Protein 4XBM (pdb70)

InterPro domains:
  IPR000152 EGF-type aspartate/asparagine hydroxylation site [PS00010] (343-354)
  IPR000152 EGF-type aspartate/asparagine hydroxylation site [PS00010] (420-431)
  IPR000152 EGF-type aspartate/asparagine hydroxylation site [PS00010] (458-469)
  IPR000742 EGF-like domain [PF00008] (293-323)
  IPR000742 EGF-like domain [PF00008] (332-361)
  IPR000742 EGF-like domain [PF00008] (370-399)
  IPR000742 EGF-like domain [PF00008] (409-439)
  IPR000742 EGF-like domain [PF00008] (447-477)
  IPR000742 EGF-like domain [PF00008] (485-515)
  IPR000742 EGF-like domain [PS00022] (274-285)
  IPR000742 EGF-like domain [PS00022] (314-325)
  IPR000742 EGF-like domain [PS00022] (352-363)
  IPR000742 EGF-like domain [PS00022] (391-402)
  IPR000742 EGF-like domain [PS00022] (429-440)
  IPR000742 EGF-like domain [PS00022] (467-478)
  IPR000742 EGF-like domain [PS00022] (505-516)
  IPR000742 EGF-like domain [PS01186] (274-285)
  IPR000742 EGF-like domain [PS01186] (314-325)
  IPR000742 EGF-like domain [PS01186] (352-363)
  IPR000742 EGF-like domain [PS01186] (391-402)

Organism: Homo sapiens (NCBI:txid9606)

Secondary structure (DSSP, 8-state):
-EEEEEEEE-------SS--TTS--------EEEEEEEEEE--SS---SS--SSEEEE----EESS------EEEEE-S---SEEEEEEEEEE-S---------SEEEEEEEEE---EEEEEEEEEEETTEEEEEEEEEEEPTTEESTTS-EE---EEETTEEEEE-SSS-EEEPTTEESTTS-EEPPPTT--SSSEE-SSTT--EE-TTEESSSS-EE-PPTT--SEE-SSTT--EE-TTEESSSS-EES--/-EEEEEEEE---B---TTT--SSSGGG---SS---EEEEEEEEE---SS----S--SSEEEEEEEEEESS----S----EEEEE-S---SEEEEEEEEEE--S------EEEEEEEEE---EEEEEEEEEESSSBEEEEEEEEEEPTTEESSSS-EE---EEETTEEEEE-SSS-EEEPTTEETTTT-EEPPPTT--TTTEE-SSTT--EE-TTEESSSS-EE---TT-SSEE-SSTT--EEPTTEESSSS-EES-SHHHH----TT-EEEE-SSS-EEEEPPTT--TTTT-----TTTT----TT-EEEEETTEEEEE--TTEESSS--EES--TTS----TTPEEEE-SSS-EEEE--TTB-SSSS-SB--GGGG----SS-EEEE-SS-EEEE-----

B-factor: mean 86.17, std 28.82, range [20.0, 201.52]

CATH classification: 2.60.40.3510 (+2 more: 2.10.25.140, 2.10.25.10)

Sequence (654 aa):
SGVFELKLQEFVNKKGLLGNRNCCRGPPCACRTFFRVCLKHYQASVSPEPPCTYGSAVTPVLGVDSFSLPNPIRFPFGFTWPGTFSLIIEALHTDSPDLATPERLISRLATQRHLTVGEEWSQDLHSSGRTDLKYSYRFVCDEHYYGEGCSVFCRPRDDAFGHFTCGERGEKVCNPGWKGPYCTEPICLPGCDEQHGFCDKPGECKCRVGWQGRYCDECIRYPGCLHGTCQQPWQCNCQEGWGGLFCNQDLNYSGVFELKLQEFVNKKGLLGNRNCCRGGAGPPPCACRTFFRVCLKHYQASVSPEPPCTYGSAVTPVLGVDSFSLPDGGNPIRFPFGFTWPGTFSLIIEALHTDSPDPERLISRLATQRHLTVGEEWSQDLHSSGRTDLKYSYRFVCDEHYYGEGCSVFCRPRDDAFGHFTCGERGEKVCNPGWKGPYCTEPICLPGCDEQHGFCDKPGECKCRVGWQGRYCDECIRYPGCLHGTCQQPWQCNCQEGWGGLFCNQDLNYCTHHKPCKNGATCTNTGQGSYTCSCRPGYTGATCELGIDECDPSPCKNGGSCTDLENSYSCTCPPGFYGKICELSAMTCADGPCFNGGRCSDSPDGGYSCRCPVGYSGFNCEKKIDYCSSSPCSNGAKCVDLGDAYLCRCHCDD

Foldseek 3Di:
DKKKKKAWFKKAQQDDQDDPPLPPVVRDDWFQKWKKKAKAADDPDWDPDDPGDLDIDTGQRPDTRIDTDPGIDIRDDDAFAPQKIKIKMWMAGDDVSHTDDVPSTRDIDIDIGGAWADDDWDWDWDDDDRIIITMIMHMYADPQFFARRSHAGADQDDDQQAHAHADHRGQTHADPQFDDRRRNAGDEDPLADPPQWDDPHRHATDGDPQFDDRNRPAGDDAPLADAAGDPGGNHGHHDPQADDRNSPHGDDD/DWKKWKFWWKKAFQQDQCGPQCQDVVRGDHRVHKFQKWKKKAKDAADPDFDPDDPRPQDIDTGFRPGIRIDTDDPDCHIDIRDDPAFAPQKIKIKMWIWGDYDVRPIGTRAMDIDIDGAWADPDKDWDWDPPPRIIITMIMHMYADPQFFARRSHAGHDADDDQQAHFDADHRRDTHHDPQFDDPRRHAGDDDPLADDPQWGDDHSDQTDGHPQFDDRNRCAGDDQPLADQAGDNHGPHGHADPQFDDSNRPAGQPDCVPPVQADPPWDWDGPRRSDIATGEDQQFDDRNGDGRKVVCVVPQAPPPWDWDIDRNGIATHEDPQFDDRNSLAGPDDCVNLLAPPPWHKAQDDHRDTFTHEDPQFDDRSSPHGDWPCVVVCCPDPWDWATDPRDIDTHVCDDD

Nearest PDB structures (foldseek):
  4xbm-assembly1_A  TM=1.004E+00  e=1.377E-52  Homo sapiens
  4xbm-assembly2_B  TM=8.530E-01  e=3.921E-45  Homo sapiens
  5mwf-assembly6_F  TM=7.782E-01  e=9.271E-30  Homo sapiens
  5mwf-assembly4_D  TM=8.051E-01  e=4.864E-29  Homo sapiens
  5mwf-assembly1_A  TM=6.725E-01  e=1.211E-29  Homo sapiens

Solvent-accessible surface area: 38189 Å² total; per-residue (Å²): 23,1,12,0,9,1,63,16,39,76,5,59,11,95,47,49,164,125,48,26,203,67,2,56,86,118,148,100,39,59,0,80,0,0,2,27,0,0,0,0,9,61,9,80,96,22,36,54,128,90,70,27,34,18,22,73,26,82,14,86,36,57,13,77,47,60,40,72,69,148,156,51,38,141,14,116,8,67,46,18,0,1,5,6,0,0,0,0,5,11,5,4,6,0,83,34,111,74,52,74,57,155,54,68,37,33,29,111,7,47,25,63,64,80,8,94,36,34,126,155,73,36,108,32,97,53,50,64,82,121,6,22,9,71,3,1,12,43,0,30,34,53,140,50,70,62,18,94,0,0,40,39,109,5,134,81,104,104,68,104,164,1,25,16,64,30,12,172,134,3,58,88,67,40,27,133,18,48,104,29,110,149,0,64,73,27,76,46,40,113,60,25,38,149,127,44,8,65,21,92,114,56,44,28,18,85,43,121,135,4,28,92,34,148,73,0,81,88,17,52,91,90,89,52,9,102,70,9,74,14,120,100,29,115,71,18,66,43,102,167,38,75,22,44,103,93,0,73,110,66,145,96,135,15,1,28,0,7,0,38,16,33,69,4,34,20,135,64,45,118,120,30,12,105,65,0,17,140,77,17,77,24,89,65,110,17,62,0,59,0,25,2,35,0,0,2,3,12,70,11,89,91,24,33,38,105,94,51,29,30,18,22,69,33,108,22,106,49,53,12,75,60,54,38,81,55,105,100,46,126,83,41,31,149,9,111,16,56,95,16,2,3,4,4,0,0,0,0,2,13,3,18,5,23,16,64,111,81,128,67,48,54,12,14,99,6,40,22,64,54,79,12,100,37,30,122,156,77,38,112,46,116,41,76,55,63,151,3,44,11,77,0,2,16,46,0,30,33,54,137,51,68,66,34,97,0,0,43,46,100,2,123,79,83,110,54,94,150,0,23,11,72,29,18,173,56,6,104,76,80,42,33,133,22,49,104,36,119,146,1,52,104,18,77,34,40,118,62,19,35,160,125,46,8,70,23,84,128,40,55,49,22,80,41,119,133,5,36,80,42,160,90,0,90,96,15,53,87,82,116,37,12,95,68,8,62,21,132,118,32,123,56,27,72,48,92,175,18,71,13,36,116,80,0,83,47,19,76,76,60,7,101,118,105,143,26,17,113,56,61,19,80,29,72,61,63,40,125,14,50,72,67,23,68,42,121,98,16,41,93,48,82,33,0,104,109,31,47,80,52,30,128,101,74,25,17,125,45,75,15,76,40,76,40,100,98,76,44,73,37,13,90,35,33,140,16,17,138,37,126,61,0,78,109,35,69,71,69,35,99,88,40,9,14,124,73,75,12,192,35,62,103,38,102,150,38,10,28,44,23,189,32,43,152,17,67,66,12,123,40,0,78,122,126,48,62,77,25,94,90,82,42,10,102,59,85,18,161,39,60,74,75,77,68,52,100,69,31,164,90,87,32,111,158

Structure (mmCIF, N/CA/C/O backbone):
data_4XBM
#
_entry.id   4XBM
#
_cell.length_a   108.150
_cell.length_b   118.870
_cell.length_c   134.810
_cell.angle_alpha   90.00
_cell.angle_beta   90.00
_cell.angle_gamma   90.00
#
_symmetry.space_group_name_H-M   'P 21 21 21'
#
loop_
_entity.id
_entity.type
_entity.pdbx_description
1 polymer 'Delta-like protein 1'
2 non-polymer alpha-L-fucopyranose
#
loop_
_atom_site.group_PDB
_atom_site.id
_atom_site.type_symbol
_atom_site.label_atom_id
_atom_site.label_alt_id
_atom_site.label_comp_id
_atom_site.label_asym_id
_atom_site.label_entity_id
_atom_site.label_seq_id
_atom_site.pdbx_PDB_ins_code
_atom_site.Cartn_x
_atom_site.Cartn_y
_atom_site.Cartn_z
_atom_site.occupancy
_atom_site.B_iso_or_equiv
_atom_site.auth_seq_id
_atom_site.auth_comp_id
_atom_site.auth_asym_id
_atom_site.auth_atom_id
_atom_site.pdbx_PDB_model_num
ATOM 1 N N . SER A 1 2 ? -7.288 -5.406 37.657 1.00 58.58 22 SER A N 1
ATOM 2 C CA . SER A 1 2 ? -8.025 -4.158 37.818 1.00 54.76 22 SER A CA 1
ATOM 3 C C . SER A 1 2 ? -9.530 -4.400 37.807 1.00 52.55 22 SER A C 1
ATOM 4 O O . SER A 1 2 ? -10.168 -4.412 38.859 1.00 59.72 22 SER A O 1
ATOM 7 N N . GLY A 1 3 ? -10.093 -4.593 36.617 1.00 59.19 23 GLY A N 1
ATOM 8 C CA . GLY A 1 3 ? -11.524 -4.810 36.493 1.00 56.75 23 GLY A CA 1
ATOM 9 C C . GLY A 1 3 ? -11.913 -5.699 35.328 1.00 56.64 23 GLY A C 1
ATOM 10 O O . GLY A 1 3 ? -11.056 -6.200 34.606 1.00 61.92 23 GLY A O 1
ATOM 11 N N . VAL A 1 4 ? -13.216 -5.905 35.159 1.00 46.60 24 VAL A N 1
ATOM 12 C CA . VAL A 1 4 ? -13.748 -6.716 34.065 1.00 46.92 24 VAL A CA 1
ATOM 13 C C . VAL A 1 4 ? -15.036 -6.109 33.526 1.00 40.73 24 VAL A C 1
ATOM 14 O O . VAL A 1 4 ? -15.963 -5.820 34.283 1.00 48.77 24 VAL A O 1
ATOM 18 N N . PHE A 1 5 ? -15.084 -5.919 32.213 1.00 34.21 25 PHE A N 1
ATOM 19 C CA . PHE A 1 5 ? -16.278 -5.428 31.542 1.00 33.86 25 PHE A CA 1
ATOM 20 C C . PHE A 1 5 ? -17.168 -6.595 31.141 1.00 42.86 25 PHE A C 1
ATOM 21 O O .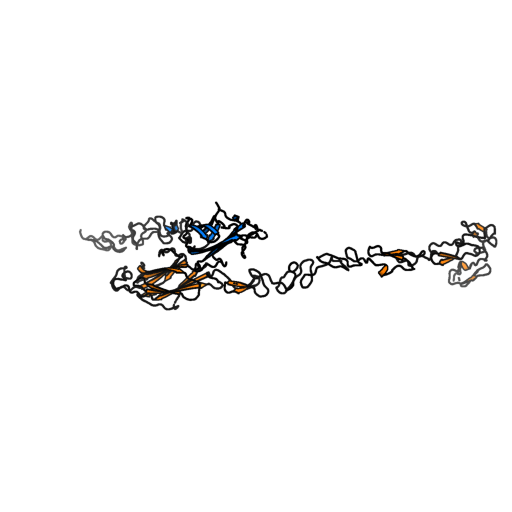 PHE A 1 5 ? -16.817 -7.367 30.251 1.00 50.63 25 PHE A O 1
ATOM 29 N N . GLU A 1 6 ? -18.321 -6.718 31.789 1.00 47.76 26 GLU A N 1
ATOM 30 C CA . GLU A 1 6 ? -19.243 -7.815 31.508 1.00 46.74 26 GLU A CA 1
ATOM 31 C C . GLU A 1 6 ? -20.384 -7.382 30.596 1.00 47.15 26 GLU A C 1
ATOM 32 O O . GLU A 1 6 ? -21.091 -6.417 30.885 1.00 49.93 26 GLU A O 1
ATOM 38 N N . LEU A 1 7 ? -20.561 -8.104 29.494 1.00 53.64 27 LEU A N 1
ATOM 39 C CA . LEU A 1 7 ? -21.641 -7.816 28.555 1.00 56.12 27 LEU A CA 1
ATOM 40 C C . LEU A 1 7 ? -22.463 -9.062 28.259 1.00 55.36 27 LEU A C 1
ATOM 41 O O . LEU A 1 7 ? -21.959 -10.017 27.669 1.00 60.82 27 LEU A O 1
ATOM 46 N N . LYS A 1 8 ? -23.727 -9.055 28.665 1.00 51.88 28 LYS A N 1
ATOM 47 C CA . LYS A 1 8 ? -24.600 -10.183 28.380 1.00 53.16 28 LYS A CA 1
ATOM 48 C C . LYS A 1 8 ? -25.683 -9.822 27.366 1.00 52.45 28 LYS A C 1
ATOM 49 O O . LYS A 1 8 ? -26.275 -8.727 27.405 1.00 51.11 28 LYS A O 1
ATOM 55 N N . LEU A 1 9 ? -25.925 -10.773 26.466 1.00 63.71 29 LEU A N 1
ATOM 56 C CA . LEU A 1 9 ? -26.825 -10.605 25.336 1.00 55.54 29 LEU A CA 1
ATOM 57 C C . LEU A 1 9 ? -28.215 -11.198 25.560 1.00 59.57 29 LEU A C 1
ATOM 58 O O . LEU A 1 9 ? -28.380 -12.347 25.977 1.00 72.25 29 LEU A O 1
ATOM 63 N N . GLN A 1 10 ? -29.205 -10.374 25.249 1.00 67.84 30 GLN A N 1
ATOM 64 C CA . GLN A 1 10 ? -30.620 -10.702 25.326 1.00 64.09 30 GLN A CA 1
ATOM 65 C C . GLN A 1 10 ? -31.290 -10.317 23.993 1.00 76.72 30 GLN A C 1
ATOM 66 O O . GLN A 1 10 ? -30.713 -9.571 23.192 1.00 95.57 30 GLN A O 1
ATOM 72 N N . GLU A 1 11 ? -32.495 -10.849 23.776 1.00 51.59 31 GLU A N 1
ATOM 73 C CA . GLU A 1 11 ? -33.385 -10.562 22.627 1.00 71.69 31 GLU A CA 1
ATOM 74 C C . GLU A 1 11 ? -32.878 -9.662 21.484 1.00 67.66 31 GLU A C 1
ATOM 75 O O . GLU A 1 11 ? -32.482 -8.512 21.689 1.00 82.98 31 GLU A O 1
ATOM 81 N N . PHE A 1 12 ? -32.973 -10.196 20.270 1.00 70.59 32 PHE A N 1
ATOM 82 C CA . PHE A 1 12 ? -32.231 -9.737 19.109 1.00 75.07 32 PHE A CA 1
ATOM 83 C C . PHE A 1 12 ? -33.204 -9.497 17.945 1.00 82.11 32 PHE A C 1
ATOM 84 O O . PHE A 1 12 ? -32.973 -8.587 17.121 1.00 94.90 32 PHE A O 1
ATOM 92 N N . VAL A 1 13 ? -34.276 -10.309 17.915 1.00 70.21 33 VAL A N 1
ATOM 93 C CA . VAL A 1 13 ? -35.457 -10.134 17.050 1.00 78.47 33 VAL A CA 1
ATOM 94 C C . VAL A 1 13 ? -35.087 -9.652 15.673 1.00 72.74 33 VAL A C 1
ATOM 95 O O . VAL A 1 13 ? -35.151 -8.455 15.393 1.00 61.65 33 VAL A O 1
ATOM 99 N N . ASN A 1 14 ? -34.638 -10.576 14.840 1.00 71.94 34 ASN A N 1
ATOM 100 C CA . ASN A 1 14 ? -34.364 -10.277 13.452 1.00 76.29 34 ASN A CA 1
ATOM 101 C C . ASN A 1 14 ? -35.667 -9.988 12.726 1.00 73.73 34 ASN A C 1
ATOM 102 O O . ASN A 1 14 ? -36.386 -10.909 12.336 1.00 71.67 34 ASN A O 1
ATOM 107 N N . LYS A 1 15 ? -35.972 -8.707 12.552 1.00 79.47 35 LYS A N 1
ATOM 108 C CA . LYS A 1 15 ? -37.202 -8.307 11.881 1.00 74.04 35 LYS A CA 1
ATOM 109 C C . LYS A 1 15 ? -37.121 -8.617 10.397 1.00 83.52 35 LYS A C 1
ATOM 110 O O . LYS A 1 15 ? -36.772 -7.763 9.584 1.00 83.91 35 LYS A O 1
ATOM 116 N N . LYS A 1 16 ? -37.450 -9.857 10.056 1.00 96.05 36 LYS A N 1
ATOM 117 C CA . LYS A 1 16 ? -37.426 -10.315 8.679 1.00 90.33 36 LYS A CA 1
ATOM 118 C C . LYS A 1 16 ? -38.783 -10.887 8.298 1.00 92.75 36 LYS A C 1
ATOM 119 O O . LYS A 1 16 ? -39.211 -11.899 8.846 1.00 94.08 36 LYS A O 1
ATOM 125 N N . GLY A 1 17 ? -39.467 -10.227 7.371 1.00 86.25 37 GLY A N 1
ATOM 126 C CA . GLY A 1 17 ? -40.753 -10.710 6.909 1.00 88.15 37 GLY A CA 1
ATOM 127 C C . GLY A 1 17 ? -40.575 -11.822 5.898 1.00 96.79 37 GLY A C 1
ATOM 128 O O . GLY A 1 17 ? -39.590 -12.562 5.936 1.00 103.96 37 GLY A O 1
ATOM 129 N N . LEU A 1 18 ? -41.530 -11.942 4.986 1.00 97.68 38 LEU A N 1
ATOM 130 C CA . LEU A 1 18 ? -41.387 -12.869 3.877 1.00 100.21 38 LEU A CA 1
ATOM 131 C C . LEU A 1 18 ? -40.446 -12.252 2.847 1.00 114.92 38 LEU A C 1
ATOM 132 O O . LEU A 1 18 ? -40.025 -12.911 1.897 1.00 121.62 38 LEU A O 1
ATOM 137 N N . LEU A 1 19 ? -40.126 -10.976 3.053 1.00 121.37 39 LEU A N 1
ATOM 138 C CA . LEU A 1 19 ? -39.126 -10.277 2.259 1.00 123.98 39 LEU A CA 1
ATOM 139 C C . LEU A 1 19 ? -37.773 -10.965 2.396 1.00 126.13 39 LEU A C 1
ATOM 140 O O . LEU A 1 19 ? -37.485 -11.586 3.420 1.00 117.07 39 LEU A O 1
ATOM 145 N N . GLY A 1 20 ? -36.942 -10.848 1.368 1.00 128.23 40 GLY A N 1
ATOM 146 C CA . GLY A 1 20 ? -35.695 -11.585 1.322 1.00 126.65 40 GLY A CA 1
ATOM 147 C C . GLY A 1 20 ? -34.507 -10.935 2.005 1.00 137.04 40 GLY A C 1
ATOM 148 O O . GLY A 1 20 ? -34.036 -9.874 1.591 1.00 134.53 40 GLY A O 1
ATOM 149 N N . ASN A 1 21 ? -34.031 -11.575 3.067 1.00 139.54 41 ASN A N 1
ATOM 150 C CA . ASN A 1 21 ? -32.723 -11.264 3.624 1.00 139.42 41 ASN A CA 1
ATOM 151 C C . ASN A 1 21 ? -31.715 -12.218 3.004 1.00 143.67 41 ASN A C 1
ATOM 152 O O . ASN A 1 21 ? -31.378 -13.251 3.582 1.00 146.05 41 ASN A O 1
ATOM 157 N N . ARG A 1 22 ? -31.245 -11.862 1.812 1.00 139.42 42 ARG A N 1
ATOM 158 C CA . ARG A 1 22 ? -30.485 -12.782 0.972 1.00 140.33 42 ARG A CA 1
ATOM 159 C C . ARG A 1 22 ? -29.045 -13.008 1.421 1.00 140.99 42 ARG A C 1
ATOM 160 O O . ARG A 1 22 ? -28.265 -13.646 0.714 1.00 147.77 42 ARG A O 1
ATOM 168 N N . ASN A 1 23 ? -28.691 -12.484 2.588 1.00 137.62 43 ASN A N 1
ATOM 169 C CA . ASN A 1 23 ? -27.436 -12.852 3.220 1.00 149.56 43 ASN A CA 1
ATOM 170 C C . ASN A 1 23 ? -27.496 -14.331 3.577 1.00 149.82 43 ASN A C 1
ATOM 171 O O . ASN A 1 23 ? -26.559 -15.094 3.328 1.00 144.64 43 ASN A O 1
ATOM 176 N N . CYS A 1 24 ? -28.624 -14.716 4.165 1.00 143.14 44 CYS A N 1
ATOM 177 C CA . CYS A 1 24 ? -28.955 -16.113 4.395 1.00 133.10 44 CYS A CA 1
ATOM 178 C C . CYS A 1 24 ? -29.386 -16.710 3.059 1.00 136.24 44 CYS A C 1
ATOM 179 O O . CYS A 1 24 ? -29.551 -15.975 2.082 1.00 134.17 44 CYS A O 1
ATOM 182 N N . CYS A 1 25 ? -29.558 -18.030 3.015 1.00 144.27 45 CYS A N 1
ATOM 183 C CA . CYS A 1 25 ? -29.817 -18.736 1.760 1.00 149.85 45 CYS A CA 1
ATOM 184 C C . CYS A 1 25 ? -28.703 -18.474 0.753 1.00 149.44 45 CYS A C 1
ATOM 185 O O . CYS A 1 25 ? -28.889 -17.713 -0.197 1.00 146.10 45 CYS A O 1
ATOM 188 N N . ARG A 1 26 ? -27.546 -19.093 0.967 1.00 145.58 46 ARG A N 1
ATOM 189 C CA . ARG A 1 26 ? -26.417 -18.926 0.060 1.00 141.24 46 ARG A CA 1
ATOM 190 C C . ARG A 1 26 ? -26.730 -19.508 -1.313 1.00 141.44 46 ARG A C 1
ATOM 191 O O . ARG A 1 26 ? -26.452 -18.888 -2.339 1.00 134.38 46 ARG A O 1
ATOM 193 N N . GLY A 1 27 ? -27.310 -20.703 -1.322 1.00 142.61 47 GLY A N 1
ATOM 194 C CA . GLY A 1 27 ? -27.676 -21.364 -2.560 1.00 138.27 47 GLY A CA 1
ATOM 195 C C . GLY A 1 27 ? -29.152 -21.217 -2.873 1.00 138.06 47 GLY A C 1
ATOM 196 O O . GLY A 1 27 ? -29.630 -21.701 -3.899 1.00 128.49 47 GLY A O 1
ATOM 197 N N . PRO A 1 32 ? -37.084 -17.305 -0.934 1.00 112.70 52 PRO A N 1
ATOM 198 C CA . PRO A 1 32 ? -37.452 -18.408 -0.040 1.00 110.49 52 PRO A CA 1
ATOM 199 C C . PRO A 1 32 ? -36.913 -18.205 1.372 1.00 128.80 52 PRO A C 1
ATOM 200 O O . PRO A 1 32 ? -35.700 -18.228 1.560 1.00 140.15 52 PRO A O 1
ATOM 204 N N . PRO A 1 33 ? -37.806 -17.995 2.353 1.00 128.08 53 PRO A N 1
ATOM 205 C CA . PRO A 1 33 ? -37.431 -17.796 3.759 1.00 116.65 53 PRO A CA 1
ATOM 206 C C . PRO A 1 33 ? -36.578 -18.936 4.317 1.00 118.33 53 PRO A C 1
ATOM 207 O O . PRO A 1 33 ? -36.918 -20.107 4.143 1.00 114.38 53 PRO A O 1
ATOM 211 N N . CYS A 1 34 ? -35.481 -18.582 4.985 1.00 123.55 54 CYS A N 1
ATOM 212 C CA . CYS A 1 34 ? -34.533 -19.561 5.512 1.00 128.50 54 CYS A CA 1
ATOM 213 C C . CYS A 1 34 ? -33.999 -19.168 6.886 1.00 120.28 54 CYS A C 1
ATOM 214 O O . CYS A 1 34 ? -34.138 -18.021 7.314 1.00 99.57 54 CYS A O 1
ATOM 217 N N . ALA A 1 35 ? -33.381 -20.127 7.568 1.00 120.48 55 ALA A N 1
ATOM 218 C CA . ALA A 1 35 ? -32.799 -19.882 8.881 1.00 111.22 55 ALA A CA 1
ATOM 219 C C . ALA A 1 35 ? -31.487 -19.118 8.750 1.00 109.97 55 ALA A C 1
ATOM 220 O O . ALA A 1 35 ? -30.604 -19.505 7.986 1.00 111.17 55 ALA A O 1
ATOM 222 N N . CYS A 1 36 ? -31.370 -18.026 9.497 1.00 109.12 56 CYS A N 1
ATOM 223 C CA . CYS A 1 36 ? -30.154 -17.226 9.483 1.00 95.61 56 CYS A CA 1
ATOM 224 C C . CYS A 1 36 ? -29.307 -17.511 10.715 1.00 84.65 56 CYS A C 1
ATOM 225 O O . CYS A 1 36 ? -29.573 -16.978 11.792 1.00 81.10 56 CYS A O 1
ATOM 228 N N . ARG A 1 37 ? -28.297 -18.358 10.550 1.00 89.21 57 ARG A N 1
ATOM 229 C CA . ARG A 1 37 ? -27.389 -18.711 11.636 1.00 82.79 57 ARG A CA 1
ATOM 230 C C . ARG A 1 37 ? -26.656 -17.468 12.133 1.00 79.54 57 ARG A C 1
ATOM 231 O O . ARG A 1 37 ? -25.729 -16.980 11.490 1.00 83.80 57 ARG A O 1
ATOM 239 N N . THR A 1 38 ? -27.087 -16.965 13.285 1.00 75.89 58 THR A N 1
ATOM 240 C CA . THR A 1 38 ? -26.642 -15.680 13.807 1.00 62.10 58 THR A CA 1
ATOM 241 C C . THR A 1 38 ? -25.624 -15.807 14.936 1.00 51.22 58 THR A C 1
ATOM 242 O O . THR A 1 38 ? -25.896 -16.443 15.977 1.00 47.11 58 THR A O 1
ATOM 246 N N . PHE A 1 39 ? -24.459 -15.198 14.699 1.00 64.45 59 PHE A N 1
ATOM 247 C CA . PHE A 1 39 ? -23.392 -15.039 15.686 1.00 65.08 59 PHE A CA 1
ATOM 248 C C . PHE A 1 39 ? -23.012 -13.559 15.759 1.00 64.40 59 PHE A C 1
ATOM 249 O O . PHE A 1 39 ? -23.378 -12.786 14.880 1.00 64.99 59 PHE A O 1
ATOM 257 N N . PHE A 1 40 ? -22.274 -13.161 16.790 1.00 61.10 60 PHE A N 1
ATOM 258 C CA . PHE A 1 40 ? -21.991 -11.741 17.001 1.00 49.17 60 PHE A CA 1
ATOM 259 C C . PHE A 1 40 ? -20.502 -11.406 17.073 1.00 51.96 60 PHE A C 1
ATOM 260 O O . PHE A 1 40 ? -19.676 -12.253 17.410 1.00 60.13 60 PHE A O 1
ATOM 268 N N . ARG A 1 41 ? -20.176 -10.157 16.747 1.00 58.63 61 ARG A N 1
ATOM 269 C CA . ARG A 1 41 ? -18.819 -9.635 16.906 1.00 53.00 61 ARG A CA 1
ATOM 270 C C . ARG A 1 41 ? -18.848 -8.327 17.687 1.00 51.44 61 ARG A C 1
ATOM 271 O O . ARG A 1 41 ? -19.538 -7.388 17.300 1.00 54.91 61 ARG A O 1
ATOM 279 N N . VAL A 1 42 ? -18.096 -8.265 18.782 1.00 52.75 62 VAL A N 1
ATOM 280 C CA . VAL A 1 42 ? -18.120 -7.095 19.655 1.00 48.47 62 VAL A CA 1
ATOM 281 C C . VAL A 1 42 ? -16.756 -6.423 19.788 1.00 50.28 62 VAL A C 1
ATOM 282 O O . VAL A 1 42 ? -15.753 -7.074 20.085 1.00 55.80 62 VAL A O 1
ATOM 286 N N . CYS A 1 43 ? -16.736 -5.113 19.569 1.00 46.50 63 CYS A N 1
ATOM 287 C CA . CYS A 1 43 ? -15.535 -4.312 19.728 1.00 56.11 63 CYS A CA 1
ATOM 288 C C . CYS A 1 43 ? -15.720 -3.190 20.743 1.00 54.08 63 CYS A C 1
ATOM 289 O O . CYS A 1 43 ? -16.644 -2.373 20.646 1.00 55.95 63 CYS A O 1
ATOM 292 N N . LEU A 1 44 ? -14.826 -3.183 21.726 1.00 51.63 64 LEU A N 1
ATOM 293 C CA . LEU A 1 44 ? -14.698 -2.103 22.690 1.00 49.15 64 LEU A CA 1
ATOM 294 C C . LEU A 1 44 ? -13.526 -1.215 22.299 1.00 54.11 64 LEU A C 1
ATOM 295 O O . LEU A 1 44 ? -12.372 -1.669 22.266 1.00 65.46 64 LEU A O 1
ATOM 300 N N . LYS A 1 45 ? -13.830 0.044 21.996 1.00 43.64 65 LYS A N 1
ATOM 301 C CA . LYS A 1 45 ? -12.804 1.022 21.656 1.00 46.49 65 LYS A CA 1
ATOM 302 C C . LYS A 1 45 ? -12.859 2.199 22.616 1.00 57.11 65 LYS A C 1
ATOM 303 O O . LYS A 1 45 ? -13.804 2.334 23.394 1.00 54.64 65 LYS A O 1
ATOM 309 N N . HIS A 1 46 ? -11.849 3.058 22.546 1.00 65.65 66 HIS A N 1
ATOM 310 C CA . HIS A 1 46 ? -11.845 4.302 23.306 1.00 65.33 66 HIS A CA 1
ATOM 311 C C . HIS A 1 46 ? -12.968 5.221 22.842 1.00 62.49 66 HIS A C 1
ATOM 312 O O . HIS A 1 46 ? -13.627 4.946 21.839 1.00 56.79 66 HIS A O 1
ATOM 319 N N . TYR A 1 47 ? -13.184 6.314 23.565 1.00 63.36 67 TYR A N 1
ATOM 320 C CA . TYR A 1 47 ? -14.226 7.257 23.183 1.00 58.94 67 TYR A CA 1
ATOM 321 C C . TYR A 1 47 ? -13.902 7.897 21.843 1.00 67.00 67 TYR A C 1
ATOM 322 O O . TYR A 1 47 ? -12.789 8.369 21.617 1.00 75.55 67 TYR A O 1
ATOM 331 N N . GLN A 1 48 ? -14.889 7.906 20.957 1.00 65.56 68 GLN A N 1
ATOM 332 C CA . GLN A 1 48 ? -14.746 8.558 19.664 1.00 71.54 68 GLN A CA 1
ATOM 333 C C . GLN A 1 48 ? -15.904 9.515 19.417 1.00 77.78 68 GLN A C 1
ATOM 334 O O . GLN A 1 48 ? -17.063 9.168 19.651 1.00 66.29 68 GLN A O 1
ATOM 340 N N . ALA A 1 49 ? -15.587 10.720 18.952 1.00 93.14 69 ALA A N 1
ATOM 341 C CA . ALA A 1 49 ? -16.610 11.709 18.627 1.00 90.00 69 ALA A CA 1
ATOM 342 C C . ALA A 1 49 ? -17.555 11.147 17.574 1.00 87.09 69 ALA A C 1
ATOM 343 O O . ALA A 1 49 ? -18.772 11.310 17.661 1.00 82.29 69 ALA A O 1
ATOM 345 N N . SER A 1 50 ? -16.977 10.480 16.581 1.00 87.06 70 SER A N 1
ATOM 346 C CA . SER A 1 50 ? -17.744 9.738 15.592 1.00 88.55 70 SER A CA 1
ATOM 347 C C . SER A 1 50 ? -17.233 8.301 15.543 1.00 92.95 70 SER A C 1
ATOM 348 O O . SER A 1 50 ? -16.137 8.042 15.044 1.00 94.95 70 SER A O 1
ATOM 351 N N . VAL A 1 51 ? -18.028 7.374 16.073 1.00 89.96 71 VAL A N 1
ATOM 352 C CA . VAL A 1 51 ? -17.619 5.978 16.197 1.00 73.64 71 VAL A CA 1
ATOM 353 C C . VAL A 1 51 ? -17.382 5.310 14.845 1.00 76.50 71 VAL A C 1
ATOM 354 O O . VAL A 1 51 ? -18.285 5.231 14.013 1.00 73.32 71 VAL A O 1
ATOM 358 N N . SER A 1 52 ? -16.162 4.824 14.640 1.00 84.17 72 SER A N 1
ATOM 359 C CA . SER A 1 52 ? -15.811 4.139 13.402 1.00 87.58 72 SER A CA 1
ATOM 360 C C . SER A 1 52 ? -15.856 2.626 13.581 1.00 84.74 72 SER A C 1
ATOM 361 O O . SER A 1 52 ? -15.169 2.079 14.442 1.00 77.07 72 SER A O 1
ATOM 364 N N . PRO A 1 53 ? -16.670 1.945 12.759 1.00 98.04 73 PRO A N 1
ATOM 365 C CA . PRO A 1 53 ? -16.813 0.485 12.792 1.00 71.99 73 PRO A CA 1
ATOM 366 C C . PRO A 1 53 ? -15.512 -0.242 12.457 1.00 87.39 73 PRO A C 1
ATOM 367 O O . PRO A 1 53 ? -15.359 -1.407 12.827 1.00 76.92 73 PRO A O 1
ATOM 371 N N . GLU A 1 54 ? -14.602 0.443 11.764 1.00 110.13 74 GLU A N 1
ATOM 372 C CA . GLU A 1 54 ? -13.298 -0.107 11.394 1.00 101.15 74 GLU A CA 1
ATOM 373 C C . GLU A 1 54 ? -12.593 -0.652 12.637 1.00 95.32 74 GLU A C 1
ATOM 374 O O . GLU A 1 54 ? -12.705 -0.068 13.715 1.00 105.28 74 GLU A O 1
ATOM 380 N N . PRO A 1 55 ? -11.886 -1.785 12.498 1.00 93.01 75 PRO A N 1
ATOM 381 C CA . PRO A 1 55 ? -11.387 -2.496 13.681 1.00 90.43 75 PRO A CA 1
ATOM 382 C C . PRO A 1 55 ? -9.902 -2.355 14.056 1.00 86.37 75 PRO A C 1
ATOM 383 O O . PRO A 1 55 ? -9.178 -3.346 13.976 1.00 82.31 75 PRO A O 1
ATOM 387 N N . PRO A 1 56 ? -9.448 -1.154 14.452 1.00 96.58 76 PRO A N 1
ATOM 388 C CA . PRO A 1 56 ? -8.267 -1.179 15.318 1.00 84.15 76 PRO A CA 1
ATOM 389 C C . PRO A 1 56 ? -8.702 -1.069 16.778 1.00 79.32 76 PRO A C 1
ATOM 390 O O . PRO A 1 56 ? -8.284 -0.151 17.484 1.00 80.04 76 PRO A O 1
ATOM 394 N N . CYS A 1 57 ? -9.543 -2.007 17.211 1.00 88.49 77 CYS A N 1
ATOM 395 C CA . CYS A 1 57 ? -10.203 -1.937 18.513 1.00 81.82 77 CYS A CA 1
ATOM 396 C C . CYS A 1 57 ? -9.216 -2.009 19.674 1.00 71.91 77 CYS A C 1
ATOM 397 O O . CYS A 1 57 ? -8.525 -3.009 19.858 1.00 84.20 77 CYS A O 1
ATOM 400 N N . THR A 1 58 ? -9.174 -0.937 20.461 1.00 63.69 78 THR A N 1
ATOM 401 C CA . THR A 1 58 ? -8.154 -0.761 21.489 1.00 56.36 78 THR A CA 1
ATOM 402 C C . THR A 1 58 ? -8.470 -1.483 22.795 1.00 54.40 78 THR A C 1
ATOM 403 O O . THR A 1 58 ? -7.617 -2.178 23.348 1.00 69.75 78 THR A O 1
ATOM 407 N N . TYR A 1 59 ? -9.687 -1.312 23.297 1.00 54.56 79 TYR A N 1
ATOM 408 C CA . TYR A 1 59 ? -10.067 -1.939 24.557 1.00 53.34 79 TYR A CA 1
ATOM 409 C C . TYR A 1 59 ? -10.383 -3.414 24.333 1.00 61.39 79 TYR A C 1
ATOM 410 O O . TYR A 1 59 ? -10.558 -4.175 25.287 1.00 52.73 79 TYR A O 1
ATOM 419 N N . GLY A 1 60 ? -10.465 -3.814 23.068 1.00 67.51 80 GLY A N 1
ATOM 420 C CA . GLY A 1 60 ? -10.465 -5.231 22.738 1.00 79.20 80 GLY A CA 1
ATOM 421 C C . GLY A 1 60 ? -11.673 -5.734 21.974 1.00 72.84 80 GLY A C 1
ATOM 422 O O . GLY A 1 60 ? -12.735 -5.123 22.007 1.00 58.97 80 GLY A O 1
ATOM 423 N N . SER A 1 61 ? -11.512 -6.863 21.292 1.00 77.02 81 SER A N 1
ATOM 424 C CA . SER A 1 61 ? -12.585 -7.415 20.474 1.00 63.64 81 SER A CA 1
ATOM 425 C C . SER A 1 61 ? -13.027 -8.790 20.961 1.00 62.26 81 SER A C 1
ATOM 426 O O . SER A 1 61 ? -12.509 -9.302 21.952 1.00 72.79 81 SER A O 1
ATOM 429 N N . ALA A 1 62 ? -13.987 -9.378 20.249 1.00 66.83 82 ALA A N 1
ATOM 430 C CA . ALA A 1 62 ? -14.522 -10.695 20.586 1.00 63.08 82 ALA A CA 1
ATOM 431 C C . ALA A 1 62 ? -15.439 -11.212 19.484 1.00 65.78 82 ALA A C 1
ATOM 432 O O . ALA A 1 62 ? -16.234 -10.461 18.922 1.00 61.82 82 ALA A O 1
ATOM 434 N N . VAL A 1 63 ? -15.328 -12.496 19.175 1.00 61.90 83 VAL A N 1
ATOM 435 C CA . VAL A 1 63 ? -16.235 -13.124 18.226 1.00 50.12 83 VAL A CA 1
ATOM 436 C C . VAL A 1 63 ? -16.885 -14.341 18.867 1.00 57.64 83 VAL A C 1
ATOM 437 O O . VAL A 1 63 ? -16.208 -15.200 19.433 1.00 72.81 83 VAL A O 1
ATOM 441 N N . THR A 1 64 ? -18.208 -14.402 18.788 1.00 51.88 84 THR A N 1
ATOM 442 C CA . THR A 1 64 ? -18.963 -15.450 19.462 1.00 62.29 84 THR A CA 1
ATOM 443 C C . THR A 1 64 ? -19.374 -16.551 18.492 1.00 65.43 84 THR A C 1
ATOM 444 O O . THR A 1 64 ? -19.449 -16.324 17.289 1.00 72.67 84 THR A O 1
ATOM 448 N N . PRO A 1 65 ? -19.627 -17.762 19.011 1.00 49.29 85 PRO A N 1
ATOM 449 C CA . PRO A 1 65 ? -20.208 -18.815 18.174 1.00 68.19 85 PRO A CA 1
ATOM 450 C C . PRO A 1 65 ? -21.644 -18.471 17.795 1.00 64.41 85 PRO A C 1
ATOM 451 O O . PRO A 1 65 ? -22.183 -17.489 18.303 1.00 64.71 85 PRO A O 1
ATOM 455 N N . VAL A 1 66 ? -22.250 -19.261 16.915 1.00 58.13 86 VAL A N 1
ATOM 456 C CA . VAL A 1 66 ? -23.631 -19.017 16.521 1.00 63.45 86 VAL A CA 1
ATOM 457 C C . VAL A 1 66 ? -24.549 -19.118 17.731 1.00 58.32 86 VAL A C 1
ATOM 458 O O . VAL A 1 66 ? -24.754 -20.197 18.288 1.00 62.11 86 VAL A O 1
ATOM 462 N N . LEU A 1 67 ? -25.089 -17.976 18.139 1.00 53.96 87 LEU A N 1
ATOM 463 C CA . LEU A 1 67 ? -25.927 -17.921 19.323 1.00 45.72 87 LEU A CA 1
ATOM 464 C C . LEU A 1 67 ? -27.379 -18.239 19.001 1.00 50.46 87 LEU A C 1
ATOM 465 O O . LEU A 1 67 ? -28.130 -18.639 19.893 1.00 40.99 87 LEU A O 1
ATOM 470 N N . GLY A 1 68 ? -27.794 -18.071 17.747 1.00 54.78 88 GLY A N 1
ATOM 471 C CA . GLY A 1 68 ? -29.166 -18.458 17.440 1.00 55.57 88 GLY A CA 1
ATOM 472 C C . GLY A 1 68 ? -29.683 -18.264 16.030 1.00 70.76 88 GLY A C 1
ATOM 473 O O . GLY A 1 68 ? -29.055 -17.608 15.217 1.00 73.48 88 GLY A O 1
ATOM 474 N N . VAL A 1 69 ? -30.850 -18.832 15.743 1.00 73.11 89 VAL A N 1
ATOM 475 C CA . VAL A 1 69 ? -31.444 -18.703 14.417 1.00 70.32 89 VAL A CA 1
ATOM 476 C C . VAL A 1 69 ? -32.551 -17.654 14.394 1.00 65.01 89 VAL A C 1
ATOM 477 O O . VAL A 1 69 ? -33.408 -17.619 15.281 1.00 57.71 89 VAL A O 1
ATOM 481 N N . ASP A 1 70 ? -32.514 -16.806 13.369 1.00 71.96 90 ASP A N 1
ATOM 482 C CA . ASP A 1 70 ? -33.465 -15.709 13.202 1.00 83.83 90 ASP A CA 1
ATOM 483 C C . ASP A 1 70 ? -33.547 -14.835 14.449 1.00 71.88 90 ASP A C 1
ATOM 484 O O . ASP A 1 70 ? -32.578 -14.177 14.828 1.00 71.16 90 ASP A O 1
ATOM 489 N N . SER A 1 71 ? -34.717 -14.841 15.076 1.00 79.28 91 SER A N 1
ATOM 490 C CA . SER A 1 71 ? -34.951 -14.093 16.300 1.00 65.27 91 SER A CA 1
ATOM 491 C C . SER A 1 71 ? -34.973 -15.038 17.492 1.00 63.24 91 SER A C 1
ATOM 492 O O . SER A 1 71 ? -35.577 -16.108 17.428 1.00 85.23 91 SER A O 1
ATOM 495 N N . PHE A 1 72 ? -34.320 -14.641 18.578 1.00 54.93 92 PHE A N 1
ATOM 496 C CA . PHE A 1 72 ? -34.218 -15.502 19.751 1.00 60.56 92 PHE A CA 1
ATOM 497 C C . PHE A 1 72 ? -33.923 -14.732 21.037 1.00 67.69 92 PHE A C 1
ATOM 498 O O . PHE A 1 72 ? -33.670 -13.526 21.013 1.00 75.44 92 PHE A O 1
ATOM 506 N N . SER A 1 73 ? -33.956 -15.446 22.159 1.00 63.32 93 SER A N 1
ATOM 507 C CA . SER A 1 73 ? -33.655 -14.865 23.461 1.00 70.88 93 SER A CA 1
ATOM 508 C C . SER A 1 73 ? -32.770 -15.814 24.262 1.00 74.95 93 SER A C 1
ATOM 509 O O . SER A 1 73 ? -32.697 -17.005 23.961 1.00 81.92 93 SER A O 1
ATOM 512 N N . LEU A 1 74 ? -32.104 -15.286 25.283 1.00 79.25 94 LEU A N 1
ATOM 513 C CA . LEU A 1 74 ? -31.185 -16.080 26.091 1.00 75.34 94 LEU A CA 1
ATOM 514 C C . LEU A 1 74 ? -31.542 -16.002 27.578 1.00 90.14 94 LEU A C 1
ATOM 515 O O . LEU A 1 74 ? -32.184 -15.042 28.009 1.00 97.90 94 LEU A O 1
ATOM 520 N N . PRO A 1 75 ? -31.146 -17.027 28.360 1.00 88.10 95 PRO A N 1
ATOM 521 C CA . PRO A 1 75 ? -31.339 -17.117 29.813 1.00 95.70 95 PRO A CA 1
ATOM 522 C C . PRO A 1 75 ? -31.150 -15.796 30.557 1.00 97.45 95 PRO A C 1
ATOM 523 O O . PRO A 1 75 ? -31.387 -15.760 31.766 1.00 101.61 95 PRO A O 1
ATOM 527 N N . ASN A 1 86 ? -23.011 -17.274 31.750 1.00 72.62 106 ASN A N 1
ATOM 528 C CA . ASN A 1 86 ? -23.848 -16.637 30.734 1.00 86.65 106 ASN A CA 1
ATOM 529 C C . ASN A 1 86 ? -23.222 -15.410 30.056 1.00 79.81 106 ASN A C 1
ATOM 530 O O . ASN A 1 86 ? -23.185 -15.348 28.828 1.00 84.27 106 ASN A O 1
ATOM 535 N N . PRO A 1 87 ? -22.732 -14.426 30.838 1.00 70.71 107 PRO A N 1
ATOM 536 C CA . PRO A 1 87 ? -22.286 -13.203 30.160 1.00 62.66 107 PRO A CA 1
ATOM 537 C C . PRO A 1 87 ? -20.901 -13.311 29.529 1.00 64.57 107 PRO A C 1
ATOM 538 O O . PRO A 1 87 ? -20.197 -14.302 29.723 1.00 69.77 107 PRO A O 1
ATOM 542 N N . ILE A 1 88 ? -20.525 -12.280 28.779 1.00 54.65 108 ILE A N 1
ATOM 543 C CA . ILE A 1 88 ? -19.207 -12.202 28.159 1.00 52.61 108 ILE A CA 1
ATOM 544 C C . ILE A 1 88 ? -18.263 -11.375 29.026 1.00 54.83 108 ILE A C 1
ATOM 545 O O . ILE A 1 88 ? -18.611 -10.278 29.463 1.00 65.45 108 ILE A O 1
ATOM 550 N N . ARG A 1 89 ? -17.069 -11.905 29.264 1.00 51.82 109 ARG A N 1
ATOM 551 C CA . ARG A 1 89 ? -16.119 -11.271 30.167 1.00 48.66 109 ARG A CA 1
ATOM 552 C C . ARG A 1 89 ? -14.937 -10.653 29.421 1.00 59.33 109 ARG A C 1
ATOM 553 O O . ARG A 1 89 ? -14.149 -11.362 28.797 1.00 64.51 109 ARG A O 1
ATOM 561 N N . PHE A 1 90 ? -14.827 -9.328 29.489 1.00 57.82 110 PHE A N 1
ATOM 562 C CA . PHE A 1 90 ? -13.677 -8.609 28.943 1.00 52.31 110 PHE A CA 1
ATOM 563 C C . PHE A 1 90 ? -12.718 -8.194 30.049 1.00 53.33 110 PHE A C 1
ATOM 564 O O . PHE A 1 90 ? -12.981 -7.229 30.760 1.00 64.97 110 PHE A O 1
ATOM 572 N N . PRO A 1 91 ? -11.601 -8.915 30.199 1.00 49.19 111 PRO A N 1
ATOM 573 C CA . PRO A 1 91 ? -10.620 -8.506 31.209 1.00 46.70 111 PRO A CA 1
ATOM 574 C C . PRO A 1 91 ? -10.025 -7.129 30.915 1.00 56.59 111 PRO A C 1
ATOM 575 O O . PRO A 1 91 ? -9.550 -6.873 29.808 1.00 58.17 111 PRO A O 1
ATOM 579 N N . PHE A 1 92 ? -10.072 -6.251 31.910 1.00 51.66 112 PHE A N 1
ATOM 580 C CA . PHE A 1 92 ? -9.567 -4.890 31.783 1.00 45.81 112 PHE A CA 1
ATOM 581 C C . PHE A 1 92 ? -8.467 -4.648 32.812 1.00 61.93 112 PHE A C 1
ATOM 582 O O . PHE A 1 92 ? -8.731 -4.580 34.017 1.00 56.74 112 PHE A O 1
ATOM 590 N N . GLY A 1 93 ? -7.236 -4.512 32.328 1.00 63.84 113 GLY A N 1
ATOM 591 C CA . GLY A 1 93 ? -6.067 -4.507 33.190 1.00 64.14 113 GLY A CA 1
ATOM 592 C C . GLY A 1 93 ? -5.529 -3.152 33.607 1.00 65.44 113 GLY A C 1
ATOM 593 O O . GLY A 1 93 ? -4.407 -3.060 34.103 1.00 74.68 113 GLY A O 1
ATOM 594 N N . PHE A 1 94 ? -6.315 -2.098 33.410 1.00 68.95 114 PHE A N 1
ATOM 595 C CA . PHE A 1 94 ? -5.930 -0.777 33.897 1.00 71.98 114 PHE A CA 1
ATOM 596 C C . PHE A 1 94 ? -7.157 0.068 34.233 1.00 63.84 114 PHE A C 1
ATOM 597 O O . PHE A 1 94 ? -8.280 -0.434 34.234 1.00 68.44 114 PHE A O 1
ATOM 605 N N . THR A 1 95 ? -6.932 1.346 34.528 1.00 59.49 115 THR A N 1
ATOM 606 C CA . THR A 1 95 ? -7.997 2.239 34.976 1.00 59.76 115 THR A CA 1
ATOM 607 C C . THR A 1 95 ? -9.135 2.353 33.966 1.00 53.68 115 THR A C 1
ATOM 608 O O . THR A 1 95 ? -8.918 2.719 32.812 1.00 56.20 115 THR A O 1
ATOM 612 N N . TRP A 1 96 ? -10.346 2.035 34.409 1.00 46.21 116 TRP A N 1
ATOM 613 C CA . TRP A 1 96 ? -11.526 2.153 33.562 1.00 44.81 116 TRP A CA 1
ATOM 614 C C . TRP A 1 96 ? -11.859 3.617 33.312 1.00 46.14 116 TRP A C 1
ATOM 615 O O . TRP A 1 96 ? -12.163 4.356 34.246 1.00 55.56 116 TRP A O 1
ATOM 626 N N . PRO A 1 97 ? -11.801 4.040 32.042 1.00 39.61 117 PRO A N 1
ATOM 627 C CA . PRO A 1 97 ? -12.029 5.438 31.659 1.00 54.07 117 PRO A CA 1
ATOM 628 C C . PRO A 1 97 ? -13.448 5.908 31.958 1.00 57.03 117 PRO A C 1
ATOM 629 O O . PRO A 1 97 ? -13.671 7.101 32.163 1.00 69.17 117 PRO A O 1
ATOM 633 N N . GLY A 1 98 ? -14.394 4.975 31.982 1.00 54.89 118 GLY A N 1
ATOM 634 C CA . GLY A 1 98 ? -15.786 5.315 32.201 1.00 54.52 118 GLY A CA 1
ATOM 635 C C . GLY A 1 98 ? -16.480 5.663 30.900 1.00 59.91 118 GLY A C 1
ATOM 636 O O . GLY A 1 98 ? -17.679 5.442 30.752 1.00 70.50 118 GLY A O 1
ATOM 637 N N . THR A 1 99 ? -15.723 6.213 29.956 1.00 55.70 119 THR A N 1
ATOM 638 C CA . THR A 1 99 ? -16.267 6.595 28.658 1.00 55.97 119 THR A CA 1
ATOM 639 C C . THR A 1 99 ? -15.647 5.749 27.559 1.00 62.82 119 THR A C 1
ATOM 640 O O . THR A 1 99 ? -14.425 5.712 27.402 1.00 72.07 119 THR A O 1
ATOM 644 N N . PHE A 1 100 ? -16.491 5.066 26.796 1.00 62.28 120 PHE A N 1
ATOM 645 C CA . PHE A 1 100 ? -15.994 4.172 25.757 1.00 52.98 120 PHE A CA 1
ATOM 646 C C . PHE A 1 100 ? -16.923 4.138 24.554 1.00 51.34 120 PHE A C 1
ATOM 647 O O . PHE A 1 100 ? -18.050 4.623 24.618 1.00 62.71 120 PHE A O 1
ATOM 655 N N . SER A 1 101 ? -16.442 3.562 23.459 1.00 58.46 121 SER A N 1
ATOM 656 C CA . SER A 1 101 ? -17.278 3.360 22.284 1.00 60.88 121 SER A CA 1
ATOM 657 C C . SER A 1 101 ? -17.522 1.870 22.063 1.00 53.26 121 SER A C 1
ATOM 658 O O . SER A 1 101 ? -16.580 1.074 21.962 1.00 47.09 121 SER A O 1
ATOM 661 N N . LEU A 1 102 ? -18.798 1.506 22.014 1.00 54.22 122 LEU A N 1
ATOM 662 C CA . LEU A 1 102 ? -19.216 0.121 21.851 1.00 49.73 122 LEU A CA 1
ATOM 663 C C . LEU A 1 102 ? -19.722 -0.140 20.437 1.00 44.08 122 LEU A C 1
ATOM 664 O O . LEU A 1 102 ? -20.533 0.626 19.898 1.00 61.58 122 LEU A O 1
ATOM 669 N N . ILE A 1 103 ? -19.231 -1.221 19.840 1.00 48.85 123 ILE A N 1
ATOM 670 C CA . ILE A 1 103 ? -19.645 -1.617 18.500 1.00 46.49 123 ILE A CA 1
ATOM 671 C C . ILE A 1 103 ? -20.006 -3.088 18.469 1.00 52.05 123 ILE A C 1
ATOM 672 O O . ILE A 1 103 ? -19.130 -3.929 18.606 1.00 58.78 123 ILE A O 1
ATOM 677 N N . ILE A 1 104 ? -21.278 -3.416 18.283 1.00 57.77 124 ILE A N 1
ATOM 678 C CA . ILE A 1 104 ? -21.643 -4.826 18.205 1.00 58.16 124 ILE A CA 1
ATOM 679 C C . ILE A 1 104 ? -22.405 -5.149 16.922 1.00 50.00 124 ILE A C 1
ATOM 680 O O . ILE A 1 104 ? -23.448 -4.564 16.630 1.00 46.59 124 ILE A O 1
ATOM 685 N N . GLU A 1 105 ? -21.859 -6.087 16.159 1.00 54.63 125 GLU A N 1
ATOM 686 C CA . GLU A 1 105 ? -22.430 -6.475 14.879 1.00 53.03 125 GLU A CA 1
ATOM 687 C C . GLU A 1 105 ? -23.040 -7.864 14.945 1.00 56.68 125 GLU A C 1
ATOM 688 O O . GLU A 1 105 ? -22.432 -8.802 15.467 1.00 58.27 125 GLU A O 1
ATOM 694 N N . ALA A 1 106 ? -24.253 -7.984 14.422 1.00 57.13 126 ALA A N 1
ATOM 695 C CA . ALA A 1 106 ? -24.890 -9.281 14.263 1.00 60.33 126 ALA A CA 1
ATOM 696 C C . ALA A 1 106 ? -24.628 -9.800 12.858 1.00 61.62 126 ALA A C 1
ATOM 697 O O . ALA A 1 106 ? -24.788 -9.064 11.878 1.00 70.49 126 ALA A O 1
ATOM 699 N N . LEU A 1 107 ? -24.240 -11.068 12.761 1.00 63.99 127 LEU A N 1
ATOM 700 C CA . LEU A 1 107 ? -23.846 -11.649 11.484 1.00 67.21 127 LEU A CA 1
ATOM 701 C C . LEU A 1 107 ? -24.411 -13.042 11.191 1.00 76.21 127 LEU A C 1
ATOM 702 O O . LEU A 1 107 ? -24.488 -13.901 12.080 1.00 75.51 127 LEU A O 1
ATOM 707 N N . HIS A 1 108 ? -24.795 -13.239 9.928 1.00 89.76 128 HIS A N 1
ATOM 708 C CA . HIS A 1 108 ? -25.120 -14.552 9.382 1.00 89.43 128 HIS A CA 1
ATOM 709 C C . HIS A 1 108 ? -23.891 -15.167 8.750 1.00 85.14 128 HIS A C 1
ATOM 710 O O . HIS A 1 108 ? -23.089 -14.445 8.134 1.00 93.60 128 HIS A O 1
ATOM 717 N N . THR A 1 109 ? -23.771 -16.486 8.930 1.00 83.43 129 THR A N 1
ATOM 718 C CA . THR A 1 109 ? -22.791 -17.353 8.288 1.00 106.26 129 THR A CA 1
ATOM 719 C C . THR A 1 109 ? -23.500 -18.649 7.923 1.00 108.35 129 THR A C 1
ATOM 720 O O . THR A 1 109 ? -24.662 -18.837 8.277 1.00 104.32 129 THR A O 1
ATOM 724 N N . ASP A 1 110 ? -22.792 -19.548 7.242 1.00 117.85 130 ASP A N 1
ATOM 725 C CA . ASP A 1 110 ? -23.346 -20.852 6.870 1.00 120.61 130 ASP A CA 1
ATOM 726 C C . ASP A 1 110 ? -22.641 -22.024 7.554 1.00 120.18 130 ASP A C 1
ATOM 727 O O . ASP A 1 110 ? -23.067 -23.175 7.442 1.00 110.17 130 ASP A O 1
ATOM 732 N N . SER A 1 111 ? -21.555 -21.723 8.252 1.00 133.11 131 SER A N 1
ATOM 733 C CA . SER A 1 111 ? -20.648 -22.738 8.769 1.00 132.23 131 SER A CA 1
ATOM 734 C C . SER A 1 111 ? -20.657 -22.638 10.312 1.00 132.96 131 SER A C 1
ATOM 735 O O . SER A 1 111 ? -21.393 -21.799 10.830 1.00 133.56 131 SER A O 1
ATOM 737 N N . PRO A 1 112 ? -19.880 -23.479 11.050 1.00 134.75 132 PRO A N 1
ATOM 738 C CA . PRO A 1 112 ? -20.132 -23.578 12.500 1.00 129.38 132 PRO A CA 1
ATOM 739 C C . PRO A 1 112 ? -20.256 -22.257 13.255 1.00 129.73 132 PRO A C 1
ATOM 740 O O . PRO A 1 112 ? -21.176 -22.154 14.064 1.00 130.38 132 PRO A O 1
ATOM 744 N N . ASP A 1 114 ? -16.789 -20.302 7.954 1.00 135.85 134 ASP A N 1
ATOM 745 C CA . ASP A 1 114 ? -16.856 -20.416 9.406 1.00 126.06 134 ASP A CA 1
ATOM 746 C C . ASP A 1 114 ? -17.227 -19.085 10.046 1.00 127.29 134 ASP A C 1
ATOM 747 O O . ASP A 1 114 ? -17.976 -18.292 9.472 1.00 121.19 134 ASP A O 1
ATOM 749 N N . LEU A 1 115 ? -16.697 -18.852 11.242 1.00 122.42 135 LEU A N 1
ATOM 750 C CA . LEU A 1 115 ? -16.898 -17.591 11.941 1.00 114.21 135 LEU A CA 1
ATOM 751 C C . LEU A 1 115 ? -15.960 -16.521 11.397 1.00 120.47 135 LEU A C 1
ATOM 752 O O . LEU A 1 115 ? -15.542 -16.589 10.240 1.00 132.99 135 LEU A O 1
ATOM 757 N N . ALA A 1 116 ? -15.633 -15.548 12.245 1.00 115.04 136 ALA A N 1
ATOM 758 C CA . ALA A 1 116 ? -14.742 -14.443 11.894 1.00 123.44 136 ALA A CA 1
ATOM 759 C C . ALA A 1 116 ? -15.228 -13.690 10.654 1.00 124.59 136 ALA A C 1
ATOM 760 O O . ALA A 1 116 ? -14.978 -14.115 9.524 1.00 125.25 136 ALA A O 1
ATOM 762 N N . THR A 1 117 ? -15.910 -12.569 10.892 1.00 118.64 137 THR A N 1
ATOM 763 C CA . THR A 1 117 ? -16.527 -11.753 9.843 1.00 112.57 137 THR A CA 1
ATOM 764 C C . THR A 1 117 ? -15.666 -11.581 8.596 1.00 121.74 137 THR A C 1
ATOM 765 O O . THR A 1 117 ? -14.859 -10.656 8.510 1.00 114.34 137 THR A O 1
ATOM 767 N N . PRO A 1 120 ? -17.371 -9.478 4.918 1.00 103.65 140 PRO A N 1
ATOM 768 C CA . PRO A 1 120 ? -17.923 -8.838 3.725 1.00 101.19 140 PRO A CA 1
ATOM 769 C C . PRO A 1 120 ? -19.271 -8.222 4.027 1.00 116.75 140 PRO A C 1
ATOM 770 O O . PRO A 1 120 ? -19.386 -7.030 4.285 1.00 111.52 140 PRO A O 1
ATOM 774 N N . GLU A 1 121 ? -20.296 -9.053 3.990 1.00 122.69 141 GLU A N 1
ATOM 775 C CA . GLU A 1 121 ? -21.629 -8.638 4.359 1.00 106.91 141 GLU A CA 1
ATOM 776 C C . GLU A 1 121 ? -22.253 -9.804 5.082 1.00 108.73 141 GLU A C 1
ATOM 777 O O . GLU A 1 121 ? -23.126 -9.643 5.939 1.00 112.83 141 GLU A O 1
ATOM 779 N N . ARG A 1 122 ? -21.795 -11.000 4.748 1.00 108.12 142 ARG A N 1
ATOM 780 C CA . ARG A 1 122 ? -22.512 -12.159 5.276 1.00 96.70 142 ARG A CA 1
ATOM 781 C C . ARG A 1 122 ? -23.553 -11.717 6.308 1.00 103.12 142 ARG A C 1
ATOM 782 O O . ARG A 1 122 ? -24.761 -11.747 6.008 1.00 126.28 142 ARG A O 1
ATOM 790 N N . LEU A 1 123 ? -23.085 -11.405 7.527 1.00 74.98 143 LEU A N 1
ATOM 791 C CA . LEU A 1 123 ? -23.640 -10.281 8.345 1.00 88.45 143 LEU A CA 1
ATOM 792 C C . LEU A 1 123 ? -25.157 -10.248 8.615 1.00 102.22 143 LEU A C 1
ATOM 793 O O . LEU A 1 123 ? -25.876 -11.126 8.173 1.00 121.89 143 LEU A O 1
ATOM 798 N N . ILE A 1 124 ? -25.616 -9.251 9.381 1.00 87.22 144 ILE A N 1
ATOM 799 C CA . ILE A 1 124 ? -27.038 -8.944 9.559 1.00 69.55 144 ILE A CA 1
ATOM 800 C C . ILE A 1 124 ? -27.234 -7.447 9.842 1.00 67.98 144 ILE A C 1
ATOM 801 O O . ILE A 1 124 ? -27.946 -6.763 9.107 1.00 65.83 144 ILE A O 1
ATOM 806 N N . SER A 1 125 ? -26.586 -6.937 10.892 1.00 74.81 145 SER A N 1
ATOM 807 C CA . SER A 1 125 ? -26.738 -5.524 11.277 1.00 58.79 145 SER A CA 1
ATOM 808 C C . SER A 1 125 ? -25.589 -4.999 12.151 1.00 65.37 145 SER A C 1
ATOM 809 O O . SER A 1 125 ? -24.778 -5.774 12.650 1.00 64.48 145 SER A O 1
ATOM 812 N N . ARG A 1 126 ? -25.530 -3.678 12.333 1.00 78.52 146 ARG A N 1
ATOM 813 C CA . ARG A 1 126 ? -24.458 -3.060 13.113 1.00 66.50 146 ARG A CA 1
ATOM 814 C C . ARG A 1 126 ? -24.960 -2.055 14.145 1.00 64.53 146 ARG A C 1
ATOM 815 O O . ARG A 1 126 ? -25.812 -1.215 13.856 1.00 84.38 146 ARG A O 1
ATOM 823 N N . LEU A 1 127 ? -24.403 -2.150 15.349 1.00 67.33 147 LEU A N 1
ATOM 824 C CA . LEU A 1 127 ? -24.647 -1.187 16.416 1.00 63.96 147 LEU A CA 1
ATOM 825 C C . LEU A 1 127 ? -23.348 -0.452 16.724 1.00 65.44 147 LEU A C 1
ATOM 826 O O . LEU A 1 127 ? -22.298 -1.076 16.878 1.00 70.09 147 LEU A O 1
ATOM 831 N N . ALA A 1 128 ? -23.424 0.870 16.820 1.00 56.79 148 ALA A N 1
ATOM 832 C CA . ALA A 1 128 ? -22.257 1.675 17.150 1.00 55.65 148 ALA A CA 1
ATOM 833 C C . ALA A 1 128 ? -22.673 2.883 17.973 1.00 54.64 148 ALA A C 1
ATOM 834 O O . ALA A 1 128 ? -23.482 3.696 17.524 1.00 78.45 148 ALA A O 1
ATOM 836 N N . THR A 1 129 ? -22.127 3.003 19.178 1.00 47.82 149 THR A N 1
ATOM 837 C CA . THR A 1 129 ? -22.517 4.111 20.041 1.00 63.56 149 THR A CA 1
ATOM 838 C C . THR A 1 129 ? -21.457 4.485 21.068 1.00 57.82 149 THR A C 1
ATOM 839 O O . THR A 1 129 ? -20.585 3.688 21.401 1.00 51.63 149 THR A O 1
ATOM 843 N N . GLN A 1 130 ? -21.547 5.716 21.560 1.00 54.75 150 GLN A N 1
ATOM 844 C CA . GLN A 1 130 ? -20.707 6.169 22.659 1.00 51.78 150 GLN A CA 1
ATOM 845 C C . GLN A 1 130 ? -21.463 5.986 23.968 1.00 55.42 150 GLN A C 1
ATOM 846 O O . GLN A 1 130 ? -22.672 6.212 24.028 1.00 59.44 150 GLN A O 1
ATOM 852 N N . ARG A 1 131 ? -20.749 5.580 25.014 1.00 53.83 151 ARG A N 1
ATOM 853 C CA . ARG A 1 131 ? -21.371 5.298 26.304 1.00 50.47 151 ARG A CA 1
ATOM 854 C C . ARG A 1 131 ? -20.518 5.743 27.491 1.00 61.51 151 ARG A C 1
ATOM 855 O O . ARG A 1 131 ? -19.284 5.679 27.448 1.00 75.75 151 ARG A O 1
ATOM 863 N N . HIS A 1 132 ? -21.192 6.206 28.541 1.00 54.31 152 HIS A N 1
ATOM 864 C CA . HIS A 1 132 ? -20.550 6.489 29.820 1.00 58.45 152 HIS A CA 1
ATOM 865 C C . HIS A 1 132 ? -21.018 5.463 30.844 1.00 55.39 152 HIS A C 1
ATOM 866 O O . HIS A 1 132 ? -22.214 5.344 31.113 1.00 67.78 152 HIS A O 1
ATOM 873 N N . LEU A 1 133 ? -20.074 4.716 31.404 1.00 53.12 153 LEU A N 1
ATOM 874 C CA . LEU A 1 133 ? -20.405 3.640 32.330 1.00 49.93 153 LEU A CA 1
ATOM 875 C C . LEU A 1 133 ? -19.656 3.764 33.648 1.00 51.65 153 LEU A C 1
ATOM 876 O O . LEU A 1 133 ? -18.429 3.687 33.688 1.00 52.58 153 LEU A O 1
ATOM 881 N N . THR A 1 134 ? -20.406 3.954 34.728 1.00 56.84 154 THR A N 1
ATOM 882 C CA . THR A 1 134 ? -19.834 3.937 36.064 1.00 51.81 154 THR A CA 1
ATOM 883 C C . THR A 1 134 ? -19.654 2.493 36.508 1.00 57.38 154 THR A C 1
ATOM 884 O O . THR A 1 134 ? -20.432 1.619 36.125 1.00 73.89 154 THR A O 1
ATOM 888 N N . VAL A 1 135 ? -18.628 2.242 37.313 1.00 58.27 155 VAL A N 1
ATOM 889 C CA . VAL A 1 135 ? -18.378 0.896 37.813 1.00 44.77 155 VAL A CA 1
ATOM 890 C C . VAL A 1 135 ? -19.448 0.479 38.812 1.00 54.22 155 VAL A C 1
ATOM 891 O O . VAL A 1 135 ? -20.344 1.258 39.144 1.00 69.19 155 VAL A O 1
ATOM 895 N N . GLY A 1 136 ? -19.346 -0.752 39.295 1.00 53.22 156 GLY A N 1
ATOM 896 C CA . GLY A 1 136 ? -20.329 -1.286 40.212 1.00 58.46 156 GLY A CA 1
ATOM 897 C C . GLY A 1 136 ? -20.983 -2.527 39.646 1.00 62.66 156 GLY A C 1
ATOM 898 O O . GLY A 1 136 ? -20.807 -2.852 38.470 1.00 50.19 156 GLY A O 1
ATOM 899 N N . GLU A 1 137 ? -21.747 -3.217 40.484 1.00 74.26 157 GLU A N 1
ATOM 900 C CA . GLU A 1 137 ? -22.355 -4.486 40.106 1.00 64.03 157 GLU A CA 1
ATOM 901 C C . GLU A 1 137 ? -23.733 -4.313 39.472 1.00 67.45 157 GLU A C 1
ATOM 902 O O . GLU A 1 137 ? -24.289 -5.262 38.918 1.00 64.21 157 GLU A O 1
ATOM 908 N N . GLU A 1 138 ? -24.283 -3.105 39.549 1.00 64.42 158 GLU A N 1
ATOM 909 C CA . GLU A 1 138 ? -25.597 -2.837 38.974 1.00 63.03 158 GLU A CA 1
ATOM 910 C C . GLU A 1 138 ? -25.547 -2.914 37.452 1.00 65.36 158 GLU A C 1
ATOM 911 O O . GLU A 1 138 ? -24.787 -2.192 36.808 1.00 69.86 158 GLU A O 1
ATOM 917 N N . TRP A 1 139 ? -26.359 -3.799 36.883 1.00 56.69 159 TRP A N 1
ATOM 918 C CA . TRP A 1 139 ? -26.393 -3.989 35.438 1.00 54.23 159 TRP A CA 1
ATOM 919 C C . TRP A 1 139 ? -27.047 -2.817 34.720 1.00 54.99 159 TRP A C 1
ATOM 920 O O . TRP A 1 139 ? -28.134 -2.376 35.093 1.00 67.71 159 TRP A O 1
ATOM 931 N N . SER A 1 140 ? -26.378 -2.316 33.688 1.00 56.81 160 SER A N 1
ATOM 932 C CA . SER A 1 140 ? -26.954 -1.278 32.846 1.00 62.52 160 SER A CA 1
ATOM 933 C C . SER A 1 140 ? -27.758 -1.917 31.721 1.00 73.86 160 SER A C 1
ATOM 934 O O . SER A 1 140 ? -27.234 -2.725 30.950 1.00 74.17 160 SER A O 1
ATOM 937 N N . GLN A 1 141 ? -29.034 -1.552 31.643 1.00 73.51 161 GLN A N 1
ATOM 938 C CA . GLN A 1 141 ? -29.946 -2.116 30.656 1.00 65.45 161 GLN A CA 1
ATOM 939 C C . GLN A 1 141 ? -30.067 -1.215 29.431 1.00 65.85 161 GLN A C 1
ATOM 940 O O . GLN A 1 141 ? -30.122 0.008 29.557 1.00 80.08 161 GLN A O 1
ATOM 946 N N . ASP A 1 142 ? -30.111 -1.821 28.247 1.00 66.01 162 ASP A N 1
ATOM 947 C CA . ASP A 1 142 ? -30.285 -1.055 27.017 1.00 73.53 162 ASP A CA 1
ATOM 948 C C . ASP A 1 142 ? -30.975 -1.868 25.921 1.00 69.62 162 ASP A C 1
ATOM 949 O O . ASP A 1 142 ? -30.948 -3.099 25.932 1.00 65.64 162 ASP A O 1
ATOM 954 N N . LEU A 1 143 ? -31.584 -1.158 24.974 1.00 69.50 163 LEU A N 1
ATOM 955 C CA . LEU A 1 143 ? -32.298 -1.770 23.862 1.00 71.03 163 LEU A CA 1
ATOM 956 C C . LEU A 1 143 ? -32.016 -1.025 22.561 1.00 66.03 163 LEU A C 1
ATOM 957 O O . LEU A 1 143 ? -32.395 0.134 22.416 1.00 75.80 163 LEU A O 1
ATOM 962 N N . HIS A 1 144 ? -31.350 -1.682 21.619 1.00 67.09 164 HIS A N 1
ATOM 963 C CA . HIS A 1 144 ? -31.138 -1.103 20.299 1.00 72.95 164 HIS A CA 1
ATOM 964 C C . HIS A 1 144 ? -32.206 -1.624 19.349 1.00 85.48 164 HIS A C 1
ATOM 965 O O . HIS A 1 144 ? -32.080 -2.709 18.781 1.00 100.74 164 HIS A O 1
ATOM 972 N N . SER A 1 145 ? -33.280 -0.855 19.215 1.00 90.40 165 SER A N 1
ATOM 973 C CA . SER A 1 145 ? -34.394 -1.238 18.357 1.00 97.05 165 SER A CA 1
ATOM 974 C C . SER A 1 145 ? -34.485 -0.303 17.165 1.00 96.39 165 SER A C 1
ATOM 975 O O . SER A 1 145 ? -34.920 0.840 17.300 1.00 106.80 165 SER A O 1
ATOM 978 N N . SER A 1 146 ? -34.070 -0.771 15.994 1.00 101.29 166 SER A N 1
ATOM 979 C CA . SER A 1 146 ? -34.132 0.090 14.819 1.00 113.90 166 SER A CA 1
ATOM 980 C C . SER A 1 146 ? -34.103 -0.661 13.503 1.00 108.98 166 SER A C 1
ATOM 981 O O . SER A 1 146 ? -33.554 -1.758 13.402 1.00 113.56 166 SER A O 1
ATOM 984 N N . GLY A 1 147 ? -34.711 -0.041 12.498 1.00 110.72 167 GLY A N 1
ATOM 985 C CA . GLY A 1 147 ? -34.694 -0.550 11.143 1.00 117.41 167 GLY A CA 1
ATOM 986 C C . GLY A 1 147 ? -35.155 -1.987 11.022 1.00 108.36 167 GLY A C 1
ATOM 987 O O . GLY A 1 147 ? -36.354 -2.273 10.993 1.00 100.03 167 GLY A O 1
ATOM 988 N N . ARG A 1 148 ? -34.191 -2.897 10.966 1.00 99.47 168 ARG A N 1
ATOM 989 C CA . ARG A 1 148 ? -34.495 -4.293 10.706 1.00 88.07 168 ARG A CA 1
ATOM 990 C C . ARG A 1 148 ? -34.079 -5.216 11.865 1.00 90.15 168 ARG A C 1
ATOM 991 O O . ARG A 1 148 ? -34.146 -6.441 11.732 1.00 95.34 168 ARG A O 1
ATOM 999 N N . THR A 1 149 ? -33.686 -4.639 13.004 1.00 91.93 169 THR A N 1
ATOM 1000 C CA . THR A 1 149 ? -33.185 -5.427 14.138 1.00 79.93 169 THR A CA 1
ATOM 1001 C C . THR A 1 149 ? -33.574 -4.875 15.519 1.00 78.31 169 THR A C 1
ATOM 1002 O O . THR A 1 149 ? -33.923 -3.691 15.664 1.00 83.66 169 THR A O 1
ATOM 1006 N N . ASP A 1 150 ? -33.496 -5.754 16.524 1.00 81.07 170 ASP A N 1
ATOM 1007 C CA . ASP A 1 150 ? -33.963 -5.454 17.880 1.00 76.46 170 ASP A CA 1
ATOM 1008 C C . ASP A 1 150 ? -33.174 -6.177 18.972 1.00 82.04 170 ASP A C 1
ATOM 1009 O O . ASP A 1 150 ? -33.603 -7.209 19.528 1.00 120.44 170 ASP A O 1
ATOM 1014 N N . LEU A 1 151 ? -32.027 -5.592 19.293 1.00 64.41 171 LEU A N 1
ATOM 1015 C CA . LEU A 1 151 ? -31.085 -6.178 20.238 1.00 69.91 171 LEU A CA 1
ATOM 1016 C C . LEU A 1 151 ? -31.342 -5.721 21.676 1.00 59.31 171 LEU A C 1
ATOM 1017 O O . LEU A 1 151 ? -31.496 -4.530 21.923 1.00 60.02 171 LEU A O 1
ATOM 1022 N N . LYS A 1 152 ? -31.385 -6.654 22.627 1.00 59.36 172 LYS A N 1
ATOM 1023 C CA . LYS A 1 152 ? -31.582 -6.264 24.019 1.00 55.56 172 LYS A CA 1
ATOM 1024 C C . LYS A 1 152 ? -30.317 -6.625 24.763 1.00 67.84 172 LYS A C 1
ATOM 1025 O O . LYS A 1 152 ? -29.825 -7.715 24.594 1.00 79.81 172 LYS A O 1
ATOM 1031 N N . TYR A 1 153 ? -29.749 -5.735 25.562 1.00 66.43 173 TYR A N 1
ATOM 1032 C CA . TYR A 1 153 ? -28.505 -6.138 26.196 1.00 56.37 173 TYR A CA 1
ATOM 1033 C C . TYR A 1 153 ? -28.208 -5.430 27.498 1.00 52.91 173 TYR A C 1
ATOM 1034 O O . TYR A 1 153 ? -28.683 -4.318 27.755 1.00 63.04 173 TYR A O 1
ATOM 1043 N N . SER A 1 154 ? -27.419 -6.104 28.329 1.00 55.70 174 SER A N 1
ATOM 1044 C CA . SER A 1 154 ? -27.044 -5.549 29.618 1.00 54.53 174 SER A CA 1
ATOM 1045 C C . SER A 1 154 ? -25.532 -5.560 29.773 1.00 58.43 174 SER A C 1
ATOM 1046 O O . SER A 1 154 ? -24.872 -6.511 29.364 1.00 59.93 174 SER A O 1
ATOM 1049 N N . TYR A 1 155 ? -24.976 -4.506 30.359 1.00 63.61 175 TYR A N 1
ATOM 1050 C CA . TYR A 1 155 ? -23.530 -4.450 30.541 1.00 51.85 175 TYR A CA 1
ATOM 1051 C C . TYR A 1 155 ? -23.141 -3.721 31.817 1.00 50.56 175 TYR A C 1
ATOM 1052 O O . TYR A 1 155 ? -23.885 -2.878 32.316 1.00 59.97 175 TYR A O 1
ATOM 1061 N N . ARG A 1 156 ? -21.965 -4.051 32.341 1.00 46.74 176 ARG A N 1
ATOM 1062 C CA . ARG A 1 156 ? -21.467 -3.423 33.556 1.00 45.02 176 ARG A CA 1
ATOM 1063 C C . ARG A 1 156 ? -19.953 -3.551 33.643 1.00 48.88 176 ARG A C 1
ATOM 1064 O O . ARG A 1 156 ? -19.325 -4.203 32.811 1.00 45.30 176 ARG A O 1
ATOM 1072 N N . PHE A 1 157 ? -19.369 -2.918 34.653 1.00 48.10 177 PHE A N 1
ATOM 1073 C CA . PHE A 1 157 ? -17.946 -3.069 34.909 1.00 40.47 177 PHE A CA 1
ATOM 1074 C C . PHE A 1 157 ? -17.713 -3.396 36.379 1.00 45.86 177 PHE A C 1
ATOM 1075 O O . PHE A 1 157 ? -18.089 -2.626 37.261 1.00 61.40 177 PHE A O 1
ATOM 1083 N N . VAL A 1 158 ? -17.094 -4.541 36.638 1.00 39.21 178 VAL A N 1
ATOM 1084 C CA . VAL A 1 158 ? -16.890 -4.988 38.007 1.00 38.26 178 VAL A CA 1
ATOM 1085 C C . VAL A 1 158 ? -15.417 -5.022 38.368 1.00 55.40 178 VAL A C 1
ATOM 1086 O O . VAL A 1 158 ? -14.614 -5.644 37.677 1.00 69.77 178 VAL A O 1
ATOM 1090 N N . CYS A 1 159 ? -15.068 -4.345 39.454 1.00 50.95 179 CYS A N 1
ATOM 1091 C CA . CYS A 1 159 ? -13.700 -4.356 39.942 1.00 44.29 179 CYS A CA 1
ATOM 1092 C C . CYS A 1 159 ? -13.286 -5.771 40.336 1.00 49.73 179 CYS A C 1
ATOM 1093 O O . CYS A 1 159 ? -14.095 -6.545 40.847 1.00 48.45 179 CYS A O 1
ATOM 1096 N N . ASP A 1 160 ? -12.024 -6.105 40.085 1.00 59.73 180 ASP A N 1
ATOM 1097 C CA . ASP A 1 160 ? -11.448 -7.337 40.605 1.00 61.50 180 ASP A CA 1
ATOM 1098 C C . ASP A 1 160 ? -11.350 -7.221 42.122 1.00 60.38 180 ASP A C 1
ATOM 1099 O O . ASP A 1 160 ? -11.449 -6.121 42.664 1.00 69.85 180 ASP A O 1
ATOM 1104 N N . GLU A 1 161 ? -11.164 -8.344 42.809 1.00 65.65 181 GLU A N 1
ATOM 1105 C CA . GLU A 1 161 ? -11.081 -8.312 44.266 1.00 74.17 181 GLU A CA 1
ATOM 1106 C C . GLU A 1 161 ? -9.862 -7.509 44.707 1.00 73.96 181 GLU A C 1
ATOM 1107 O O . GLU A 1 161 ? -8.868 -7.430 43.985 1.00 59.51 181 GLU A O 1
ATOM 1113 N N . HIS A 1 162 ? -9.975 -6.896 45.885 1.00 82.83 182 HIS A N 1
ATOM 1114 C CA . HIS A 1 162 ? -8.956 -6.009 46.455 1.00 80.84 182 HIS A CA 1
ATOM 1115 C C . HIS A 1 162 ? -8.772 -4.717 45.651 1.00 66.87 182 HIS A C 1
ATOM 1116 O O . HIS A 1 162 ? -7.953 -3.872 46.010 1.00 65.49 182 HIS A O 1
ATOM 1123 N N . TYR A 1 163 ? -9.537 -4.565 44.575 1.00 68.05 183 TYR A N 1
ATOM 1124 C CA . TYR A 1 163 ? -9.524 -3.334 43.790 1.00 61.97 183 TYR A CA 1
ATOM 1125 C C . TYR A 1 163 ? -10.809 -2.546 44.002 1.00 62.07 183 TYR A C 1
ATOM 1126 O O . TYR A 1 163 ? -11.906 -3.098 43.927 1.00 64.95 183 TYR A O 1
ATOM 1135 N N . TYR A 1 164 ? -10.668 -1.253 44.272 1.00 60.91 184 TYR A N 1
ATOM 1136 C CA . TYR A 1 164 ? -11.820 -0.394 44.516 1.00 60.50 184 TYR A CA 1
ATOM 1137 C C . TYR A 1 164 ? -11.658 0.934 43.784 1.00 62.53 184 TYR A C 1
ATOM 1138 O O . TYR A 1 164 ? -10.653 1.159 43.108 1.00 66.44 184 TYR A O 1
ATOM 1147 N N . GLY A 1 165 ? -12.649 1.809 43.920 1.00 60.35 185 GLY A N 1
ATOM 1148 C CA . GLY A 1 165 ? -12.582 3.128 43.318 1.00 67.49 185 GLY A CA 1
ATOM 1149 C C . GLY A 1 165 ? -13.443 3.253 42.078 1.00 67.85 185 GLY A C 1
ATOM 1150 O O . GLY A 1 165 ? -13.959 2.261 41.565 1.00 76.47 185 GLY A O 1
ATOM 1151 N N . GLU A 1 166 ? -13.589 4.479 41.587 1.00 68.10 186 GLU A N 1
ATOM 1152 C CA . GLU A 1 166 ? -14.443 4.744 40.435 1.00 78.69 186 GLU A CA 1
ATOM 1153 C C . GLU A 1 166 ? -13.855 4.196 39.143 1.00 76.59 186 GLU A C 1
ATOM 1154 O O . GLU A 1 166 ? -14.558 4.058 38.141 1.00 86.55 186 GLU A O 1
ATOM 1160 N N . GLY A 1 167 ? -12.563 3.894 39.164 1.00 62.07 187 GLY A N 1
ATOM 1161 C CA . GLY A 1 167 ? -11.901 3.340 38.000 1.00 67.36 187 GLY A CA 1
ATOM 1162 C C . GLY A 1 167 ? -11.320 1.964 38.255 1.00 68.28 187 GLY A C 1
ATOM 1163 O O . GLY A 1 167 ? -10.577 1.443 37.422 1.00 71.40 187 GLY A O 1
ATOM 1164 N N . CYS A 1 168 ? -11.661 1.383 39.404 1.00 64.21 188 CYS A N 1
ATOM 1165 C CA . CYS A 1 168 ? -11.124 0.089 39.829 1.00 70.41 188 CYS A CA 1
ATOM 1166 C C . CYS A 1 168 ? -9.598 0.100 39.828 1.00 79.58 188 CYS A C 1
ATOM 1167 O O . CYS A 1 168 ? -8.964 -0.922 39.562 1.00 78.33 188 CYS A O 1
ATOM 1170 N N . SER A 1 169 ? -9.014 1.258 40.121 1.00 70.72 189 SER A N 1
ATOM 1171 C CA . SER A 1 169 ? -7.569 1.431 40.018 1.00 66.10 189 SER A CA 1
ATOM 1172 C C . SER A 1 169 ? -6.892 1.492 41.384 1.00 59.89 189 SER A C 1
ATOM 1173 O O . SER A 1 169 ? -5.666 1.553 41.472 1.00 67.54 189 SER A O 1
ATOM 1176 N N . VAL A 1 170 ? -7.692 1.477 42.444 1.00 54.32 190 VAL A N 1
ATOM 1177 C CA . VAL A 1 170 ? -7.158 1.547 43.800 1.00 58.85 190 VAL A CA 1
ATOM 1178 C C . VAL A 1 170 ? -7.043 0.166 44.430 1.00 61.45 190 VAL A C 1
ATOM 1179 O O . VAL A 1 170 ? -8.050 -0.466 44.748 1.00 63.01 190 VAL A O 1
ATOM 1183 N N . PHE A 1 171 ? -5.810 -0.294 44.607 1.00 61.87 191 PHE A N 1
ATOM 1184 C CA . PHE A 1 171 ? -5.564 -1.576 45.254 1.00 68.09 191 PHE A CA 1
ATOM 1185 C C . PHE A 1 171 ? -5.511 -1.419 46.767 1.00 67.03 191 PHE A C 1
ATOM 1186 O O . PHE A 1 171 ? -4.885 -0.494 47.287 1.00 64.88 191 PHE A O 1
ATOM 1194 N N . CYS A 1 172 ? -6.174 -2.331 47.470 1.00 64.59 192 CYS A N 1
ATOM 1195 C CA . CYS A 1 172 ? -6.162 -2.318 48.924 1.00 70.20 192 CYS A CA 1
ATOM 1196 C C . CYS A 1 172 ? -6.348 -3.715 49.494 1.00 78.72 192 CYS A C 1
ATOM 1197 O O . CYS A 1 172 ? -7.210 -4.475 49.054 1.00 87.36 192 CYS A O 1
ATOM 1200 N N . ARG A 1 173 ? -5.531 -4.043 50.485 1.00 78.73 193 ARG A N 1
ATOM 1201 C CA . ARG A 1 173 ? -5.708 -5.264 51.249 1.00 92.04 193 ARG A CA 1
ATOM 1202 C C . ARG A 1 173 ? -5.540 -4.942 52.726 1.00 85.96 193 ARG A C 1
ATOM 1203 O O . ARG A 1 173 ? -4.572 -4.282 53.107 1.00 83.30 193 ARG A O 1
ATOM 1211 N N . PRO A 1 174 ? -6.495 -5.385 53.558 1.00 83.51 194 PRO A N 1
ATOM 1212 C CA . PRO A 1 174 ? -6.438 -5.147 55.005 1.00 80.70 194 PRO A CA 1
ATOM 1213 C C . PRO A 1 174 ? -5.129 -5.654 55.601 1.00 87.64 194 PRO A C 1
ATOM 1214 O O . PRO A 1 174 ? -4.760 -6.808 55.379 1.00 94.09 194 PRO A O 1
ATOM 1218 N N . ARG A 1 175 ? -4.432 -4.794 56.337 1.00 80.30 195 ARG A N 1
ATOM 1219 C CA . ARG A 1 175 ? -3.097 -5.139 56.818 1.00 80.97 195 ARG A CA 1
ATOM 1220 C C . ARG A 1 175 ? -2.814 -4.588 58.208 1.00 88.95 195 ARG A C 1
ATOM 1221 O O . ARG A 1 175 ? -2.861 -3.381 58.419 1.00 89.42 195 ARG A O 1
ATOM 1229 N N . ASP A 1 176 ? -2.510 -5.476 59.149 1.00 96.50 196 ASP A N 1
ATOM 1230 C CA . ASP A 1 176 ? -2.091 -5.054 60.481 1.00 88.15 196 ASP A CA 1
ATOM 1231 C C . ASP A 1 176 ? -0.744 -5.680 60.833 1.00 93.15 196 ASP A C 1
ATOM 1232 O O . ASP A 1 176 ? -0.685 -6.750 61.441 1.00 98.27 196 ASP A O 1
ATOM 1237 N N . ASP A 1 177 ? 0.332 -5.005 60.444 1.00 93.05 197 ASP A N 1
ATOM 1238 C CA . ASP A 1 177 ? 1.683 -5.434 60.787 1.00 98.91 197 ASP A CA 1
ATOM 1239 C C . ASP A 1 177 ? 2.662 -4.268 60.700 1.00 88.56 197 ASP A C 1
ATOM 1240 O O . ASP A 1 177 ? 2.252 -3.113 60.569 1.00 86.72 197 ASP A O 1
ATOM 1245 N N . ALA A 1 178 ? 3.952 -4.591 60.758 1.00 97.98 198 ALA A N 1
ATOM 1246 C CA . ALA A 1 178 ? 5.023 -3.599 60.860 1.00 101.90 198 ALA A CA 1
ATOM 1247 C C . ALA A 1 178 ? 4.912 -2.465 59.846 1.00 97.83 198 ALA A C 1
ATOM 1248 O O . ALA A 1 178 ? 5.140 -1.303 60.181 1.00 83.66 198 ALA A O 1
ATOM 1250 N N . PHE A 1 179 ? 4.557 -2.802 58.612 1.00 106.36 199 PHE A N 1
ATOM 1251 C CA . PHE A 1 179 ? 4.474 -1.804 57.554 1.00 103.29 199 PHE A CA 1
ATOM 1252 C C . PHE A 1 179 ? 3.279 -0.872 57.712 1.00 101.86 199 PHE A C 1
ATOM 1253 O O . PHE A 1 179 ? 3.372 0.310 57.389 1.00 119.44 199 PHE A O 1
ATOM 1261 N N . GLY A 1 180 ? 2.159 -1.393 58.205 1.00 100.68 200 GLY A N 1
ATOM 1262 C CA . GLY A 1 180 ? 0.969 -0.572 58.347 1.00 92.55 200 GLY A CA 1
ATOM 1263 C C . GLY A 1 180 ? -0.190 -1.223 59.077 1.00 90.73 200 GLY A C 1
ATOM 1264 O O . GLY A 1 180 ? -0.241 -2.442 59.226 1.00 99.62 200 GLY A O 1
ATOM 1265 N N . HIS A 1 181 ? -1.131 -0.397 59.527 1.00 78.53 201 HIS A N 1
ATOM 1266 C CA . HIS A 1 181 ? -2.296 -0.881 60.260 1.00 87.17 201 HIS A CA 1
ATOM 1267 C C . HIS A 1 181 ? -3.571 -0.223 59.745 1.00 84.56 201 HIS A C 1
ATOM 1268 O O . HIS A 1 181 ? -3.891 0.903 60.124 1.00 87.62 201 HIS A O 1
ATOM 1275 N N . PHE A 1 182 ? -4.303 -0.928 58.888 1.00 81.66 202 PHE A N 1
ATOM 1276 C CA . PHE A 1 182 ? -5.508 -0.369 58.286 1.00 79.35 202 PHE A CA 1
ATOM 1277 C C . PHE A 1 182 ? -6.438 -1.421 57.689 1.00 82.04 202 PHE A C 1
ATOM 1278 O O . PHE A 1 182 ? -6.013 -2.535 57.356 1.00 86.29 202 PHE A O 1
ATOM 1286 N N . THR A 1 183 ? -7.708 -1.049 57.559 1.00 83.90 203 THR A N 1
ATOM 1287 C CA . THR A 1 183 ? -8.678 -1.827 56.797 1.00 84.84 203 THR A CA 1
ATOM 1288 C C . THR A 1 183 ? -8.977 -1.089 55.496 1.00 94.24 203 THR A C 1
ATOM 1289 O O . THR A 1 183 ? -8.560 0.057 55.323 1.00 89.22 203 THR A O 1
ATOM 1293 N N . CYS A 1 184 ? -9.695 -1.735 54.585 1.00 95.19 204 CYS A N 1
ATOM 1294 C CA . CYS A 1 184 ? -10.011 -1.111 53.303 1.00 85.29 204 CYS A CA 1
ATOM 1295 C C . CYS A 1 184 ? -11.345 -0.384 53.345 1.00 89.92 204 CYS A C 1
ATOM 1296 O O . CYS A 1 184 ? -12.353 -0.940 53.779 1.00 91.62 204 CYS A O 1
ATOM 1299 N N . GLY A 1 185 ? -11.344 0.863 52.885 1.00 91.15 205 GLY A N 1
ATOM 1300 C CA . GLY A 1 185 ? -12.547 1.671 52.865 1.00 96.68 205 GLY A CA 1
ATOM 1301 C C . GLY A 1 185 ? -13.465 1.335 51.706 1.00 99.39 205 GLY A C 1
ATOM 1302 O O . GLY A 1 185 ? -13.206 0.398 50.950 1.00 104.40 205 GLY A O 1
ATOM 1303 N N . GLU A 1 186 ? -14.538 2.106 51.565 1.00 105.82 206 GLU A N 1
ATOM 1304 C CA . GLU A 1 186 ? -15.525 1.876 50.516 1.00 104.00 206 GLU A CA 1
ATOM 1305 C C . GLU A 1 186 ? -14.937 2.101 49.125 1.00 92.24 206 GLU A C 1
ATOM 1306 O O . GLU A 1 186 ? -15.106 1.271 48.231 1.00 92.06 206 GLU A O 1
ATOM 1312 N N . ARG A 1 187 ? -14.244 3.222 48.947 1.00 82.57 207 ARG A N 1
ATOM 1313 C CA . ARG A 1 187 ? -13.636 3.541 47.659 1.00 83.37 207 ARG A CA 1
ATOM 1314 C C . ARG A 1 187 ? -12.184 3.067 47.596 1.00 90.59 207 ARG A C 1
ATOM 1315 O O . ARG A 1 187 ? -11.455 3.405 46.665 1.00 88.88 207 ARG A O 1
ATOM 1323 N N . GLY A 1 188 ? -11.770 2.289 48.593 1.00 79.42 208 GLY A N 1
ATOM 1324 C CA . GLY A 1 188 ? -10.445 1.692 48.601 1.00 79.66 208 GLY A CA 1
ATOM 1325 C C . GLY A 1 188 ? -9.409 2.449 49.410 1.00 93.25 208 GLY A C 1
ATOM 1326 O O . GLY A 1 188 ? -8.248 2.042 49.476 1.00 92.88 208 GLY A O 1
ATOM 1327 N N . GLU A 1 189 ? -9.826 3.550 50.026 1.00 102.60 209 GLU A N 1
ATOM 1328 C CA . GLU A 1 189 ? -8.924 4.355 50.841 1.00 91.97 209 GLU A CA 1
ATOM 1329 C C . GLU A 1 189 ? -8.520 3.586 52.095 1.00 88.89 209 GLU A C 1
ATOM 1330 O O . GLU A 1 189 ? -9.283 2.765 52.604 1.00 92.49 209 GLU A O 1
ATOM 1336 N N . LYS A 1 190 ? -7.309 3.841 52.578 1.00 82.03 210 LYS A N 1
ATOM 1337 C CA . LYS A 1 190 ? -6.827 3.185 53.787 1.00 68.28 210 LYS A CA 1
ATOM 1338 C C . LYS A 1 190 ? -7.505 3.753 55.029 1.00 78.67 210 LYS A C 1
ATOM 1339 O O . LYS A 1 190 ? -7.333 4.926 55.359 1.00 91.51 210 LYS A O 1
ATOM 1345 N N . VAL A 1 191 ? -8.282 2.919 55.712 1.00 79.67 211 VAL A N 1
ATOM 1346 C CA . VAL A 1 191 ? -8.911 3.320 56.964 1.00 77.59 211 VAL A CA 1
ATOM 1347 C C . VAL A 1 191 ? -8.068 2.858 58.141 1.00 82.84 211 VAL A C 1
ATOM 1348 O O . VAL A 1 191 ? -8.075 1.678 58.497 1.00 80.20 211 VAL A O 1
ATOM 1352 N N . CYS A 1 192 ? -7.339 3.795 58.737 1.00 82.31 212 CYS A N 1
ATOM 1353 C CA . CYS A 1 192 ? -6.427 3.477 59.827 1.00 78.23 212 CYS A CA 1
ATOM 1354 C C . CYS A 1 192 ? -7.156 2.854 61.014 1.00 80.85 212 CYS A C 1
ATOM 1355 O O . CYS A 1 192 ? -8.197 3.346 61.449 1.00 78.75 212 CYS A O 1
ATOM 1358 N N . ASN A 1 193 ? -6.602 1.758 61.520 1.00 81.37 213 ASN A N 1
ATOM 1359 C CA . ASN A 1 193 ? -7.101 1.121 62.729 1.00 76.68 213 ASN A CA 1
ATOM 1360 C C . ASN A 1 193 ? -6.999 2.080 63.909 1.00 80.02 213 ASN A C 1
ATOM 1361 O O . ASN A 1 193 ? -6.148 2.967 63.902 1.00 90.19 213 ASN A O 1
ATOM 1366 N N . PRO A 1 194 ? -7.867 1.915 64.920 1.00 73.45 214 PRO A N 1
ATOM 1367 C CA . PRO A 1 194 ? -7.869 2.815 66.080 1.00 78.03 214 PRO A CA 1
ATOM 1368 C C . PRO A 1 194 ? -6.509 2.893 66.765 1.00 82.85 214 PRO A C 1
ATOM 1369 O O . PRO A 1 194 ? -5.946 1.866 67.148 1.00 81.68 214 PRO A O 1
ATOM 1373 N N . GLY A 1 195 ? -5.987 4.108 66.898 1.00 83.94 215 GLY A N 1
ATOM 1374 C CA . GLY A 1 195 ? -4.690 4.323 67.511 1.00 87.28 215 GLY A CA 1
ATOM 1375 C C . GLY A 1 195 ? -3.628 4.692 66.496 1.00 81.17 215 GLY A C 1
ATOM 1376 O O . GLY A 1 195 ? -2.519 5.087 66.856 1.00 88.06 215 GLY A O 1
ATOM 1377 N N . TRP A 1 196 ? -3.969 4.579 65.217 1.00 68.38 216 TRP A N 1
ATOM 1378 C CA . TRP A 1 196 ? -3.003 4.829 64.156 1.00 68.90 216 TRP A CA 1
ATOM 1379 C C . TRP A 1 196 ? -3.441 5.944 63.212 1.00 70.66 216 TRP A C 1
ATOM 1380 O O . TRP A 1 196 ? -4.633 6.158 62.991 1.00 74.47 216 TRP A O 1
ATOM 1391 N N . LYS A 1 197 ? -2.461 6.654 62.662 1.00 74.55 217 LYS A N 1
ATOM 1392 C CA . LYS A 1 197 ? -2.729 7.749 61.739 1.00 85.71 217 LYS A CA 1
ATOM 1393 C C . LYS A 1 197 ? -1.646 7.839 60.674 1.00 95.07 217 LYS A C 1
ATOM 1394 O O . LYS A 1 197 ? -0.735 7.014 60.630 1.00 90.73 217 LYS A O 1
ATOM 1400 N N . GLY A 1 198 ? -1.748 8.853 59.821 1.00 102.92 218 GLY A N 1
ATOM 1401 C CA . GLY A 1 198 ? -0.771 9.064 58.769 1.00 110.40 218 GLY A CA 1
ATOM 1402 C C . GLY A 1 198 ? -1.261 8.577 57.420 1.00 114.79 218 GLY A C 1
ATOM 1403 O O . GLY A 1 198 ? -2.298 7.921 57.334 1.00 112.83 218 GLY A O 1
ATOM 1404 N N . PRO A 1 199 ? -0.516 8.902 56.352 1.00 119.29 219 PRO A N 1
ATOM 1405 C CA . PRO A 1 199 ? -0.861 8.493 54.986 1.00 109.86 219 PRO A CA 1
ATOM 1406 C C . PRO A 1 199 ? -0.920 6.976 54.823 1.00 98.59 219 PRO A C 1
ATOM 1407 O O . PRO A 1 199 ? -1.850 6.462 54.202 1.00 99.37 219 PRO A O 1
ATOM 1411 N N . TYR A 1 200 ? 0.064 6.274 55.378 1.00 101.29 220 TYR A N 1
ATOM 1412 C CA . TYR A 1 200 ? 0.113 4.819 55.274 1.00 115.62 220 TYR A CA 1
ATOM 1413 C C . TYR A 1 200 ? -0.315 4.146 56.575 1.00 108.09 220 TYR A C 1
ATOM 1414 O O . TYR A 1 200 ? -0.102 2.946 56.756 1.00 103.41 220 TYR A O 1
ATOM 1423 N N . CYS A 1 201 ? -0.920 4.924 57.468 1.00 102.04 221 CYS A N 1
ATOM 1424 C CA . CYS A 1 201 ? -1.353 4.437 58.778 1.00 100.14 221 CYS A CA 1
ATOM 1425 C C . CYS A 1 201 ? -0.191 3.813 59.548 1.00 105.95 221 CYS A C 1
ATOM 1426 O O . CYS A 1 201 ? -0.344 2.764 60.173 1.00 95.63 221 CYS A O 1
ATOM 1429 N N . THR A 1 202 ? 0.968 4.460 59.497 1.00 109.21 222 THR A N 1
ATOM 1430 C CA . THR A 1 202 ? 2.157 3.955 60.174 1.00 96.63 222 THR A CA 1
ATOM 1431 C C . THR A 1 202 ? 2.425 4.718 61.467 1.00 100.44 222 THR A C 1
ATOM 1432 O O . THR A 1 202 ? 3.177 4.258 62.326 1.00 93.94 222 THR A O 1
ATOM 1436 N N . GLU A 1 203 ? 1.802 5.883 61.599 1.00 100.67 223 GLU A N 1
ATOM 1437 C CA . GLU A 1 203 ? 2.028 6.750 62.749 1.00 98.27 223 GLU A CA 1
ATOM 1438 C C . GLU A 1 203 ? 1.072 6.443 63.893 1.00 101.15 223 GLU A C 1
ATOM 1439 O O . GLU A 1 203 ? -0.145 6.456 63.708 1.00 102.13 223 GLU A O 1
ATOM 1445 N N . PRO A 1 204 ? 1.623 6.162 65.082 1.00 97.76 224 PRO A N 1
ATOM 1446 C CA . PRO A 1 204 ? 0.799 5.928 66.271 1.00 87.63 224 PRO A CA 1
ATOM 1447 C C . PRO A 1 204 ? 0.213 7.225 66.808 1.00 83.05 224 PRO A C 1
ATOM 1448 O O . PRO A 1 204 ? 0.902 8.245 66.839 1.00 90.13 224 PRO A O 1
ATOM 1452 N N . ILE A 1 205 ? -1.051 7.188 67.213 1.00 81.55 225 ILE A N 1
ATOM 1453 C CA . ILE A 1 205 ? -1.690 8.358 67.790 1.00 75.12 225 ILE A CA 1
ATOM 1454 C C . ILE A 1 205 ? -1.250 8.536 69.235 1.00 80.43 225 ILE A C 1
ATOM 1455 O O . ILE A 1 205 ? -1.388 7.631 70.057 1.00 72.44 225 ILE A O 1
ATOM 1460 N N . CYS A 1 206 ? -0.708 9.712 69.528 1.00 87.61 226 CYS A N 1
ATOM 1461 C CA . CYS A 1 206 ? -0.265 10.049 70.870 1.00 77.24 226 CYS A CA 1
ATOM 1462 C C . CYS A 1 206 ? -1.439 10.191 71.837 1.00 75.45 226 CYS A C 1
ATOM 1463 O O . CYS A 1 206 ? -2.561 10.493 71.426 1.00 70.29 226 CYS A O 1
ATOM 1466 N N . LEU A 1 207 ? -1.169 9.963 73.120 1.00 75.51 227 LEU A N 1
ATOM 1467 C CA . LEU A 1 207 ? -2.163 10.133 74.173 1.00 64.95 227 LEU A CA 1
ATOM 1468 C C . LEU A 1 207 ? -2.718 11.553 74.172 1.00 64.98 227 LEU A C 1
ATOM 1469 O O . LEU A 1 207 ? -1.953 12.511 74.237 1.00 72.86 227 LEU A O 1
ATOM 1474 N N . PRO A 1 208 ? -4.052 11.694 74.086 1.00 53.17 228 PRO A N 1
ATOM 1475 C CA . PRO A 1 208 ? -4.722 12.999 74.027 1.00 60.12 228 PRO A CA 1
ATOM 1476 C C . PRO A 1 208 ? -4.274 13.947 75.136 1.00 63.68 228 PRO A C 1
ATOM 1477 O O . PRO A 1 208 ? -4.541 13.694 76.310 1.00 71.63 228 PRO A O 1
ATOM 1481 N N . GLY A 1 209 ? -3.588 15.020 74.754 1.00 64.84 229 GLY A N 1
ATOM 1482 C CA . GLY A 1 209 ? -3.071 15.979 75.712 1.00 69.44 229 GLY A CA 1
ATOM 1483 C C . GLY A 1 209 ? -1.554 16.001 75.751 1.00 69.83 229 GLY A C 1
ATOM 1484 O O . GLY A 1 209 ? -0.955 16.879 76.373 1.00 62.02 229 GLY A O 1
ATOM 1485 N N . CYS A 1 210 ? -0.937 15.026 75.087 1.00 67.79 230 CYS A N 1
ATOM 1486 C CA . CYS A 1 210 ? 0.519 14.923 75.025 1.00 62.74 230 CYS A CA 1
ATOM 1487 C C . CYS A 1 210 ? 1.111 16.160 74.361 1.00 71.09 230 CYS A C 1
ATOM 1488 O O . CYS A 1 210 ? 0.554 16.678 73.392 1.00 76.30 230 CYS A O 1
ATOM 1491 N N . ASP A 1 211 ? 2.234 16.636 74.891 1.00 73.75 231 ASP A N 1
ATOM 1492 C CA . ASP A 1 211 ? 2.878 17.832 74.361 1.00 75.59 231 ASP A CA 1
ATOM 1493 C C . ASP A 1 211 ? 3.480 17.557 72.987 1.00 78.77 231 ASP A C 1
ATOM 1494 O O . ASP A 1 211 ? 4.121 16.529 72.773 1.00 78.32 231 ASP A O 1
ATOM 1499 N N . GLU A 1 212 ? 3.265 18.489 72.063 1.00 93.19 232 GLU A N 1
ATOM 1500 C CA . GLU A 1 212 ? 3.739 18.356 70.691 1.00 94.19 232 GLU A CA 1
ATOM 1501 C C . GLU A 1 212 ? 5.264 18.374 70.614 1.00 100.22 232 GLU A C 1
ATOM 1502 O O . GLU A 1 212 ? 5.875 17.515 69.977 1.00 101.52 232 GLU A O 1
ATOM 1508 N N . GLN A 1 213 ? 5.871 19.357 71.272 1.00 103.10 233 GLN A N 1
ATOM 1509 C CA . GLN A 1 213 ? 7.317 19.547 71.220 1.00 91.53 233 GLN A CA 1
ATOM 1510 C C . GLN A 1 213 ? 8.075 18.548 72.089 1.00 78.40 233 GLN A C 1
ATOM 1511 O O . GLN A 1 213 ? 9.030 17.917 71.637 1.00 71.28 233 GLN A O 1
ATOM 1517 N N . HIS A 1 214 ? 7.643 18.402 73.338 1.00 78.88 234 HIS A N 1
ATOM 1518 C CA . HIS A 1 214 ? 8.406 17.650 74.327 1.00 80.67 234 HIS A CA 1
ATOM 1519 C C . HIS A 1 214 ? 7.882 16.231 74.542 1.00 79.94 234 HIS A C 1
ATOM 1520 O O . HIS A 1 214 ? 8.138 15.620 75.579 1.00 78.94 234 HIS A O 1
ATOM 1527 N N . GLY A 1 215 ? 7.158 15.708 73.559 1.00 82.79 235 GLY A N 1
ATOM 1528 C CA . GLY A 1 215 ? 6.609 14.369 73.658 1.00 81.32 235 GLY A CA 1
ATOM 1529 C C . GLY A 1 215 ? 6.608 13.621 72.338 1.00 85.78 235 GLY A C 1
ATOM 1530 O O . GLY A 1 215 ? 6.414 14.214 71.277 1.00 87.57 235 GLY A O 1
ATOM 1531 N N . PHE A 1 216 ? 6.832 12.313 72.407 1.00 79.05 236 PHE A N 1
ATOM 1532 C CA . PHE A 1 216 ? 6.795 11.458 71.226 1.00 84.54 236 PHE A CA 1
ATOM 1533 C C . PHE A 1 216 ? 6.144 10.120 71.567 1.00 84.19 236 PHE A C 1
ATOM 1534 O O . PHE A 1 216 ? 5.986 9.782 72.740 1.00 78.34 236 PHE A O 1
ATOM 1542 N N . CYS A 1 217 ? 5.766 9.364 70.539 1.00 92.33 237 CYS A N 1
ATOM 1543 C CA . CYS A 1 217 ? 5.028 8.117 70.735 1.00 84.90 237 CYS A CA 1
ATOM 1544 C C . CYS A 1 217 ? 5.540 6.985 69.851 1.00 93.02 237 CYS A C 1
ATOM 1545 O O . CYS A 1 217 ? 5.557 7.098 68.627 1.00 107.58 237 CYS A O 1
ATOM 1548 N N . ASP A 1 218 ? 5.953 5.888 70.481 1.00 98.34 238 ASP A N 1
ATOM 1549 C CA . ASP A 1 218 ? 6.464 4.733 69.749 1.00 97.86 238 ASP A CA 1
ATOM 1550 C C . ASP A 1 218 ? 5.402 3.651 69.592 1.00 93.26 238 ASP A C 1
ATOM 1551 O O . ASP A 1 218 ? 5.585 2.692 68.842 1.00 95.82 238 ASP A O 1
ATOM 1556 N N . LYS A 1 219 ? 4.295 3.808 70.309 1.00 90.58 239 LYS A N 1
ATOM 1557 C CA . LYS A 1 219 ? 3.182 2.871 70.222 1.00 85.35 239 LYS A CA 1
ATOM 1558 C C . LYS A 1 219 ? 1.876 3.618 70.512 1.00 87.48 239 LYS A C 1
ATOM 1559 O O . LYS A 1 219 ? 1.889 4.646 71.190 1.00 93.94 239 LYS A O 1
ATOM 1565 N N . PRO A 1 220 ? 0.746 3.112 69.990 1.00 89.97 240 PRO A N 1
ATOM 1566 C CA . PRO A 1 220 ? -0.503 3.885 69.970 1.00 87.88 240 PRO A CA 1
ATOM 1567 C C . PRO A 1 220 ? -1.250 3.992 71.299 1.00 87.64 240 PRO A C 1
ATOM 1568 O O . PRO A 1 220 ? -2.451 3.730 71.328 1.00 107.72 240 PRO A O 1
ATOM 1572 N N . GLY A 1 221 ? -0.571 4.388 72.371 1.00 88.63 241 GLY A N 1
ATOM 1573 C CA . GLY A 1 221 ? -1.247 4.567 73.644 1.00 102.29 241 GLY A CA 1
ATOM 1574 C C . GLY A 1 221 ? -0.469 5.438 74.607 1.00 96.59 241 GLY A C 1
ATOM 1575 O O . GLY A 1 221 ? -1.039 6.117 75.462 1.00 80.70 241 GLY A O 1
ATOM 1576 N N . GLU A 1 222 ? 0.848 5.418 74.452 1.00 98.02 242 GLU A N 1
ATOM 1577 C CA . GLU A 1 222 ? 1.748 6.099 75.368 1.00 101.90 242 GLU A CA 1
ATOM 1578 C C . GLU A 1 222 ? 1.973 7.557 74.994 1.00 95.58 242 GLU A C 1
ATOM 1579 O O . GLU A 1 222 ? 1.495 8.029 73.966 1.00 94.23 242 GLU A O 1
ATOM 1585 N N . CYS A 1 223 ? 2.705 8.256 75.854 1.00 94.10 243 CYS A N 1
ATOM 1586 C CA . CYS A 1 223 ? 3.188 9.604 75.577 1.00 86.12 243 CYS A CA 1
ATOM 1587 C C . CYS A 1 223 ? 4.544 9.767 76.255 1.00 83.87 243 CYS A C 1
ATOM 1588 O O . CYS A 1 223 ? 4.632 10.157 77.422 1.00 71.49 243 CYS A O 1
ATOM 1591 N N . LYS A 1 224 ? 5.599 9.441 75.514 1.00 88.57 244 LYS A N 1
ATOM 1592 C CA . LYS A 1 224 ? 6.955 9.446 76.049 1.00 82.75 244 LYS A CA 1
ATOM 1593 C C . LYS A 1 224 ? 7.566 10.839 76.085 1.00 91.75 244 LYS A C 1
ATOM 1594 O O . LYS A 1 224 ? 7.418 11.624 75.149 1.00 94.13 244 LYS A O 1
ATOM 1600 N N . CYS A 1 225 ? 8.265 11.130 77.176 1.00 90.74 245 CYS A N 1
ATOM 1601 C CA . CYS A 1 225 ? 8.876 12.436 77.381 1.00 79.76 245 CYS A CA 1
ATOM 1602 C C . CYS A 1 225 ? 10.300 12.487 76.838 1.00 82.94 245 CYS A C 1
ATOM 1603 O O . CYS A 1 225 ? 11.048 11.515 76.932 1.00 90.74 245 CYS A O 1
ATOM 1606 N N . ARG A 1 226 ? 10.669 13.631 76.271 1.00 83.70 246 ARG A N 1
ATOM 1607 C CA . ARG A 1 226 ? 12.030 13.828 75.791 1.00 87.40 246 ARG A CA 1
ATOM 1608 C C . ARG A 1 226 ? 12.932 14.250 76.945 1.00 88.52 246 ARG A C 1
ATOM 1609 O O . ARG A 1 226 ? 12.537 14.183 78.108 1.00 83.76 246 ARG A O 1
ATOM 1617 N N . VAL A 1 227 ? 14.144 14.683 76.619 1.00 88.81 247 VAL A N 1
ATOM 1618 C CA . VAL A 1 227 ? 15.114 15.068 77.637 1.00 86.79 247 VAL A CA 1
ATOM 1619 C C . VAL A 1 227 ? 14.735 16.382 78.317 1.00 82.60 247 VAL A C 1
ATOM 1620 O O . VAL A 1 227 ? 14.526 17.398 77.656 1.00 72.00 247 VAL A O 1
ATOM 1624 N N . GLY A 1 228 ? 14.645 16.347 79.643 1.00 86.61 248 GLY A N 1
ATOM 1625 C CA . GLY A 1 228 ? 14.388 17.543 80.425 1.00 86.33 248 GLY A CA 1
ATOM 1626 C C . GLY A 1 228 ? 12.927 17.750 80.770 1.00 78.38 248 GLY A C 1
ATOM 1627 O O . GLY A 1 228 ? 12.571 18.734 81.418 1.00 82.08 248 GLY A O 1
ATOM 1628 N N . TRP A 1 229 ? 12.077 16.822 80.343 1.00 79.83 249 TRP A N 1
ATOM 1629 C CA . TRP A 1 229 ? 10.645 16.935 80.588 1.00 75.97 249 TRP A CA 1
ATOM 1630 C C . TRP A 1 229 ? 10.085 15.671 81.235 1.00 83.33 249 TRP A C 1
ATOM 1631 O O . TRP A 1 229 ? 10.562 14.565 80.978 1.00 91.73 249 TRP A O 1
ATOM 1642 N N . GLN A 1 230 ? 9.076 15.846 82.086 1.00 70.22 250 GLN A N 1
ATOM 1643 C CA . GLN A 1 230 ? 8.445 14.722 82.769 1.00 72.65 250 GLN A CA 1
ATOM 1644 C C . GLN A 1 230 ? 6.937 14.922 82.868 1.00 74.72 250 GLN A C 1
ATOM 1645 O O . GLN A 1 230 ? 6.391 15.882 82.325 1.00 73.03 250 GLN A O 1
ATOM 1651 N N . GLY A 1 231 ? 6.267 14.010 83.566 1.00 84.26 251 GLY A N 1
ATOM 1652 C CA . GLY A 1 231 ? 4.830 14.094 83.743 1.00 86.43 251 GLY A CA 1
ATOM 1653 C C . GLY A 1 231 ? 4.076 13.176 82.802 1.00 84.69 251 GLY A C 1
ATOM 1654 O O . GLY A 1 231 ? 4.671 12.513 81.953 1.00 80.80 251 GLY A O 1
ATOM 1655 N N . ARG A 1 232 ? 2.757 13.140 82.953 1.00 78.14 252 ARG A N 1
ATOM 1656 C CA . ARG A 1 232 ? 1.917 12.283 82.128 1.00 68.21 252 ARG A CA 1
ATOM 1657 C C . ARG A 1 232 ? 1.902 12.743 80.676 1.00 73.25 252 ARG A C 1
ATOM 1658 O O . ARG A 1 232 ? 1.986 11.927 79.758 1.00 82.05 252 ARG A O 1
ATOM 1666 N N . TYR A 1 233 ? 1.798 14.052 80.476 1.00 74.72 253 TYR A N 1
ATOM 1667 C CA . TYR A 1 233 ? 1.698 14.614 79.134 1.00 67.26 253 TYR A CA 1
ATOM 1668 C C . TYR A 1 233 ? 3.004 15.275 78.693 1.00 76.84 253 TYR A C 1
ATOM 1669 O O . TYR A 1 233 ? 3.059 15.925 77.647 1.00 76.64 253 TYR A O 1
ATOM 1678 N N . CYS A 1 234 ? 4.045 15.102 79.505 1.00 78.31 254 CYS A N 1
ATOM 1679 C CA . CYS A 1 234 ? 5.390 15.587 79.192 1.00 68.91 254 CYS A CA 1
ATOM 1680 C C . CYS A 1 234 ? 5.459 17.099 79.002 1.00 62.27 254 CYS A C 1
ATOM 1681 O O . CYS A 1 234 ? 6.354 17.604 78.325 1.00 61.81 254 CYS A O 1
ATOM 1684 N N . ASP A 1 235 ? 4.515 17.818 79.601 1.00 66.92 255 ASP A N 1
ATOM 1685 C CA . ASP A 1 235 ? 4.513 19.274 79.538 1.00 73.03 255 ASP A CA 1
ATOM 1686 C C . ASP A 1 235 ? 5.060 19.853 80.836 1.00 74.53 255 ASP A C 1
ATOM 1687 O O . ASP A 1 235 ? 5.084 21.068 81.028 1.00 79.80 255 ASP A O 1
ATOM 1692 N N . GLU A 1 236 ? 5.503 18.968 81.723 1.00 70.33 256 GLU A N 1
ATOM 1693 C CA . GLU A 1 236 ? 6.063 19.368 83.007 1.00 68.50 256 GLU A CA 1
ATOM 1694 C C . GLU A 1 236 ? 7.582 19.245 82.989 1.00 88.87 256 GLU A C 1
ATOM 1695 O O . GLU A 1 236 ? 8.120 18.145 82.864 1.00 89.02 256 GLU A O 1
ATOM 1701 N N . CYS A 1 237 ? 8.270 20.375 83.114 1.00 97.85 257 CYS A N 1
ATOM 1702 C CA . CYS A 1 237 ? 9.729 20.394 83.079 1.00 86.24 257 CYS A CA 1
ATOM 1703 C C . CYS A 1 237 ? 10.342 19.732 84.307 1.00 85.75 257 CYS A C 1
ATOM 1704 O O . CYS A 1 237 ? 9.650 19.437 85.283 1.00 87.05 257 CYS A O 1
ATOM 1707 N N . ILE A 1 238 ? 11.650 19.497 84.249 1.00 90.18 258 ILE A N 1
ATOM 1708 C CA . ILE A 1 238 ? 12.378 18.939 85.380 1.00 90.70 258 ILE A CA 1
ATOM 1709 C C . ILE A 1 238 ? 13.230 20.018 86.035 1.00 94.73 258 ILE A C 1
ATOM 1710 O O . ILE A 1 238 ? 14.060 20.648 85.379 1.00 94.30 258 ILE A O 1
ATOM 1715 N N . ARG A 1 239 ? 13.017 20.236 87.328 1.00 89.81 259 ARG A N 1
ATOM 1716 C CA . ARG A 1 239 ? 13.796 21.218 88.068 1.00 100.47 259 ARG A CA 1
ATOM 1717 C C . ARG A 1 239 ? 15.247 20.771 88.195 1.00 100.10 259 ARG A C 1
ATOM 1718 O O . ARG A 1 239 ? 15.565 19.602 87.974 1.00 97.52 259 ARG A O 1
ATOM 1726 N N . TYR A 1 240 ? 16.120 21.708 88.550 1.00 87.02 260 TYR A N 1
ATOM 1727 C CA . TYR A 1 240 ? 17.515 21.390 88.830 1.00 89.48 260 TYR A CA 1
ATOM 1728 C C . TYR A 1 240 ? 17.579 20.379 89.971 1.00 86.82 260 TYR A C 1
ATOM 1729 O O . TYR A 1 240 ? 16.866 20.521 90.960 1.00 87.89 260 TYR A O 1
ATOM 1738 N N . PRO A 1 241 ? 18.416 19.342 89.828 1.00 80.34 261 PRO A N 1
ATOM 1739 C CA . PRO A 1 241 ? 18.537 18.291 90.847 1.00 85.01 261 PRO A CA 1
ATOM 1740 C C . PRO A 1 241 ? 18.865 18.846 92.231 1.00 92.33 261 PRO A C 1
ATOM 1741 O O . PRO A 1 241 ? 19.907 19.475 92.413 1.00 101.05 261 PRO A O 1
ATOM 1745 N N . GLY A 1 242 ? 17.970 18.618 93.188 1.00 89.51 262 GLY A N 1
ATOM 1746 C CA . GLY A 1 242 ? 18.151 19.107 94.542 1.00 93.09 262 GLY A CA 1
ATOM 1747 C C . GLY A 1 242 ? 17.318 20.338 94.850 1.00 108.76 262 GLY A C 1
ATOM 1748 O O . GLY A 1 242 ? 17.381 20.879 95.954 1.00 115.74 262 GLY A O 1
ATOM 1749 N N . CYS A 1 243 ? 16.536 20.783 93.870 1.00 107.99 263 CYS A N 1
ATOM 1750 C CA . CYS A 1 243 ? 15.680 21.955 94.032 1.00 103.05 263 CYS A CA 1
ATOM 1751 C C . CYS A 1 243 ? 14.539 21.649 94.999 1.00 110.42 263 CYS A C 1
ATOM 1752 O O . CYS 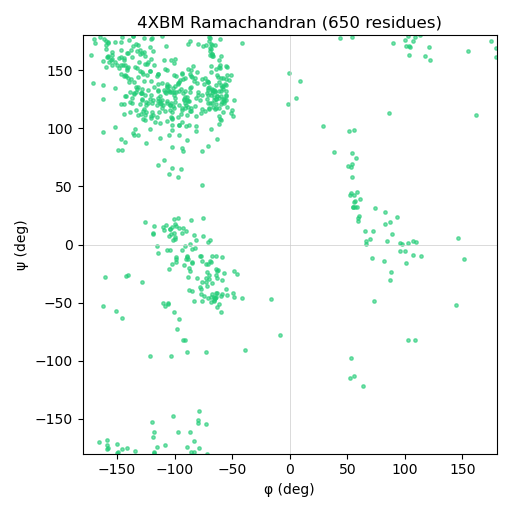A 1 243 ? 13.757 20.724 94.776 1.00 101.16 263 CYS A O 1
ATOM 1755 N N . LEU A 1 244 ? 14.453 22.423 96.076 1.00 127.96 264 LEU A N 1
ATOM 1756 C CA . LEU A 1 244 ? 13.427 22.211 97.091 1.00 127.30 264 LEU A CA 1
ATOM 1757 C C . LEU A 1 244 ? 12.163 23.013 96.810 1.00 125.51 264 LEU A C 1
ATOM 1758 O O . LEU A 1 244 ? 11.192 22.489 96.263 1.00 128.45 264 LEU A O 1
ATOM 1763 N N . HIS A 1 245 ? 12.179 24.285 97.192 1.00 130.07 265 HIS A N 1
ATOM 1764 C CA . HIS A 1 245 ? 11.012 25.144 97.026 1.00 123.67 265 HIS A CA 1
ATOM 1765 C C . HIS A 1 245 ? 11.194 26.115 95.867 1.00 120.58 265 HIS A C 1
ATOM 1766 O O . HIS A 1 245 ? 11.767 27.194 96.022 1.00 114.82 265 HIS A O 1
ATOM 1773 N N . GLY A 1 246 ? 10.694 25.714 94.706 1.00 121.41 266 GLY A N 1
ATOM 1774 C CA . GLY A 1 246 ? 10.796 26.509 93.499 1.00 117.05 266 GLY A CA 1
ATOM 1775 C C . GLY A 1 246 ? 10.257 25.732 92.317 1.00 102.21 266 GLY A C 1
ATOM 1776 O O . GLY A 1 246 ? 9.895 24.564 92.454 1.00 101.40 266 GLY A O 1
ATOM 1777 N N . THR A 1 247 ? 10.201 26.370 91.154 1.00 98.41 267 THR A N 1
ATOM 1778 C CA . THR A 1 247 ? 9.670 25.710 89.968 1.00 103.34 267 THR A CA 1
ATOM 1779 C C . THR A 1 247 ? 10.392 26.125 88.692 1.00 102.11 267 THR A C 1
ATOM 1780 O O . THR A 1 247 ? 10.953 27.217 88.603 1.00 98.18 267 THR A O 1
ATOM 1784 N N . CYS A 1 248 ? 10.362 25.236 87.706 1.00 101.28 268 CYS A N 1
ATOM 1785 C CA . CYS A 1 248 ? 11.003 25.475 86.420 1.00 97.41 268 CYS A CA 1
ATOM 1786 C C . CYS A 1 248 ? 10.032 26.077 85.411 1.00 94.73 268 CYS A C 1
ATOM 1787 O O . CYS A 1 248 ? 8.834 25.798 85.439 1.00 107.75 268 CYS A O 1
ATOM 1790 N N . GLN A 1 249 ? 10.561 26.915 84.528 1.00 84.40 269 GLN A N 1
ATOM 1791 C CA . GLN A 1 249 ? 9.813 27.385 83.372 1.00 92.80 269 GLN A CA 1
ATOM 1792 C C . GLN A 1 249 ? 10.277 26.569 82.175 1.00 86.72 269 GLN A C 1
ATOM 1793 O O . GLN A 1 249 ? 9.489 25.895 81.513 1.00 84.60 269 GLN A O 1
ATOM 1799 N N . GLN A 1 250 ? 11.576 26.640 81.913 1.00 93.28 270 GLN A N 1
ATOM 1800 C CA . GLN A 1 250 ? 12.236 25.734 80.987 1.00 94.10 270 GLN A CA 1
ATOM 1801 C C . GLN A 1 250 ? 13.001 24.704 81.821 1.00 89.31 270 GLN A C 1
ATOM 1802 O O . GLN A 1 250 ? 13.277 24.954 82.994 1.00 86.20 270 GLN A O 1
ATOM 1808 N N . PRO A 1 251 ? 13.320 23.537 81.234 1.00 94.01 271 PRO A N 1
ATOM 1809 C CA . PRO A 1 251 ? 13.962 22.457 81.997 1.00 97.69 271 PRO A CA 1
ATOM 1810 C C . PRO A 1 251 ? 15.243 22.868 82.723 1.00 96.95 271 PRO A C 1
ATOM 1811 O O . PRO A 1 251 ? 15.926 23.806 82.302 1.00 84.80 271 PRO A O 1
ATOM 1815 N N . TRP A 1 252 ? 15.530 22.171 83.820 1.00 101.69 272 TRP A N 1
ATOM 1816 C CA . TRP A 1 252 ? 16.743 22.349 84.623 1.00 94.86 272 TRP A CA 1
ATOM 1817 C C . TRP A 1 252 ? 16.827 23.702 85.328 1.00 86.09 272 TRP A C 1
ATOM 1818 O O . TRP A 1 252 ? 17.818 23.996 85.995 1.00 86.08 272 TRP A O 1
ATOM 1829 N N . GLN A 1 253 ? 15.789 24.519 85.187 1.00 92.31 273 GLN A N 1
ATOM 1830 C CA . GLN A 1 253 ? 15.708 25.770 85.929 1.00 89.11 273 GLN A CA 1
ATOM 1831 C C . GLN A 1 253 ? 15.179 25.510 87.336 1.00 92.96 273 GLN A C 1
ATOM 1832 O O . GLN A 1 253 ? 14.321 24.653 87.532 1.00 113.47 273 GLN A O 1
ATOM 1838 N N . CYS A 1 254 ? 15.696 26.246 88.313 1.00 82.30 274 CYS A N 1
ATOM 1839 C CA . CYS A 1 254 ? 15.192 26.158 89.678 1.00 86.85 274 CYS A CA 1
ATOM 1840 C C . CYS A 1 254 ? 15.032 27.557 90.259 1.00 103.64 274 CYS A C 1
ATOM 1841 O O . CYS A 1 254 ? 15.978 28.139 90.792 1.00 106.16 274 CYS A O 1
ATOM 1844 N N . ASN A 1 255 ? 13.819 28.087 90.140 1.00 111.89 275 ASN A N 1
ATOM 1845 C CA . ASN A 1 255 ? 13.519 29.450 90.555 1.00 101.46 275 ASN A CA 1
ATOM 1846 C C . ASN A 1 255 ? 12.797 29.489 91.894 1.00 120.31 275 ASN A C 1
ATOM 1847 O O . ASN A 1 255 ? 11.623 29.125 91.986 1.00 119.08 275 ASN A O 1
ATOM 1852 N N . CYS A 1 256 ? 13.509 29.935 92.924 1.00 132.49 276 CYS A N 1
ATOM 1853 C CA . CYS A 1 256 ? 12.993 29.953 94.288 1.00 129.13 276 CYS A CA 1
ATOM 1854 C C . CYS A 1 256 ? 11.713 30.767 94.417 1.00 126.58 276 CYS A C 1
ATOM 1855 O O . CYS A 1 256 ? 11.598 31.859 93.862 1.00 122.32 276 CYS A O 1
ATOM 1858 N N . GLN A 1 257 ? 10.752 30.227 95.159 1.00 123.28 277 GLN A N 1
ATOM 1859 C CA . GLN A 1 257 ? 9.506 30.931 95.420 1.00 132.86 277 GLN A CA 1
ATOM 1860 C C . GLN A 1 257 ? 9.640 31.841 96.638 1.00 142.30 277 GLN A C 1
ATOM 1861 O O . GLN A 1 257 ? 10.751 32.183 97.049 1.00 144.74 277 GLN A O 1
ATOM 1867 N N . GLU A 1 258 ? 8.503 32.227 97.208 1.00 143.69 278 GLU A N 1
ATOM 1868 C CA . GLU A 1 258 ? 8.461 33.188 98.308 1.00 147.10 278 GLU A CA 1
ATOM 1869 C C . GLU A 1 258 ? 9.244 32.748 99.543 1.00 142.77 278 GLU A C 1
ATOM 1870 O O . GLU A 1 258 ? 8.962 31.702 100.128 1.00 137.32 278 GLU A O 1
ATOM 1876 N N . GLY A 1 259 ? 10.224 33.559 99.932 1.00 137.34 279 GLY A N 1
ATOM 1877 C CA . GLY A 1 259 ? 10.940 33.361 101.179 1.00 137.92 279 GLY A CA 1
ATOM 1878 C C . GLY A 1 259 ? 12.069 32.349 101.132 1.00 138.19 279 GLY A C 1
ATOM 1879 O O . GLY A 1 259 ? 12.393 31.730 102.146 1.00 138.89 279 GLY A O 1
ATOM 1880 N N . TRP A 1 260 ? 12.671 32.178 99.961 1.00 136.23 280 TRP A N 1
ATOM 1881 C CA . TRP A 1 260 ? 13.778 31.240 99.809 1.00 133.23 280 TRP A CA 1
ATOM 1882 C C . TRP A 1 260 ? 14.817 31.779 98.830 1.00 130.78 280 TRP A C 1
ATOM 1883 O O . TRP A 1 260 ? 14.518 32.642 98.004 1.00 122.53 280 TRP A O 1
ATOM 1894 N N . GLY A 1 261 ? 16.040 31.268 98.929 1.00 130.21 281 GLY A N 1
ATOM 1895 C CA . GLY A 1 261 ? 17.121 31.719 98.070 1.00 128.00 281 GLY A CA 1
ATOM 1896 C C . GLY A 1 261 ? 18.174 30.656 97.821 1.00 135.26 281 GLY A C 1
ATOM 1897 O O . GLY A 1 261 ? 18.130 29.575 98.409 1.00 129.75 281 GLY A O 1
ATOM 1898 N N . GLY A 1 262 ? 19.127 30.969 96.948 1.00 135.66 282 GLY A N 1
ATOM 1899 C CA . GLY A 1 262 ? 20.187 30.038 96.605 1.00 131.07 282 GLY A CA 1
ATOM 1900 C C . GLY A 1 262 ? 19.798 29.166 95.431 1.00 122.40 282 GLY A C 1
ATOM 1901 O O . GLY A 1 262 ? 18.660 29.212 94.967 1.00 126.21 282 GLY A O 1
ATOM 1902 N N . LEU A 1 263 ? 20.741 28.368 94.942 1.00 129.69 283 LEU A N 1
ATOM 1903 C CA . LEU A 1 263 ? 20.460 27.471 93.830 1.00 132.40 283 LEU A CA 1
ATOM 1904 C C . LEU A 1 263 ? 19.501 26.366 94.253 1.00 121.58 283 LEU A C 1
ATOM 1905 O O . LEU A 1 263 ? 18.545 26.058 93.544 1.00 121.12 283 LEU A O 1
ATOM 1910 N N . PHE A 1 264 ? 19.760 25.775 95.415 1.00 118.40 284 PHE A N 1
ATOM 1911 C CA . PHE A 1 264 ? 18.922 24.701 95.940 1.00 120.02 284 PHE A CA 1
ATOM 1912 C C . PHE A 1 264 ? 17.573 25.204 96.444 1.00 126.36 284 PHE A C 1
ATOM 1913 O O . PHE A 1 264 ? 16.649 24.413 96.646 1.00 113.10 284 PHE A O 1
ATOM 1921 N N . CYS A 1 265 ? 17.476 26.516 96.655 1.00 134.58 285 CYS A N 1
ATOM 1922 C CA . CYS A 1 265 ? 16.300 27.146 97.259 1.00 132.50 285 CYS A CA 1
ATOM 1923 C C . CYS A 1 265 ? 16.023 26.601 98.661 1.00 130.66 285 CYS A C 1
ATOM 1924 O O . CYS A 1 265 ? 14.910 26.724 99.172 1.00 126.08 285 CYS A O 1
ATOM 1927 N N . ASN A 1 266 ? 17.039 26.008 99.283 1.00 136.35 286 ASN A N 1
ATOM 1928 C CA . ASN A 1 266 ? 16.901 25.461 100.628 1.00 130.09 286 ASN A CA 1
ATOM 1929 C C . ASN A 1 266 ? 17.200 26.500 101.702 1.00 132.96 286 ASN A C 1
ATOM 1930 O O . ASN A 1 266 ? 16.926 26.283 102.882 1.00 130.67 286 ASN A O 1
ATOM 1935 N N . GLN A 1 267 ? 17.770 27.627 101.286 1.00 128.39 287 GLN A N 1
ATOM 1936 C CA . GLN A 1 267 ? 18.074 28.716 102.206 1.00 127.98 287 GLN A CA 1
ATOM 1937 C C . GLN A 1 267 ? 16.793 29.391 102.681 1.00 133.37 287 GLN A C 1
ATOM 1938 O O . GLN A 1 267 ? 16.057 29.976 101.887 1.00 128.48 287 GLN A O 1
ATOM 1944 N N . ASP A 1 268 ? 16.532 29.305 103.981 1.00 141.13 288 ASP A N 1
ATOM 1945 C CA . ASP A 1 268 ? 15.316 29.866 104.559 1.00 142.84 288 ASP A CA 1
ATOM 1946 C C . ASP A 1 268 ? 15.571 31.211 105.227 1.00 142.01 288 ASP A C 1
ATOM 1947 O O . ASP A 1 268 ? 16.504 31.358 106.016 1.00 138.82 288 ASP A O 1
ATOM 1952 N N . LEU A 1 269 ? 14.731 32.190 104.907 1.00 142.70 289 LEU A N 1
ATOM 1953 C CA . LEU A 1 269 ? 14.795 33.495 105.550 1.00 149.25 289 LEU A CA 1
ATOM 1954 C C . LEU A 1 269 ? 13.592 33.690 106.471 1.00 147.75 289 LEU A C 1
ATOM 1955 O O . LEU A 1 269 ? 12.679 34.458 106.164 1.00 134.07 289 LEU A O 1
ATOM 1960 N N . ASN A 1 270 ? 13.597 32.982 107.596 1.00 144.02 290 ASN A N 1
ATOM 1961 C CA . ASN A 1 270 ? 12.523 33.075 108.578 1.00 142.04 290 ASN A CA 1
ATOM 1962 C C . ASN A 1 270 ? 13.063 32.905 109.992 1.00 151.83 290 ASN A C 1
ATOM 1963 O O . ASN A 1 270 ? 12.983 33.818 110.813 1.00 148.46 290 ASN A O 1
ATOM 1965 N N . TYR A 1 271 ? 13.612 31.727 110.266 1.00 150.62 291 TYR A N 1
ATOM 1966 C CA . TYR A 1 271 ? 14.251 31.457 111.546 1.00 143.92 291 TYR A CA 1
ATOM 1967 C C . TYR A 1 271 ? 15.721 31.098 111.340 1.00 131.14 291 TYR A C 1
ATOM 1968 O O . TYR A 1 271 ? 16.199 31.032 110.206 1.00 110.30 291 TYR A O 1
ATOM 1970 N N . SER B 1 2 ? 3.023 4.360 26.195 1.00 51.35 22 SER B N 1
ATOM 1971 C CA . SER B 1 2 ? 2.139 4.629 25.069 1.00 47.82 22 SER B CA 1
ATOM 1972 C C . SER B 1 2 ? 2.143 6.107 24.682 1.00 58.28 22 SER B C 1
ATOM 1973 O O . SER B 1 2 ? 2.211 6.444 23.501 1.00 62.29 22 SER B O 1
ATOM 1976 N N . GLY B 1 3 ? 2.070 6.986 25.677 1.00 60.56 23 GLY B N 1
ATOM 1977 C CA . GLY B 1 3 ? 2.039 8.415 25.420 1.00 60.18 23 GLY B CA 1
ATOM 1978 C C . GLY B 1 3 ? 2.319 9.268 26.645 1.00 55.58 23 GLY B C 1
ATOM 1979 O O . GLY B 1 3 ? 2.534 8.746 27.737 1.00 56.03 23 GLY B O 1
ATOM 1980 N N . VAL B 1 4 ? 2.323 10.585 26.455 1.00 55.35 24 VAL B N 1
ATOM 1981 C CA . VAL B 1 4 ? 2.566 11.529 27.542 1.00 56.66 24 VAL B CA 1
ATOM 1982 C C . VAL B 1 4 ? 1.623 12.731 27.456 1.00 55.97 24 VAL B C 1
ATOM 1983 O O . VAL B 1 4 ? 1.457 13.334 26.389 1.00 46.54 24 VAL B O 1
ATOM 1987 N N . PHE B 1 5 ? 1.001 13.063 28.585 1.00 52.94 25 PHE B N 1
ATOM 1988 C CA . PHE B 1 5 ? 0.118 14.220 28.683 1.00 50.11 25 PHE B CA 1
ATOM 1989 C C . PHE B 1 5 ? 0.887 15.430 29.197 1.00 55.57 25 PHE B C 1
ATOM 1990 O O . PHE B 1 5 ? 1.300 15.465 30.354 1.00 54.60 25 PHE B O 1
ATOM 1998 N N . GLU B 1 6 ? 1.066 16.427 28.339 1.00 50.51 26 GLU B N 1
ATOM 1999 C CA . GLU B 1 6 ? 1.801 17.629 28.706 1.00 54.36 26 GLU B CA 1
ATOM 2000 C C . GLU B 1 6 ? 0.872 18.785 29.054 1.00 51.61 26 GLU B C 1
ATOM 2001 O O . GLU B 1 6 ? -0.030 19.123 28.283 1.00 57.07 26 GLU B O 1
ATOM 2007 N N . LEU B 1 7 ? 1.111 19.383 30.218 1.00 53.43 27 LEU B N 1
ATOM 2008 C CA . LEU B 1 7 ? 0.365 20.546 30.684 1.00 55.78 27 LEU B CA 1
ATOM 2009 C C . LEU B 1 7 ? 1.291 21.734 30.927 1.00 58.80 27 LEU B C 1
ATOM 2010 O O . LEU B 1 7 ? 2.080 21.744 31.872 1.00 59.17 27 LEU B O 1
ATOM 2015 N N . LYS B 1 8 ? 1.188 22.731 30.057 1.00 58.15 28 LYS B N 1
ATOM 2016 C CA . LYS B 1 8 ? 1.982 23.945 30.154 1.00 49.76 28 LYS B CA 1
ATOM 2017 C C . LYS B 1 8 ? 1.199 25.038 30.874 1.00 60.82 28 LYS B C 1
ATOM 2018 O O . LYS B 1 8 ? 0.117 25.445 30.430 1.00 68.41 28 LYS B O 1
ATOM 2024 N N . LEU B 1 9 ? 1.755 25.505 31.988 1.00 58.11 29 LEU B N 1
ATOM 2025 C CA . LEU B 1 9 ? 1.103 26.508 32.815 1.00 58.36 29 LEU B CA 1
ATOM 2026 C C . LEU B 1 9 ? 1.513 27.919 32.436 1.00 68.63 29 LEU B C 1
ATOM 2027 O O . LEU B 1 9 ? 2.697 28.248 32.427 1.00 93.68 29 LEU B O 1
ATOM 2032 N N . GLN B 1 10 ? 0.518 28.750 32.134 1.00 70.52 30 GLN B N 1
ATOM 2033 C CA . GLN B 1 10 ? 0.728 30.170 31.883 1.00 70.68 30 GLN B CA 1
ATOM 2034 C C . GLN B 1 10 ? -0.320 30.980 32.673 1.00 97.89 30 GLN B C 1
ATOM 2035 O O . GLN B 1 10 ? -1.298 30.404 33.178 1.00 115.14 30 GLN B O 1
ATOM 2041 N N . GLU B 1 11 ? -0.076 32.292 32.773 1.00 69.85 31 GLU B N 1
ATOM 2042 C CA . GLU B 1 11 ? -0.904 33.323 33.447 1.00 85.00 31 GLU B CA 1
ATOM 2043 C C . GLU B 1 11 ? -2.116 32.921 34.320 1.00 80.27 31 GLU B C 1
ATOM 2044 O O . GLU B 1 11 ? -2.927 32.075 33.937 1.00 86.52 31 GLU B O 1
ATOM 2050 N N . PHE B 1 12 ? -2.276 33.649 35.432 1.00 81.91 32 PHE B N 1
ATOM 2051 C CA . PHE B 1 12 ? -3.002 33.210 36.621 1.00 84.51 32 PHE B CA 1
ATOM 2052 C C . PHE B 1 12 ? -3.860 34.331 37.299 1.00 92.55 32 PHE B C 1
ATOM 2053 O O . PHE B 1 12 ? -4.863 34.024 37.981 1.00 109.22 32 PHE B O 1
ATOM 2061 N N . VAL B 1 13 ? -3.429 35.591 37.100 1.00 71.86 33 VAL B N 1
ATOM 2062 C CA . VAL B 1 13 ? -4.126 36.841 37.476 1.00 77.73 33 VAL B CA 1
ATOM 2063 C C . VAL B 1 13 ? -5.042 36.702 38.694 1.00 79.91 33 VAL B C 1
ATOM 2064 O O . VAL B 1 13 ? -6.142 36.155 38.602 1.00 81.12 33 VAL B O 1
ATOM 2068 N N . ASN B 1 14 ? -4.551 37.187 39.833 1.00 71.16 34 ASN B N 1
ATOM 2069 C CA . ASN B 1 14 ? -5.294 37.190 41.085 1.00 54.88 34 ASN B CA 1
ATOM 2070 C C . ASN B 1 14 ? -5.979 38.529 41.308 1.00 55.78 34 ASN B C 1
ATOM 2071 O O . ASN B 1 14 ? -5.341 39.514 41.687 1.00 80.82 34 ASN B O 1
ATOM 2076 N N . LYS B 1 15 ? -7.283 38.557 41.062 1.00 60.58 35 LYS B N 1
ATOM 2077 C CA . LYS B 1 15 ? -8.064 39.769 41.227 1.00 69.43 35 LYS B CA 1
ATOM 2078 C C . LYS B 1 15 ? -8.890 39.706 42.507 1.00 74.10 35 LYS B C 1
ATOM 2079 O O . LYS B 1 15 ? -9.792 40.516 42.694 1.00 90.32 35 LYS B O 1
ATOM 2085 N N . LYS B 1 16 ? -8.595 38.745 43.384 1.00 64.02 36 LYS B N 1
ATOM 2086 C CA . LYS B 1 16 ? -9.242 38.715 44.697 1.00 60.61 36 LYS B CA 1
ATOM 2087 C C . LYS B 1 16 ? -8.789 39.950 45.473 1.00 77.33 36 LYS B C 1
ATOM 2088 O O . LYS B 1 16 ? -7.591 40.209 45.605 1.00 92.21 36 LYS B O 1
ATOM 2094 N N . GLY B 1 17 ? -9.753 40.714 45.976 1.00 58.15 37 GLY B N 1
ATOM 2095 C CA . GLY B 1 17 ? -9.481 42.044 46.492 1.00 79.84 37 GLY B CA 1
ATOM 2096 C C . GLY B 1 17 ? -8.748 42.150 47.816 1.00 74.66 37 GLY B C 1
ATOM 2097 O O . GLY B 1 17 ? -7.992 41.259 48.204 1.00 75.30 37 GLY B O 1
ATOM 2098 N N . LEU B 1 18 ? -8.973 43.270 48.499 1.00 71.83 38 LEU B N 1
ATOM 2099 C CA . LEU B 1 18 ? -8.376 43.535 49.802 1.00 80.59 38 LEU B CA 1
ATOM 2100 C C . LEU B 1 18 ? -8.786 42.474 50.812 1.00 93.82 38 LEU B C 1
ATOM 2101 O O . LEU B 1 18 ? -7.941 41.796 51.399 1.00 85.51 38 LEU B O 1
ATOM 2106 N N . LEU B 1 19 ? -10.093 42.329 51.003 1.00 78.91 39 LEU B N 1
ATOM 2107 C CA . LEU B 1 19 ? -10.626 41.318 51.905 1.00 74.27 39 LEU B CA 1
ATOM 2108 C C . LEU B 1 19 ? -10.726 39.970 51.203 1.00 75.88 39 LEU B C 1
ATOM 2109 O O . LEU B 1 19 ? -11.305 39.025 51.737 1.00 81.19 39 LEU B O 1
ATOM 2114 N N . GLY B 1 20 ? -10.168 39.889 50.000 1.00 80.65 40 GLY B N 1
ATOM 2115 C CA . GLY B 1 20 ? -10.154 38.647 49.254 1.00 68.57 40 GLY B CA 1
ATOM 2116 C C . GLY B 1 20 ? -9.173 37.668 49.859 1.00 57.93 40 GLY B C 1
ATOM 2117 O O . GLY B 1 20 ? -9.512 36.914 50.771 1.00 77.31 40 GLY B O 1
ATOM 2118 N N . ASN B 1 21 ? -7.947 37.692 49.352 1.00 55.85 41 ASN B N 1
ATOM 2119 C CA . ASN B 1 21 ? -6.901 36.802 49.828 1.00 62.47 41 ASN B CA 1
ATOM 2120 C C . ASN B 1 21 ? -6.538 37.027 51.289 1.00 74.89 41 ASN B C 1
ATOM 2121 O O . ASN B 1 21 ? -5.666 37.834 51.600 1.00 89.30 41 ASN B O 1
ATOM 2126 N N . ARG B 1 22 ? -7.213 36.315 52.181 1.00 72.72 42 ARG B N 1
ATOM 2127 C CA . ARG B 1 22 ? -6.796 36.266 53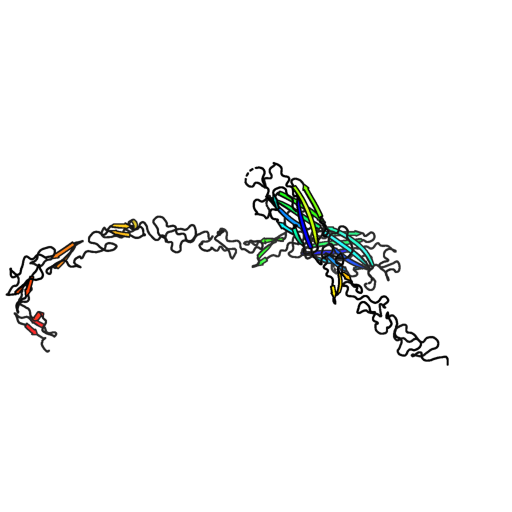.573 1.00 78.22 42 ARG B CA 1
ATOM 2128 C C . ARG B 1 22 ? -6.140 34.924 53.847 1.00 89.53 42 ARG B C 1
ATOM 2129 O O . ARG B 1 22 ? -5.384 34.780 54.807 1.00 94.69 42 ARG B O 1
ATOM 2137 N N . ASN B 1 23 ? -6.437 33.947 52.995 1.00 88.15 43 ASN B N 1
ATOM 2138 C CA . ASN B 1 23 ? -5.835 32.624 53.092 1.00 90.45 43 ASN B CA 1
ATOM 2139 C C . ASN B 1 23 ? -4.318 32.706 53.091 1.00 100.07 43 ASN B C 1
ATOM 2140 O O . ASN B 1 23 ? -3.649 32.038 53.880 1.00 104.84 43 ASN B O 1
ATOM 2145 N N . CYS B 1 24 ? -3.777 33.538 52.205 1.00 89.21 44 CYS B N 1
ATOM 2146 C CA . CYS B 1 24 ? -2.331 33.689 52.110 1.00 101.04 44 CYS B CA 1
ATOM 2147 C C . CYS B 1 24 ? -1.803 34.777 53.032 1.00 96.90 44 CYS B C 1
ATOM 2148 O O . CYS B 1 24 ? -1.684 35.938 52.644 1.00 102.87 44 CYS B O 1
ATOM 2151 N N . CYS B 1 25 ? -1.468 34.383 54.256 1.00 100.69 45 CYS B N 1
ATOM 2152 C CA . CYS B 1 25 ? -0.915 35.309 55.230 1.00 85.26 45 CYS B CA 1
ATOM 2153 C C . CYS B 1 25 ? -0.387 34.527 56.422 1.00 101.17 45 CYS B C 1
ATOM 2154 O O . CYS B 1 25 ? -0.572 33.313 56.503 1.00 117.76 45 CYS B O 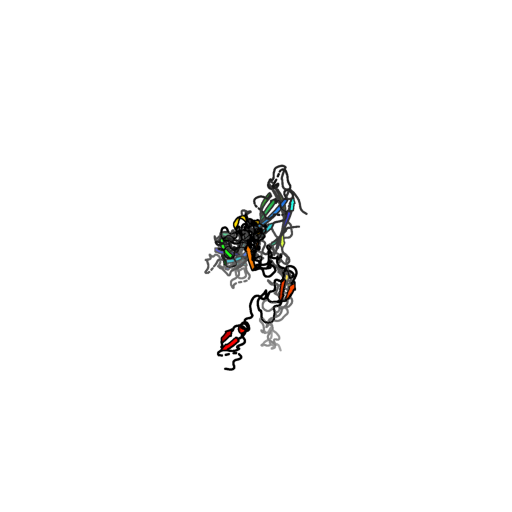1
ATOM 2157 N N . ARG B 1 26 ? 0.275 35.216 57.343 1.00 94.55 46 ARG B N 1
ATOM 2158 C CA . ARG B 1 26 ? 0.821 34.550 58.515 1.00 97.05 46 ARG B CA 1
ATOM 2159 C C . ARG B 1 26 ? -0.302 33.983 59.377 1.00 116.79 46 ARG B C 1
ATOM 2160 O O . ARG B 1 26 ? -1.307 34.652 59.621 1.00 120.93 46 ARG B O 1
ATOM 2168 N N . GLY B 1 27 ? -0.153 32.734 59.778 1.00 125.24 47 GLY B N 1
ATOM 2169 C CA . GLY B 1 27 ? -1.151 32.094 60.601 1.00 131.92 47 GLY B CA 1
ATOM 2170 C C . GLY B 1 27 ? -2.416 31.792 59.840 1.00 121.36 47 GLY B C 1
ATOM 2171 O O . GLY B 1 27 ? -3.277 31.072 60.328 1.00 130.36 47 GLY B O 1
ATOM 2172 N N . GLY B 1 28 ? -2.542 32.334 58.641 1.00 100.88 48 GLY B N 1
ATOM 2173 C CA . GLY B 1 28 ? -3.716 32.048 57.849 1.00 109.08 48 GLY B CA 1
ATOM 2174 C C . GLY B 1 28 ? -4.749 33.131 58.014 1.00 117.70 48 GLY B C 1
ATOM 2175 O O . GLY B 1 28 ? -5.786 33.132 57.365 1.00 118.68 48 GLY B O 1
ATOM 2176 N N . ALA B 1 29 ? -4.460 34.062 58.904 1.00 117.44 49 ALA B N 1
ATOM 2177 C CA . ALA B 1 29 ? -5.207 35.313 58.960 1.00 111.28 49 ALA B CA 1
ATOM 2178 C C . ALA B 1 29 ? -4.331 36.431 59.512 1.00 124.49 49 ALA B C 1
ATOM 2179 O O . ALA B 1 29 ? -4.123 36.533 60.721 1.00 128.48 49 ALA B O 1
ATOM 2181 N N . GLY B 1 30 ? -3.811 37.265 58.616 1.00 127.19 50 GLY B N 1
ATOM 2182 C CA . GLY B 1 30 ? -2.942 38.358 59.012 1.00 105.41 50 GLY B CA 1
ATOM 2183 C C . GLY B 1 30 ? -3.494 39.716 58.622 1.00 101.38 50 GLY B C 1
ATOM 2184 O O . GLY B 1 30 ? -4.708 39.887 58.508 1.00 108.14 50 GLY B O 1
ATOM 2185 N N . PRO B 1 31 ? -2.598 40.695 58.417 1.00 104.86 51 PRO B N 1
ATOM 2186 C CA . PRO B 1 31 ? -2.968 42.050 57.995 1.00 85.13 51 PRO B CA 1
ATOM 2187 C C . PRO B 1 31 ? -3.445 42.082 56.544 1.00 79.11 51 PRO B C 1
ATOM 2188 O O . PRO B 1 31 ? -2.848 41.415 55.705 1.00 86.77 51 PRO B O 1
ATOM 2192 N N . PRO B 1 32 ? -4.496 42.867 56.255 1.00 80.00 52 PRO B N 1
ATOM 2193 C CA . PRO B 1 32 ? -5.219 42.933 54.974 1.00 68.42 52 PRO B CA 1
ATOM 2194 C C . PRO B 1 32 ? -4.365 42.902 53.688 1.00 89.92 52 PRO B C 1
ATOM 2195 O O . PRO B 1 32 ? -4.738 42.163 52.777 1.00 113.50 52 PRO B O 1
ATOM 2199 N N . PRO B 1 33 ? -3.261 43.674 53.596 1.00 80.06 53 PRO B N 1
ATOM 2200 C CA . PRO B 1 33 ? -2.510 43.522 52.344 1.00 70.25 53 PRO B CA 1
ATOM 2201 C C . PRO B 1 33 ? -1.698 42.226 52.324 1.00 80.63 53 PRO B C 1
ATOM 2202 O O . PRO B 1 33 ? -0.493 42.243 52.577 1.00 99.38 53 PRO B O 1
ATOM 2206 N N . CYS B 1 34 ? -2.365 41.114 52.025 1.00 81.70 54 CYS B N 1
ATOM 2207 C CA . CYS B 1 34 ? -1.743 39.793 52.076 1.00 75.53 54 CYS B CA 1
ATOM 2208 C C . CYS B 1 34 ? -1.118 39.381 50.741 1.00 74.39 54 CYS B C 1
ATOM 2209 O O . CYS B 1 34 ? -1.780 39.400 49.704 1.00 74.21 54 CYS B O 1
ATOM 2212 N N . ALA B 1 35 ? 0.155 38.999 50.775 1.00 71.18 55 ALA B N 1
ATOM 2213 C CA . ALA B 1 35 ? 0.858 38.572 49.568 1.00 71.21 55 ALA B CA 1
ATOM 2214 C C . ALA B 1 35 ? 0.710 37.068 49.347 1.00 72.15 55 ALA B C 1
ATOM 2215 O O . ALA B 1 35 ? 1.116 36.267 50.189 1.00 84.80 55 ALA B O 1
ATOM 2217 N N . CYS B 1 36 ? 0.135 36.693 48.209 1.00 76.23 56 CYS B N 1
ATOM 2218 C CA . CYS B 1 36 ? -0.149 35.294 47.905 1.00 69.83 56 CYS B CA 1
ATOM 2219 C C . CYS B 1 36 ? 0.996 34.591 47.184 1.00 79.47 56 CYS B C 1
ATOM 2220 O O . CYS B 1 36 ? 1.176 34.769 45.981 1.00 76.07 56 CYS B O 1
ATOM 2223 N N . ARG B 1 37 ? 1.762 33.789 47.918 1.00 84.90 57 ARG B N 1
ATOM 2224 C CA . ARG B 1 37 ? 2.806 32.969 47.311 1.00 78.19 57 ARG B CA 1
ATOM 2225 C C . ARG B 1 37 ? 2.193 31.702 46.723 1.00 71.62 57 ARG B C 1
ATOM 2226 O O . ARG B 1 37 ? 1.951 30.726 47.434 1.00 73.95 57 ARG B O 1
ATOM 2234 N N . THR B 1 38 ? 1.949 31.724 45.417 1.00 63.93 58 THR B N 1
ATOM 2235 C CA . THR B 1 38 ? 1.183 30.674 44.758 1.00 51.54 58 THR B CA 1
ATOM 2236 C C . THR B 1 38 ? 2.026 29.505 44.252 1.00 57.30 58 THR B C 1
ATOM 2237 O O . THR B 1 38 ? 3.008 29.695 43.521 1.00 67.63 58 THR B O 1
ATOM 2241 N N . PHE B 1 39 ? 1.629 28.300 44.659 1.00 56.93 59 PHE B N 1
ATOM 2242 C CA . PHE B 1 39 ? 2.131 27.055 44.082 1.00 56.18 59 PHE B CA 1
ATOM 2243 C C . PHE B 1 39 ? 0.935 26.246 43.577 1.00 58.26 59 PHE B C 1
ATOM 2244 O O . PHE B 1 39 ? -0.185 26.437 44.044 1.00 71.82 59 PHE B O 1
ATOM 2252 N N . PHE B 1 40 ? 1.164 25.345 42.628 1.00 51.54 60 PHE B N 1
ATOM 2253 C CA . PHE B 1 40 ? 0.052 24.642 41.992 1.00 56.09 60 PHE B CA 1
ATOM 2254 C C . PHE B 1 40 ? 0.013 23.140 42.274 1.00 59.73 60 PHE B C 1
ATOM 2255 O O . PHE B 1 40 ? 1.048 22.493 42.422 1.00 66.18 60 PHE B O 1
ATOM 2263 N N . ARG B 1 41 ? -1.202 22.601 42.342 1.00 56.04 61 ARG B N 1
ATOM 2264 C CA . ARG B 1 41 ? -1.438 21.175 42.542 1.00 48.68 61 ARG B CA 1
ATOM 2265 C C . ARG B 1 41 ? -2.348 20.641 41.440 1.00 54.34 61 ARG B C 1
ATOM 2266 O O . ARG B 1 41 ? -3.528 20.985 41.377 1.00 54.79 61 ARG B O 1
ATOM 2274 N N . VAL B 1 42 ? -1.791 19.805 40.573 1.00 60.09 62 VAL B N 1
ATOM 2275 C CA . VAL B 1 42 ? -2.520 19.282 39.425 1.00 49.43 62 VAL B CA 1
ATOM 2276 C C . VAL B 1 42 ? -2.902 17.819 39.620 1.00 47.97 62 VAL B C 1
ATOM 2277 O O . VAL B 1 42 ? -2.097 17.017 40.094 1.00 65.33 62 VAL B O 1
ATOM 2281 N N . CYS B 1 43 ? -4.136 17.484 39.255 1.00 42.33 63 CYS B N 1
ATOM 2282 C CA . CYS B 1 43 ? -4.632 16.115 39.339 1.00 49.53 63 CYS B CA 1
ATOM 2283 C C . CYS B 1 43 ? -5.422 15.738 38.090 1.00 51.09 63 CYS B C 1
ATOM 2284 O O . CYS B 1 43 ? -6.356 16.436 37.685 1.00 51.15 63 CYS B O 1
ATOM 2287 N N . LEU B 1 44 ? -5.017 14.628 37.484 1.00 59.33 64 LEU B N 1
ATOM 2288 C CA . LEU B 1 44 ? -5.671 14.070 36.310 1.00 47.98 64 LEU B CA 1
ATOM 2289 C C . LEU B 1 44 ? -6.368 12.769 36.658 1.00 47.54 64 LEU B C 1
ATOM 2290 O O . LEU B 1 44 ? -5.734 11.830 37.162 1.00 65.90 64 LEU B O 1
ATOM 2295 N N . LYS B 1 45 ? -7.665 12.709 36.378 1.00 46.88 65 LYS B N 1
ATOM 2296 C CA . LYS B 1 45 ? -8.410 11.477 36.596 1.00 47.76 65 LYS B CA 1
ATOM 2297 C C . LYS B 1 45 ? -9.303 11.153 35.408 1.00 48.12 65 LYS B C 1
ATOM 2298 O O . LYS B 1 45 ? -9.305 11.861 34.406 1.00 44.42 65 LYS B O 1
ATOM 2304 N N . HIS B 1 46 ? -10.058 10.068 35.531 1.00 59.26 66 HIS B N 1
ATOM 2305 C CA . HIS B 1 46 ? -10.981 9.640 34.489 1.00 56.98 66 HIS B CA 1
ATOM 2306 C C . HIS B 1 46 ? -12.136 10.623 34.334 1.00 58.20 66 HIS B C 1
ATOM 2307 O O . HIS B 1 46 ? -12.390 11.434 35.223 1.00 58.86 66 HIS B O 1
ATOM 2314 N N . TYR B 1 47 ? -12.831 10.542 33.203 1.00 61.66 67 TYR B N 1
ATOM 2315 C CA . TYR B 1 47 ? -13.998 11.383 32.951 1.00 53.30 67 TYR B CA 1
ATOM 2316 C C . TYR B 1 47 ? -15.066 11.137 34.010 1.00 70.32 67 TYR B C 1
ATOM 2317 O O . TYR B 1 47 ? -15.455 9.995 34.258 1.00 89.05 67 TYR B O 1
ATOM 2326 N N . GLN B 1 48 ? -15.536 12.212 34.632 1.00 70.04 68 GLN B N 1
ATOM 2327 C CA . GLN B 1 48 ? -16.558 12.104 35.664 1.00 72.61 68 GLN B CA 1
ATOM 2328 C C . GLN B 1 48 ? -17.807 12.897 35.310 1.00 77.94 68 GLN B C 1
ATOM 2329 O O . GLN B 1 48 ? -17.731 13.921 34.632 1.00 78.11 68 GLN B O 1
ATOM 2335 N N . ALA B 1 49 ? -18.956 12.415 35.774 1.00 88.07 69 ALA B N 1
ATOM 2336 C CA . ALA B 1 49 ? -20.210 13.139 35.618 1.00 102.12 69 ALA B CA 1
ATOM 2337 C C . ALA B 1 49 ? -20.137 14.443 36.401 1.00 104.20 69 ALA B C 1
ATOM 2338 O O . ALA B 1 49 ? -20.574 15.494 35.931 1.00 106.76 69 ALA B O 1
ATOM 2340 N N . SER B 1 50 ? -19.576 14.358 37.601 1.00 97.07 70 SER B N 1
ATOM 2341 C CA . SER B 1 50 ? -19.320 15.532 38.423 1.00 89.33 70 SER B CA 1
ATOM 2342 C C . SER B 1 50 ? -17.902 15.459 38.981 1.00 83.35 70 SER B C 1
ATOM 2343 O O . SER B 1 50 ? -17.576 14.558 39.754 1.00 91.71 70 SER B O 1
ATOM 2346 N N . VAL B 1 51 ? -17.062 16.406 38.576 1.00 72.03 71 VAL B N 1
ATOM 2347 C CA . VAL B 1 51 ? -15.655 16.404 38.965 1.00 65.42 71 VAL B CA 1
ATOM 2348 C C . VAL B 1 51 ? -15.465 16.648 40.460 1.00 72.10 71 VAL B C 1
ATOM 2349 O O . VAL B 1 51 ? -15.840 17.700 40.978 1.00 79.51 71 VAL B O 1
ATOM 2353 N N . SER B 1 52 ? -14.876 15.673 41.146 1.00 77.40 72 SER B N 1
ATOM 2354 C CA . SER B 1 52 ? -14.584 15.808 42.567 1.00 81.84 72 SER B CA 1
ATOM 2355 C C . SER B 1 52 ? -13.091 16.020 42.783 1.00 86.07 72 SER B C 1
ATOM 2356 O O . SER B 1 52 ? -12.276 15.194 42.371 1.00 89.79 72 SER B O 1
ATOM 2359 N N . PRO B 1 53 ? -12.729 17.140 43.429 1.00 86.17 73 PRO B N 1
ATOM 2360 C CA . PRO B 1 53 ? -11.334 17.493 43.713 1.00 82.91 73 PRO B CA 1
ATOM 2361 C C . PRO B 1 53 ? -10.653 16.507 44.661 1.00 92.22 73 PRO B C 1
ATOM 2362 O O . PRO B 1 53 ? -9.435 16.580 44.836 1.00 78.66 73 PRO B O 1
ATOM 2366 N N . GLU B 1 54 ? -11.434 15.610 45.261 1.00 98.97 74 GLU B N 1
ATOM 2367 C CA . GLU B 1 54 ? -10.901 14.570 46.136 1.00 92.02 74 GLU B CA 1
ATOM 2368 C C . GLU B 1 54 ? -9.850 13.763 45.381 1.00 89.91 74 GLU B C 1
ATOM 2369 O O . GLU B 1 54 ? -10.005 13.511 44.185 1.00 92.26 74 GLU B O 1
ATOM 2375 N N . PRO B 1 55 ? -8.774 13.357 46.075 1.00 92.82 75 PRO B N 1
ATOM 2376 C CA . PRO B 1 55 ? -7.577 12.892 45.371 1.00 89.47 75 PRO B CA 1
ATOM 2377 C C . PRO B 1 55 ? -7.297 11.384 45.329 1.00 100.15 75 PRO B C 1
ATOM 2378 O O . PRO B 1 55 ? -6.254 10.968 45.831 1.00 101.61 75 PRO B O 1
ATOM 2382 N N . PRO B 1 56 ? -8.203 10.575 44.755 1.00 100.43 76 PRO B N 1
ATOM 2383 C CA . PRO B 1 56 ? -7.664 9.313 44.242 1.00 86.90 76 PRO B CA 1
ATOM 2384 C C . PRO B 1 56 ? -7.323 9.464 42.760 1.00 79.22 76 PRO B C 1
ATOM 2385 O O . PRO B 1 56 ? -7.945 8.819 41.916 1.00 95.40 76 PRO B O 1
ATOM 2389 N N . CYS B 1 57 ? -6.349 10.323 42.462 1.00 75.79 77 CYS B N 1
ATOM 2390 C CA . CYS B 1 57 ? -6.000 10.674 41.085 1.00 77.59 77 CYS B CA 1
ATOM 2391 C C . CYS B 1 57 ? -5.567 9.454 40.282 1.00 76.37 77 CYS B C 1
ATOM 2392 O O . CYS B 1 57 ? -4.474 8.923 40.476 1.00 92.60 77 CYS B O 1
ATOM 2395 N N . THR B 1 58 ? -6.436 9.024 39.371 1.00 64.78 78 THR B N 1
ATOM 2396 C CA . THR B 1 58 ? -6.236 7.784 38.631 1.00 66.21 78 THR B CA 1
ATOM 2397 C C . THR B 1 58 ? -5.202 7.927 37.524 1.00 60.16 78 THR B C 1
ATOM 2398 O O . THR B 1 58 ? -4.368 7.043 37.329 1.00 67.75 78 THR B O 1
ATOM 2402 N N . TYR B 1 59 ? -5.263 9.038 36.797 1.00 50.64 79 TYR B N 1
ATOM 2403 C CA . TYR B 1 59 ? -4.333 9.278 35.701 1.00 44.13 79 TYR B CA 1
ATOM 2404 C C . TYR B 1 59 ? -3.082 9.983 36.216 1.00 48.70 79 TYR B C 1
ATOM 2405 O O . TYR B 1 59 ? -2.094 10.124 35.494 1.00 45.09 79 TYR B O 1
ATOM 2414 N N . GLY B 1 60 ? -3.131 10.423 37.470 1.00 65.03 80 GLY B N 1
ATOM 2415 C CA . GLY B 1 60 ? -1.922 10.863 38.149 1.00 79.19 80 GLY B CA 1
ATOM 2416 C C . GLY B 1 60 ? -1.898 12.319 38.565 1.00 68.20 80 GLY B C 1
ATOM 2417 O O . GLY B 1 60 ? -2.662 13.128 38.057 1.00 58.91 80 GLY B O 1
ATOM 2418 N N . SER B 1 61 ? -1.002 12.659 39.486 1.00 72.92 81 SER B N 1
ATOM 2419 C CA . SER B 1 61 ? -0.956 14.014 40.021 1.00 63.91 81 SER B CA 1
ATOM 2420 C C . SER B 1 61 ? 0.463 14.557 40.131 1.00 55.27 81 SER B C 1
ATOM 2421 O O . SER B 1 61 ? 1.437 13.825 39.955 1.00 67.05 81 SER B O 1
ATOM 2424 N N . ALA B 1 62 ? 0.563 15.849 40.427 1.00 61.58 82 ALA B N 1
ATOM 2425 C CA . ALA B 1 62 ? 1.853 16.509 40.580 1.00 63.15 82 ALA B CA 1
ATOM 2426 C C . ALA B 1 62 ? 1.703 17.825 41.336 1.00 63.58 82 ALA B C 1
ATOM 2427 O O . ALA B 1 62 ? 0.771 18.586 41.088 1.00 65.96 82 ALA B O 1
ATOM 2429 N N . VAL B 1 63 ? 2.618 18.085 42.264 1.00 70.10 83 VAL B N 1
ATOM 2430 C CA . VAL B 1 63 ? 2.624 19.349 42.994 1.00 57.32 83 VAL B CA 1
ATOM 2431 C C . VAL B 1 63 ? 3.909 20.123 42.718 1.00 58.01 83 VAL B C 1
ATOM 2432 O O . VAL B 1 63 ? 5.004 19.558 42.711 1.00 79.40 83 VAL B O 1
ATOM 2436 N N . THR B 1 64 ? 3.766 21.422 42.482 1.00 49.85 84 THR B N 1
ATOM 2437 C CA . THR B 1 64 ? 4.896 22.261 42.110 1.00 55.59 84 THR B CA 1
ATOM 2438 C C . THR B 1 64 ? 5.423 23.053 43.301 1.00 68.06 84 THR B C 1
ATOM 2439 O O . THR B 1 64 ? 4.718 23.227 44.293 1.00 71.66 84 THR B O 1
ATOM 2443 N N . PRO B 1 65 ? 6.675 23.531 43.212 1.00 63.43 85 PRO B N 1
ATOM 2444 C CA . PRO B 1 65 ? 7.143 24.498 44.206 1.00 71.76 85 PRO B CA 1
ATOM 2445 C C . PRO B 1 65 ? 6.448 25.839 44.010 1.00 73.45 85 PRO B C 1
ATOM 2446 O O . PRO B 1 65 ? 5.648 25.974 43.082 1.00 68.63 85 PRO B O 1
ATOM 2450 N N . VAL B 1 66 ? 6.745 26.812 44.866 1.00 66.75 86 VAL B N 1
ATOM 2451 C CA . VAL B 1 66 ? 6.145 28.133 44.734 1.00 65.01 86 VAL B CA 1
ATOM 2452 C C . VAL B 1 66 ? 6.519 28.738 43.389 1.00 59.17 86 VAL B C 1
ATOM 2453 O O . VAL B 1 66 ? 7.671 29.109 43.153 1.00 59.79 86 VAL B O 1
ATOM 2457 N N . LEU B 1 67 ? 5.533 28.808 42.502 1.00 62.16 87 LEU B N 1
ATOM 2458 C CA . LEU B 1 67 ? 5.754 29.282 41.148 1.00 71.66 87 LEU B CA 1
ATOM 2459 C C . LEU B 1 67 ? 5.625 30.794 41.059 1.00 68.07 87 LEU B C 1
ATOM 2460 O O . LEU B 1 67 ? 6.139 31.403 40.121 1.00 67.02 87 LEU B O 1
ATOM 2465 N N . GLY B 1 68 ? 4.950 31.413 42.024 1.00 73.32 88 GLY B N 1
ATOM 2466 C CA . GLY B 1 68 ? 4.838 32.860 41.968 1.00 62.50 88 GLY B CA 1
ATOM 2467 C C . GLY B 1 68 ? 4.362 33.597 43.202 1.00 67.12 88 GLY B C 1
ATOM 2468 O O . GLY B 1 68 ? 4.267 33.035 44.294 1.00 71.31 88 GLY B O 1
ATOM 2469 N N . VAL B 1 69 ? 4.092 34.887 43.018 1.00 75.08 89 VAL B N 1
ATOM 2470 C CA . VAL B 1 69 ? 3.473 35.718 44.044 1.00 71.19 89 VAL B CA 1
ATOM 2471 C C . VAL B 1 69 ? 2.377 36.569 43.409 1.00 72.63 89 VAL B C 1
ATOM 2472 O O . VAL B 1 69 ? 2.606 37.239 42.398 1.00 68.16 89 VAL B O 1
ATOM 2476 N N . ASP B 1 70 ? 1.192 36.529 44.014 1.00 68.99 90 ASP B N 1
ATOM 2477 C CA . ASP B 1 70 ? 0.010 37.216 43.500 1.00 72.13 90 ASP B CA 1
ATOM 2478 C C . ASP B 1 70 ? -0.293 36.800 42.064 1.00 58.35 90 ASP B C 1
ATOM 2479 O O . ASP B 1 70 ? -0.653 35.652 41.803 1.00 69.08 90 ASP B O 1
ATOM 2484 N N . SER B 1 71 ? -0.153 37.746 41.142 1.00 59.16 91 SER B N 1
ATOM 2485 C CA . SER B 1 71 ? -0.371 37.481 39.724 1.00 69.05 91 SER B CA 1
ATOM 2486 C C . SER B 1 71 ? 0.963 37.433 38.987 1.00 65.22 91 SER B C 1
ATOM 2487 O O . SER B 1 71 ? 1.839 38.256 39.242 1.00 76.82 91 SER B O 1
ATOM 2490 N N . PHE B 1 72 ? 1.114 36.473 38.079 1.00 66.26 92 PHE B N 1
ATOM 2491 C CA . PHE B 1 72 ? 2.376 36.289 37.365 1.00 64.15 92 PHE B CA 1
ATOM 2492 C C . PHE B 1 72 ? 2.199 35.535 36.048 1.00 65.31 92 PHE B C 1
ATOM 2493 O O . PHE B 1 72 ? 1.182 34.878 35.830 1.00 83.70 92 PHE B O 1
ATOM 2501 N N . SER B 1 73 ? 3.200 35.637 35.176 1.00 72.21 93 SER B N 1
ATOM 2502 C CA . SER B 1 73 ? 3.182 34.963 33.879 1.00 81.44 93 SER B CA 1
ATOM 2503 C C . SER B 1 73 ? 4.471 34.166 33.672 1.00 84.82 93 SER B C 1
ATOM 2504 O O . SER B 1 73 ? 5.571 34.712 33.768 1.00 90.23 93 SER B O 1
ATOM 2507 N N . LEU B 1 74 ? 4.331 32.874 33.385 1.00 91.00 94 LEU B N 1
ATOM 2508 C CA . LEU B 1 74 ? 5.479 31.972 33.324 1.00 85.01 94 LEU B CA 1
ATOM 2509 C C . LEU B 1 74 ? 6.062 31.810 31.921 1.00 95.06 94 LEU B C 1
ATOM 2510 O O . LEU B 1 74 ? 5.329 31.846 30.932 1.00 96.95 94 LEU B O 1
ATOM 2515 N N . PRO B 1 75 ? 7.391 31.631 31.836 1.00 94.41 95 PRO B N 1
ATOM 2516 C CA . PRO B 1 75 ? 8.088 31.293 30.591 1.00 94.84 95 PRO B CA 1
ATOM 2517 C C . PRO B 1 75 ? 8.181 29.781 30.380 1.00 105.98 95 PRO B C 1
ATOM 2518 O O . PRO B 1 75 ? 7.604 29.018 31.155 1.00 109.05 95 PRO B O 1
ATOM 2522 N N . ASP B 1 76 ? 8.902 29.359 29.346 1.00 109.16 96 ASP B N 1
ATOM 2523 C CA . ASP B 1 76 ? 9.076 27.937 29.065 1.00 101.56 96 ASP B CA 1
ATOM 2524 C C . ASP B 1 76 ? 10.483 27.468 29.419 1.00 113.47 96 ASP B C 1
ATOM 2525 O O . ASP B 1 76 ? 11.440 28.239 29.344 1.00 125.28 96 ASP B O 1
ATOM 2530 N N . GLY B 1 77 ? 10.600 26.200 29.800 1.00 110.43 97 GLY B N 1
ATOM 2531 C CA . GLY B 1 77 ? 11.880 25.628 30.176 1.00 118.93 97 GLY B CA 1
ATOM 2532 C C . GLY B 1 77 ? 12.468 26.284 31.411 1.00 131.60 97 GLY B C 1
ATOM 2533 O O . GLY B 1 77 ? 11.849 26.289 32.475 1.00 123.84 97 GLY B O 1
ATOM 2534 N N . GLY B 1 78 ? 13.667 26.839 31.264 1.00 132.70 98 GLY B N 1
ATOM 2535 C CA . GLY B 1 78 ? 14.335 27.519 32.358 1.00 128.56 98 GLY B CA 1
ATOM 2536 C C . GLY B 1 78 ? 14.872 26.562 33.405 1.00 128.07 98 GLY B C 1
ATOM 2537 O O . GLY B 1 78 ? 14.905 26.885 34.593 1.00 138.98 98 GLY B O 1
ATOM 2538 N N . ASN B 1 86 ? 8.734 25.187 31.893 1.00 115.54 106 ASN B N 1
ATOM 2539 C CA . ASN B 1 86 ? 8.832 23.741 31.737 1.00 95.30 106 ASN B CA 1
ATOM 2540 C C . ASN B 1 86 ? 7.464 23.068 31.805 1.00 85.72 106 ASN B C 1
ATOM 2541 O O . ASN B 1 86 ? 6.837 23.044 32.862 1.00 84.92 106 ASN B O 1
ATOM 2543 N N . PRO B 1 87 ? 6.999 22.515 30.673 1.00 82.71 107 PRO B N 1
ATOM 2544 C CA . PRO B 1 87 ? 5.709 21.818 30.595 1.00 68.18 107 PRO B CA 1
ATOM 2545 C C . PRO B 1 87 ? 5.667 20.568 31.471 1.00 57.00 107 PRO B C 1
ATOM 2546 O O . PRO B 1 87 ? 6.550 19.716 31.373 1.00 60.14 107 PRO B O 1
ATOM 2550 N N . ILE B 1 88 ? 4.647 20.470 32.318 1.00 46.10 108 ILE B N 1
ATOM 2551 C CA . ILE B 1 88 ? 4.485 19.330 33.214 1.00 52.16 108 ILE B CA 1
ATOM 2552 C C . ILE B 1 88 ? 4.169 18.061 32.426 1.00 62.39 108 ILE B C 1
ATOM 2553 O O . ILE B 1 88 ? 3.307 18.068 31.551 1.00 60.58 108 ILE B O 1
ATOM 2558 N N . ARG B 1 89 ? 4.867 16.973 32.740 1.00 66.13 109 ARG B N 1
ATOM 2559 C CA . ARG B 1 89 ? 4.706 15.727 31.995 1.00 54.00 109 ARG B CA 1
ATOM 2560 C C . ARG B 1 89 ? 4.061 14.608 32.812 1.00 59.22 109 ARG B C 1
ATOM 2561 O O . ARG B 1 89 ? 4.579 14.199 33.850 1.00 67.95 109 ARG B O 1
ATOM 2569 N N . PHE B 1 90 ? 2.926 14.116 32.324 1.00 50.71 110 PHE B N 1
ATOM 2570 C CA . PHE B 1 90 ? 2.258 12.964 32.920 1.00 59.80 110 PHE B CA 1
ATOM 2571 C C . PHE B 1 90 ? 2.424 11.732 32.037 1.00 73.82 110 PHE B C 1
ATOM 2572 O O . PHE B 1 90 ? 1.792 11.634 30.986 1.00 79.78 110 PHE B O 1
ATOM 2580 N N . PRO B 1 91 ? 3.276 10.787 32.460 1.00 61.65 111 PRO B N 1
ATOM 2581 C CA . PRO B 1 91 ? 3.484 9.557 31.690 1.00 49.76 111 PRO B CA 1
ATOM 2582 C C . PRO B 1 91 ? 2.240 8.674 31.679 1.00 58.67 111 PRO B C 1
ATOM 2583 O O . PRO B 1 91 ? 1.660 8.401 32.729 1.00 60.41 111 PRO B O 1
ATOM 2587 N N . PHE B 1 92 ? 1.838 8.240 30.489 1.00 63.08 112 PHE B N 1
ATOM 2588 C CA . PHE B 1 92 ? 0.654 7.408 30.335 1.00 55.62 112 PHE B CA 1
ATOM 2589 C C . PHE B 1 92 ? 0.983 6.151 29.536 1.00 56.85 112 PHE B C 1
ATOM 2590 O O . PHE B 1 92 ? 1.202 6.216 28.328 1.00 60.12 112 PHE B O 1
ATOM 2598 N N . GLY B 1 93 ? 1.014 5.009 30.217 1.00 49.30 113 GLY B N 1
ATOM 2599 C CA . GLY B 1 93 ? 1.454 3.769 29.602 1.00 73.10 113 GLY B CA 1
ATOM 2600 C C . GLY B 1 93 ? 0.336 2.884 29.086 1.00 65.60 113 GLY B C 1
ATOM 2601 O O . GLY B 1 93 ? 0.511 1.674 28.940 1.00 75.41 113 GLY B O 1
ATOM 2602 N N . PHE B 1 94 ? -0.816 3.486 28.807 1.00 60.57 114 PHE B N 1
ATOM 2603 C CA . PHE B 1 94 ? -1.963 2.749 28.288 1.00 67.19 114 PHE B CA 1
ATOM 2604 C C . PHE B 1 94 ? -2.616 3.508 27.142 1.00 58.94 114 PHE B C 1
ATOM 2605 O O . PHE B 1 94 ? -2.174 4.596 26.779 1.00 61.71 114 PHE B O 1
ATOM 2613 N N . THR B 1 95 ? -3.672 2.929 26.582 1.00 59.13 115 THR B N 1
ATOM 2614 C CA . THR B 1 95 ? -4.429 3.578 25.519 1.00 59.34 115 THR B CA 1
ATOM 2615 C C . THR B 1 95 ? -5.081 4.856 26.030 1.00 59.84 115 THR B C 1
ATOM 2616 O O . THR B 1 95 ? -5.805 4.833 27.025 1.00 59.28 115 THR B O 1
ATOM 2620 N N . TRP B 1 96 ? -4.818 5.967 25.349 1.00 59.07 116 TRP B N 1
ATOM 2621 C CA . TRP B 1 96 ? -5.416 7.245 25.715 1.00 53.51 116 TRP B CA 1
ATOM 2622 C C . TRP B 1 96 ? -6.924 7.199 25.520 1.00 61.58 116 TRP B C 1
ATOM 2623 O O . TRP B 1 96 ? -7.403 7.045 24.397 1.00 72.76 116 TRP B O 1
ATOM 2634 N N . PRO B 1 97 ? -7.676 7.340 26.622 1.00 54.83 117 PRO B N 1
ATOM 2635 C CA . PRO B 1 97 ? -9.139 7.236 26.621 1.00 59.52 117 PRO B CA 1
ATOM 2636 C C . PRO B 1 97 ? -9.812 8.308 25.773 1.00 56.06 117 PRO B C 1
ATOM 2637 O O . PRO B 1 97 ? -10.948 8.124 25.335 1.00 69.68 117 PRO B O 1
ATOM 2641 N N . GLY B 1 98 ? -9.113 9.415 25.546 1.00 51.14 118 GLY B N 1
ATOM 2642 C CA . GLY B 1 98 ? -9.659 10.513 24.774 1.00 64.33 118 GLY B CA 1
ATOM 2643 C C . GLY B 1 98 ? -10.438 11.484 25.639 1.00 66.58 118 GLY B C 1
ATOM 2644 O O . GLY B 1 98 ? -10.595 12.649 25.282 1.00 71.87 118 GLY B O 1
ATOM 2645 N N . THR B 1 99 ? -10.930 11.001 26.777 1.00 57.73 119 THR B N 1
ATOM 2646 C CA . THR B 1 99 ? -11.683 11.834 27.710 1.00 54.74 119 THR B CA 1
ATOM 2647 C C . THR B 1 99 ? -11.037 11.805 29.090 1.00 57.94 119 THR B C 1
ATOM 2648 O O . THR B 1 99 ? -10.489 10.780 29.500 1.00 60.71 119 THR B O 1
ATOM 2652 N N . PHE B 1 100 ? -11.104 12.924 29.807 1.00 62.97 120 PHE B N 1
ATOM 2653 C CA . PHE B 1 100 ? -10.519 12.989 31.144 1.00 55.16 120 PHE B CA 1
ATOM 2654 C C . PHE B 1 100 ? -11.082 14.118 31.999 1.00 50.28 120 PHE B C 1
ATOM 2655 O O . PHE B 1 100 ? -11.825 14.977 31.523 1.00 53.12 120 PHE B O 1
ATOM 2663 N N . SER B 1 101 ? -10.712 14.104 33.275 1.00 52.15 121 SER B N 1
ATOM 2664 C CA . SER B 1 101 ? -11.070 15.170 34.198 1.00 52.56 121 SER B CA 1
ATOM 2665 C C . SER B 1 101 ? -9.815 15.832 34.751 1.00 48.38 121 SER B C 1
ATOM 2666 O O . SER B 1 101 ? -8.959 15.174 35.361 1.00 51.80 121 SER B O 1
ATOM 2669 N N . LEU B 1 102 ? -9.719 17.137 34.519 1.00 43.87 122 LEU B N 1
ATOM 2670 C CA . LEU B 1 102 ? -8.570 17.926 34.933 1.00 47.83 122 LEU B CA 1
ATOM 2671 C C . LEU B 1 102 ? -8.907 18.800 36.137 1.00 45.47 122 LEU B C 1
ATOM 2672 O O . LEU B 1 102 ? -9.950 19.470 36.169 1.00 53.89 122 LEU B O 1
ATOM 2677 N N . ILE B 1 103 ? -8.020 18.773 37.127 1.00 40.24 123 ILE B N 1
ATOM 2678 C CA . ILE B 1 103 ? -8.176 19.590 38.322 1.00 45.88 123 ILE B CA 1
ATOM 2679 C C . ILE B 1 103 ? -6.901 20.363 38.614 1.00 53.65 123 ILE B C 1
ATOM 2680 O O . ILE B 1 103 ? -5.882 19.775 38.968 1.00 53.60 123 ILE B O 1
ATOM 2685 N N . ILE B 1 104 ? -6.956 21.681 38.467 1.00 57.27 124 ILE B N 1
ATOM 2686 C CA . ILE B 1 104 ? -5.816 22.516 38.816 1.00 53.55 124 ILE B CA 1
ATOM 2687 C C . ILE B 1 104 ? -6.135 23.402 40.003 1.00 49.17 124 ILE B C 1
ATOM 2688 O O . ILE B 1 104 ? -6.973 24.299 39.920 1.00 58.66 124 ILE B O 1
ATOM 2693 N N . GLU B 1 105 ? -5.451 23.149 41.109 1.00 49.92 125 GLU B N 1
ATOM 2694 C CA . GLU B 1 105 ? -5.645 23.945 42.303 1.00 52.31 125 GLU B CA 1
ATOM 2695 C C . GLU B 1 105 ? -4.492 24.917 42.502 1.00 57.23 125 GLU B C 1
ATOM 2696 O O . GLU B 1 105 ? -3.333 24.523 42.602 1.00 67.16 125 GLU B O 1
ATOM 2702 N N . ALA B 1 106 ? -4.817 26.201 42.525 1.00 57.95 126 ALA B N 1
ATOM 2703 C CA . ALA B 1 106 ? -3.835 27.219 42.860 1.00 52.13 126 ALA B CA 1
ATOM 2704 C C . ALA B 1 106 ? -3.889 27.459 44.356 1.00 51.22 126 ALA B C 1
ATOM 2705 O O . ALA B 1 106 ? -4.938 27.826 44.888 1.00 55.70 126 ALA B O 1
ATOM 2707 N N . LEU B 1 107 ? -2.762 27.261 45.032 1.00 51.86 127 LEU B N 1
ATOM 2708 C CA . LEU B 1 107 ? -2.750 27.288 46.484 1.00 45.36 127 LEU B CA 1
ATOM 2709 C C . LEU B 1 107 ? -1.670 28.179 47.071 1.00 61.74 127 LEU B C 1
ATOM 2710 O O . LEU B 1 107 ? -0.610 28.372 46.474 1.00 70.03 127 LEU B O 1
ATOM 2715 N N . HIS B 1 108 ? -1.966 28.736 48.242 1.00 65.55 128 HIS B N 1
ATOM 2716 C CA . HIS B 1 108 ? -0.929 29.287 49.091 1.00 69.70 128 HIS B CA 1
ATOM 2717 C C . HIS B 1 108 ? -0.583 28.270 50.153 1.00 77.33 128 HIS B C 1
ATOM 2718 O O . HIS B 1 108 ? -1.467 27.507 50.600 1.00 93.19 128 HIS B O 1
ATOM 2725 N N . THR B 1 109 ? 0.705 28.261 50.502 1.00 74.87 129 THR B N 1
ATOM 2726 C CA . THR B 1 109 ? 1.276 27.521 51.617 1.00 104.32 129 THR B CA 1
ATOM 2727 C C . THR B 1 109 ? 1.550 28.483 52.764 1.00 118.65 129 THR B C 1
ATOM 2728 O O . THR B 1 109 ? 0.656 28.793 53.547 1.00 138.28 129 THR B O 1
ATOM 2732 N N . ASP B 1 110 ? 2.801 28.947 52.836 1.00 110.00 130 ASP B N 1
ATOM 2733 C CA . ASP B 1 110 ? 3.247 29.947 53.812 1.00 110.60 130 ASP B CA 1
ATOM 2734 C C . ASP B 1 110 ? 4.661 30.478 53.508 1.00 124.02 130 ASP B C 1
ATOM 2735 O O . ASP B 1 110 ? 5.330 30.026 52.574 1.00 131.69 130 ASP B O 1
ATOM 2740 N N . SER B 1 111 ? 5.104 31.440 54.314 1.00 132.89 131 SER B N 1
ATOM 2741 C CA . SER B 1 111 ? 6.398 32.100 54.118 1.00 139.94 131 SER B CA 1
ATOM 2742 C C . SER B 1 111 ? 7.632 31.190 54.269 1.00 138.39 131 SER B C 1
ATOM 2743 O O . SER B 1 111 ? 8.549 31.271 53.449 1.00 128.38 131 SER B O 1
ATOM 2746 N N . PRO B 1 112 ? 7.678 30.334 55.315 1.00 142.40 132 PRO B N 1
ATOM 2747 C CA . PRO B 1 112 ? 8.885 29.499 55.409 1.00 134.44 132 PRO B CA 1
ATOM 2748 C C . PRO B 1 112 ? 8.998 28.475 54.282 1.00 136.92 132 PRO B C 1
ATOM 2749 O O . PRO B 1 112 ? 10.107 28.158 53.854 1.00 136.10 132 PRO B O 1
ATOM 2753 N N . ASP B 1 113 ? 7.864 27.969 53.812 1.00 134.28 133 ASP B N 1
ATOM 2754 C CA . ASP B 1 113 ? 7.855 26.996 52.727 1.00 128.11 133 ASP B CA 1
ATOM 2755 C C . ASP B 1 113 ? 7.792 27.688 51.370 1.00 106.40 133 ASP B C 1
ATOM 2756 O O . ASP B 1 113 ? 8.387 27.224 50.398 1.00 82.86 133 ASP B O 1
ATOM 2758 N N . PRO B 1 120 ? 0.908 24.404 57.025 1.00 109.54 140 PRO B N 1
ATOM 2759 C CA . PRO B 1 120 ? -0.459 24.345 56.497 1.00 112.76 140 PRO B CA 1
ATOM 2760 C C . PRO B 1 120 ? -0.547 24.862 55.064 1.00 109.46 140 PRO B C 1
ATOM 2761 O O . PRO B 1 120 ? 0.211 25.753 54.677 1.00 106.74 140 PRO B O 1
ATOM 2765 N N . GLU B 1 121 ? -1.464 24.297 54.287 1.00 105.33 141 GLU B N 1
ATOM 2766 C CA . GLU B 1 121 ? -1.634 24.689 52.894 1.00 95.82 141 GLU B CA 1
ATOM 2767 C C . GLU B 1 121 ? -3.021 25.298 52.668 1.00 107.42 141 GLU B C 1
ATOM 2768 O O . GLU B 1 121 ? -4.018 24.580 52.643 1.00 114.19 141 GLU B O 1
ATOM 2770 N N . ARG B 1 122 ? -3.075 26.620 52.509 1.00 102.12 142 ARG B N 1
ATOM 2771 C CA . ARG B 1 122 ? -4.328 27.333 52.269 1.00 86.51 142 ARG B CA 1
ATOM 2772 C C . ARG B 1 122 ? -4.421 27.988 50.899 1.00 85.61 142 ARG B C 1
ATOM 2773 O O . ARG B 1 122 ? -4.311 29.216 50.812 1.00 119.54 142 ARG B O 1
ATOM 2781 N N . LEU B 1 123 ? -4.511 27.160 49.858 1.00 70.76 143 LEU B N 1
ATOM 2782 C CA . LEU B 1 123 ? -5.364 27.420 48.660 1.00 80.88 143 LEU B CA 1
ATOM 2783 C C . LEU B 1 123 ? -5.390 28.832 48.036 1.00 82.87 143 LEU B C 1
ATOM 2784 O O . LEU B 1 123 ? -4.737 29.724 48.520 1.00 102.84 143 LEU B O 1
ATOM 2789 N N . ILE B 1 124 ? -6.128 28.997 46.936 1.00 61.99 144 ILE B N 1
ATOM 2790 C CA . ILE B 1 124 ? -6.456 30.302 46.363 1.00 53.18 144 ILE B CA 1
ATOM 2791 C C . ILE B 1 124 ? -7.639 30.121 45.409 1.00 55.64 144 ILE B C 1
ATOM 2792 O O . ILE B 1 124 ? -8.666 30.794 45.530 1.00 47.36 144 ILE B O 1
ATOM 2797 N N . SER B 1 125 ? -7.504 29.178 44.479 1.00 63.79 145 SER B N 1
ATOM 2798 C CA . SER B 1 125 ? -8.515 28.992 43.439 1.00 49.14 145 SER B CA 1
ATOM 2799 C C . SER B 1 125 ? -8.524 27.561 42.909 1.00 55.43 145 SER B C 1
ATOM 2800 O O . SER B 1 125 ? -7.569 26.816 43.107 1.00 63.48 145 SER B O 1
ATOM 2803 N N . ARG B 1 126 ? -9.602 27.178 42.233 1.00 54.53 146 ARG B N 1
ATOM 2804 C CA . ARG B 1 126 ? -9.733 25.810 41.750 1.00 44.66 146 ARG B CA 1
ATOM 2805 C C . ARG B 1 126 ? -10.401 25.702 40.387 1.00 49.76 146 ARG B C 1
ATOM 2806 O O . ARG B 1 126 ? -11.486 26.235 40.163 1.00 74.13 146 ARG B O 1
ATOM 2814 N N . LEU B 1 127 ? -9.732 24.993 39.487 1.00 47.91 147 LEU B N 1
ATOM 2815 C CA . LEU B 1 127 ? -10.296 24.617 38.204 1.00 48.72 147 LEU B CA 1
ATOM 2816 C C . LEU B 1 127 ? -10.613 23.129 38.205 1.00 54.79 147 LEU B C 1
ATOM 2817 O O . LEU B 1 127 ? -9.773 22.311 38.568 1.00 58.72 147 LEU B O 1
ATOM 2822 N N . ALA B 1 128 ? -11.829 22.782 37.805 1.00 45.60 148 ALA B N 1
ATOM 2823 C CA . ALA B 1 128 ? -12.234 21.384 37.737 1.00 39.58 148 ALA B CA 1
ATOM 2824 C C . ALA B 1 128 ? -13.154 21.170 36.548 1.00 47.51 148 ALA B C 1
ATOM 2825 O O . ALA B 1 128 ? -14.276 21.677 36.530 1.00 63.16 148 ALA B O 1
ATOM 2827 N N . THR B 1 129 ? -12.688 20.422 35.552 1.00 48.17 149 THR B N 1
ATOM 2828 C CA . THR B 1 129 ? -13.481 20.271 34.336 1.00 52.75 149 THR B CA 1
ATOM 2829 C C . THR B 1 129 ? -13.308 18.924 33.638 1.00 57.20 149 THR B C 1
ATOM 2830 O O . THR B 1 129 ? -12.332 18.211 33.867 1.00 59.18 149 THR B O 1
ATOM 2834 N N . GLN B 1 130 ? -14.277 18.586 32.789 1.00 59.01 150 GLN B N 1
ATOM 2835 C CA . GLN B 1 130 ? -14.203 17.395 31.948 1.00 62.98 150 GLN B CA 1
ATOM 2836 C C . GLN B 1 130 ? -13.880 17.796 30.514 1.00 64.43 150 GLN B C 1
ATOM 2837 O O . GLN B 1 130 ? -14.511 18.698 29.963 1.00 70.60 150 GLN B O 1
ATOM 2843 N N . ARG B 1 131 ? -12.904 17.129 29.906 1.00 60.03 151 ARG B N 1
ATOM 2844 C CA . ARG B 1 131 ? -12.482 17.471 28.551 1.00 55.19 151 ARG B CA 1
ATOM 2845 C C . ARG B 1 131 ? -12.310 16.236 27.669 1.00 58.27 151 ARG B C 1
ATOM 2846 O O . ARG B 1 131 ? -12.031 15.140 28.158 1.00 59.14 151 ARG B O 1
ATOM 2854 N N . HIS B 1 132 ? -12.483 16.432 26.364 1.00 57.42 152 HIS B N 1
ATOM 2855 C CA . HIS B 1 132 ? -12.245 15.385 25.377 1.00 52.12 152 HIS B CA 1
ATOM 2856 C C . HIS B 1 132 ? -11.092 15.786 24.466 1.00 46.14 152 HIS B C 1
ATOM 2857 O O . HIS B 1 132 ? -11.222 16.694 23.646 1.00 64.66 152 HIS B O 1
ATOM 2864 N N . LEU B 1 133 ? -9.964 15.100 24.612 1.00 49.59 153 LEU B N 1
ATOM 2865 C CA . LEU B 1 133 ? -8.742 15.469 23.906 1.00 50.63 153 LEU B CA 1
ATOM 2866 C C . LEU B 1 133 ? -8.296 14.405 22.909 1.00 59.63 153 LEU B C 1
ATOM 2867 O O . LEU B 1 133 ? -8.020 13.266 23.285 1.00 49.18 153 LEU B O 1
ATOM 2872 N N . THR B 1 134 ? -8.223 14.787 21.638 1.00 65.14 154 THR B N 1
ATOM 2873 C CA . THR B 1 134 ? -7.697 13.904 20.605 1.00 51.58 154 THR B CA 1
ATOM 2874 C C . THR B 1 134 ? -6.178 14.016 20.570 1.00 56.01 154 THR B C 1
ATOM 2875 O O . THR B 1 134 ? -5.621 15.093 20.784 1.00 74.34 154 THR B O 1
ATOM 2879 N N . VAL B 1 135 ? -5.510 12.899 20.306 1.00 65.62 155 VAL B N 1
ATOM 2880 C CA . VAL B 1 135 ? -4.053 12.864 20.308 1.00 57.42 155 VAL B CA 1
ATOM 2881 C C . VAL B 1 135 ? -3.464 13.710 19.181 1.00 65.46 155 VAL B C 1
ATOM 2882 O O . VAL B 1 135 ? -3.902 13.630 18.033 1.00 76.34 155 VAL B O 1
ATOM 2886 N N . GLY B 1 136 ? -2.472 14.525 19.523 1.00 64.48 156 GLY B N 1
ATOM 2887 C CA . GLY B 1 136 ? -1.806 15.372 18.553 1.00 70.53 156 GLY B CA 1
ATOM 2888 C C . GLY B 1 136 ? -0.728 16.213 19.204 1.00 72.89 156 GLY B C 1
ATOM 2889 O O . GLY B 1 136 ? -0.718 16.389 20.422 1.00 76.56 156 GLY B O 1
ATOM 2890 N N . GLU B 1 137 ? 0.187 16.731 18.392 1.00 70.21 157 GLU B N 1
ATOM 2891 C CA . GLU B 1 137 ? 1.257 17.577 18.904 1.00 65.52 157 GLU B CA 1
ATOM 2892 C C . GLU B 1 137 ? 0.814 19.033 19.022 1.00 66.57 157 GLU B C 1
ATOM 2893 O O . GLU B 1 137 ? 1.470 19.836 19.684 1.00 52.45 157 GLU B O 1
ATOM 2899 N N . GLU B 1 138 ? -0.303 19.369 18.386 1.00 66.77 158 GLU B N 1
ATOM 2900 C CA . GLU B 1 138 ? -0.831 20.726 18.460 1.00 64.24 158 GLU B CA 1
ATOM 2901 C C . GLU B 1 138 ? -1.393 21.007 19.851 1.00 75.98 158 GLU B C 1
ATOM 2902 O O . GLU B 1 138 ? -2.198 20.235 20.372 1.00 82.92 158 GLU B O 1
ATOM 2908 N N . TRP B 1 139 ? -0.964 22.114 20.448 1.00 71.57 159 TRP B N 1
ATOM 2909 C CA . TRP B 1 139 ? -1.400 22.470 21.793 1.00 56.53 159 TRP B CA 1
ATOM 2910 C C . TRP B 1 139 ? -2.851 22.924 21.834 1.00 56.96 159 TRP B C 1
ATOM 2911 O O . TRP B 1 139 ? -3.323 23.633 20.945 1.00 60.25 159 TRP B O 1
ATOM 2922 N N . SER B 1 140 ? -3.549 22.510 22.884 1.00 55.92 160 SER B N 1
ATOM 2923 C CA . SER B 1 140 ? -4.912 22.953 23.130 1.00 62.89 160 SER B CA 1
ATOM 2924 C C . SER B 1 140 ? -4.909 23.996 24.239 1.00 62.47 160 SER B C 1
ATOM 2925 O O . SER B 1 140 ? -4.654 23.676 25.398 1.00 56.05 160 SER B O 1
ATOM 2928 N N . GLN B 1 141 ? -5.184 25.245 23.877 1.00 68.64 161 GLN B N 1
ATOM 2929 C CA . GLN B 1 141 ? -5.104 26.349 24.826 1.00 68.32 161 GLN B CA 1
ATOM 2930 C C . GLN B 1 141 ? -6.475 26.748 25.359 1.00 58.20 161 GLN B C 1
ATOM 2931 O O . GLN B 1 141 ? -7.476 26.689 24.642 1.00 60.47 161 GLN B O 1
ATOM 2937 N N . ASP B 1 142 ? -6.507 27.164 26.622 1.00 47.43 162 ASP B N 1
ATOM 2938 C CA . ASP B 1 142 ? -7.757 27.485 27.300 1.00 53.84 162 ASP B CA 1
ATOM 2939 C C . ASP B 1 142 ? -7.536 28.423 28.486 1.00 61.06 162 ASP B C 1
ATOM 2940 O O . ASP B 1 142 ? -6.417 28.559 28.996 1.00 59.55 162 ASP B O 1
ATOM 2945 N N . LEU B 1 143 ? -8.620 29.065 28.911 1.00 66.16 163 LEU B N 1
ATOM 2946 C CA . LEU B 1 143 ? -8.622 29.944 30.072 1.00 61.09 163 LEU B CA 1
ATOM 2947 C C . LEU B 1 143 ? -9.566 29.422 31.145 1.00 67.69 163 LEU B C 1
ATOM 2948 O O . LEU B 1 143 ? -10.531 28.720 30.844 1.00 71.77 163 LEU B O 1
ATOM 2953 N N . HIS B 1 144 ? -9.298 29.772 32.396 1.00 67.20 164 HIS B N 1
ATOM 2954 C CA . HIS B 1 144 ? -10.248 29.501 33.461 1.00 69.74 164 HIS B CA 1
ATOM 2955 C C . HIS B 1 144 ? -10.467 30.723 34.332 1.00 78.12 164 HIS B C 1
ATOM 2956 O O . HIS B 1 144 ? -9.516 31.391 34.744 1.00 82.22 164 HIS B O 1
ATOM 2963 N N . SER B 1 145 ? -11.734 31.007 34.606 1.00 80.43 165 SER B N 1
ATOM 2964 C CA . SER B 1 145 ? -12.096 32.055 35.543 1.00 73.28 165 SER B CA 1
ATOM 2965 C C . SER B 1 145 ? -12.883 31.470 36.706 1.00 80.81 165 SER B C 1
ATOM 2966 O O . SER B 1 145 ? -14.017 31.020 36.537 1.00 95.37 165 SER B O 1
ATOM 2969 N N . SER B 1 146 ? -12.277 31.479 37.888 1.00 86.75 166 SER B N 1
ATOM 2970 C CA . SER B 1 146 ? -12.986 31.103 39.104 1.00 88.82 166 SER B CA 1
ATOM 2971 C C . SER B 1 146 ? -13.705 32.332 39.644 1.00 92.92 166 SER B C 1
ATOM 2972 O O . SER B 1 146 ? -14.053 32.402 40.825 1.00 96.15 166 SER B O 1
ATOM 2975 N N . GLY B 1 147 ? -13.928 33.293 38.753 1.00 90.39 167 GLY B N 1
ATOM 2976 C CA . GLY B 1 147 ? -14.495 34.575 39.113 1.00 87.47 167 GLY B CA 1
ATOM 2977 C C . GLY B 1 147 ? -13.378 35.596 39.164 1.00 85.01 167 GLY B C 1
ATOM 2978 O O . GLY B 1 147 ? -13.144 36.330 38.199 1.00 83.54 167 GLY B O 1
ATOM 2979 N N . ARG B 1 148 ? -12.665 35.624 40.286 1.00 84.10 168 ARG B N 1
ATOM 2980 C CA . ARG B 1 148 ? -11.607 36.612 40.485 1.00 80.89 168 ARG B CA 1
ATOM 2981 C C . ARG B 1 148 ? -10.211 36.178 40.003 1.00 82.36 168 ARG B C 1
ATOM 2982 O O . ARG B 1 148 ? -9.306 37.004 39.921 1.00 87.32 168 ARG B O 1
ATOM 2990 N N . THR B 1 149 ? -10.026 34.899 39.687 1.00 72.94 169 THR B N 1
ATOM 2991 C CA . THR B 1 149 ? -8.706 34.404 39.281 1.00 64.03 169 THR B CA 1
ATOM 2992 C C . THR B 1 149 ? -8.720 33.937 37.826 1.00 68.45 169 THR B C 1
ATOM 2993 O O . THR B 1 149 ? -9.731 33.433 37.348 1.00 64.02 169 THR B O 1
ATOM 2997 N N . ASP B 1 150 ? -7.603 34.105 37.121 1.00 80.91 170 ASP B N 1
ATOM 2998 C CA . ASP B 1 150 ? -7.570 33.826 35.683 1.00 57.89 170 ASP B CA 1
ATOM 2999 C C . ASP B 1 150 ? -6.398 32.964 35.215 1.00 64.28 170 ASP B C 1
ATOM 3000 O O . ASP B 1 150 ? -5.322 33.485 34.883 1.00 95.10 170 ASP B O 1
ATOM 3005 N N . LEU B 1 151 ? -6.626 31.654 35.134 1.00 73.70 171 LEU B N 1
ATOM 3006 C CA . LEU B 1 151 ? -5.571 30.714 34.752 1.00 67.60 171 LEU B CA 1
ATOM 3007 C C . LEU B 1 151 ? -5.481 30.555 33.230 1.00 66.64 171 LEU B C 1
ATOM 3008 O O . LEU B 1 151 ? -6.507 30.412 32.572 1.00 65.56 171 LEU B O 1
ATOM 3013 N N . LYS B 1 152 ? -4.269 30.575 32.665 1.00 66.60 172 LYS B N 1
ATOM 3014 C CA . LYS B 1 152 ? -4.142 30.428 31.213 1.00 57.60 172 LYS B CA 1
ATOM 3015 C C . LYS B 1 152 ? -3.281 29.239 30.832 1.00 56.26 172 LYS B C 1
ATOM 3016 O O . LYS B 1 152 ? -2.060 29.333 30.825 1.00 81.67 172 LYS B O 1
ATOM 3022 N N . TYR B 1 153 ? -3.905 28.122 30.486 1.00 54.01 173 TYR B N 1
ATOM 3023 C CA . TYR B 1 153 ? -3.120 26.911 30.331 1.00 52.66 173 TYR B CA 1
ATOM 3024 C C . TYR B 1 153 ? -3.214 26.310 28.934 1.00 60.94 173 TYR B C 1
ATOM 3025 O O . TYR B 1 153 ? -4.139 26.598 28.171 1.00 62.88 173 TYR B O 1
ATOM 3034 N N . SER B 1 154 ? -2.224 25.488 28.606 1.00 55.54 174 SER B N 1
ATOM 3035 C CA . SER B 1 154 ? -2.256 24.722 27.371 1.00 57.20 174 SER B CA 1
ATOM 3036 C C . SER B 1 154 ? -1.997 23.263 27.700 1.00 55.51 174 SER B C 1
ATOM 3037 O O . SER B 1 154 ? -1.289 22.962 28.653 1.00 51.62 174 SER B O 1
ATOM 3040 N N . TYR B 1 155 ? -2.580 22.352 26.931 1.00 61.68 175 TYR B N 1
ATOM 3041 C CA . TYR B 1 155 ? -2.333 20.933 27.157 1.00 52.52 175 TYR B CA 1
ATOM 3042 C C . TYR B 1 155 ? -2.397 20.129 25.866 1.00 47.79 175 TYR B C 1
ATOM 3043 O O . TYR B 1 155 ? -3.086 20.509 24.920 1.00 48.16 175 TYR B O 1
ATOM 3052 N N . ARG B 1 156 ? -1.668 19.019 25.832 1.00 48.64 176 ARG B N 1
ATOM 3053 C CA . ARG B 1 156 ? -1.712 18.125 24.681 1.00 51.31 176 ARG B CA 1
ATOM 3054 C C . ARG B 1 156 ? -1.351 16.707 25.095 1.00 53.38 176 ARG B C 1
ATOM 3055 O O . ARG B 1 156 ? -0.837 16.489 26.188 1.00 46.42 176 ARG B O 1
ATOM 3063 N N . PHE B 1 157 ? -1.631 15.740 24.228 1.00 57.23 177 PHE B N 1
ATOM 3064 C CA . PHE B 1 157 ? -1.187 14.372 24.461 1.00 50.05 177 PHE B CA 1
ATOM 3065 C C . PHE B 1 157 ? -0.377 13.886 23.271 1.00 50.38 177 PHE B C 1
ATOM 3066 O O . PHE B 1 157 ? -0.880 13.837 22.149 1.00 50.32 177 PHE B O 1
ATOM 3074 N N . VAL B 1 158 ? 0.878 13.528 23.521 1.00 48.84 178 VAL B N 1
ATOM 3075 C CA . VAL B 1 158 ? 1.773 13.101 22.451 1.00 58.40 178 VAL B CA 1
ATOM 3076 C C . VAL B 1 158 ? 2.128 11.626 22.574 1.00 58.44 178 VAL B C 1
ATOM 3077 O O . VAL B 1 158 ? 2.551 11.171 23.636 1.00 52.24 178 VAL B O 1
ATOM 3081 N N . CYS B 1 159 ? 1.943 10.881 21.487 1.00 57.52 179 CYS B N 1
ATOM 3082 C CA . CYS B 1 159 ? 2.316 9.472 21.453 1.00 60.87 179 CYS B CA 1
ATOM 3083 C C . CYS B 1 159 ? 3.798 9.304 21.767 1.00 57.97 179 CYS B C 1
ATOM 3084 O O . CYS B 1 159 ? 4.621 10.135 21.378 1.00 59.37 179 CYS B O 1
ATOM 3087 N N . ASP B 1 160 ? 4.134 8.236 22.482 1.00 51.16 180 ASP B N 1
ATOM 3088 C CA . ASP B 1 160 ? 5.532 7.882 22.696 1.00 55.52 180 ASP B CA 1
ATOM 3089 C C . ASP B 1 160 ? 6.134 7.422 21.376 1.00 63.53 180 ASP B C 1
ATOM 3090 O O . ASP B 1 160 ? 5.408 7.158 20.417 1.00 63.04 180 ASP B O 1
ATOM 3095 N N . GLU B 1 161 ? 7.459 7.329 21.325 1.00 69.33 181 GLU B N 1
ATOM 3096 C CA . GLU B 1 161 ? 8.130 6.844 20.127 1.00 51.14 181 GLU B CA 1
ATOM 3097 C C . GLU B 1 161 ? 7.660 5.430 19.809 1.00 60.90 181 GLU B C 1
ATOM 3098 O O . GLU B 1 161 ? 7.407 4.639 20.720 1.00 68.92 181 GLU B O 1
ATOM 3104 N N . HIS B 1 162 ? 7.521 5.140 18.517 1.00 65.31 182 HIS B N 1
ATOM 3105 C CA . HIS B 1 162 ? 7.088 3.835 18.011 1.00 57.95 182 HIS B CA 1
ATOM 3106 C C . HIS B 1 162 ? 5.616 3.534 18.296 1.00 58.80 182 HIS B C 1
ATOM 3107 O O . HIS B 1 162 ? 5.137 2.440 17.996 1.00 65.83 182 HIS B O 1
ATOM 3114 N N . TYR B 1 163 ? 4.901 4.497 18.867 1.00 61.49 183 TYR B N 1
ATOM 3115 C CA . TYR B 1 163 ? 3.475 4.327 19.139 1.00 49.58 183 TYR B CA 1
ATOM 3116 C C . TYR B 1 163 ? 2.626 5.144 18.169 1.00 56.27 183 TYR B C 1
ATOM 3117 O O . TYR B 1 163 ? 2.920 6.308 17.893 1.00 64.72 183 TYR B O 1
ATOM 3126 N N . TYR B 1 164 ? 1.572 4.520 17.651 1.00 50.82 184 TYR B N 1
ATOM 3127 C CA . TYR B 1 164 ? 0.704 5.152 16.661 1.00 49.58 184 TYR B CA 1
ATOM 3128 C C . TYR B 1 164 ? -0.768 4.944 17.009 1.00 55.18 184 TYR B C 1
ATOM 3129 O O . TYR B 1 164 ? -1.096 4.190 17.924 1.00 61.11 184 TYR B O 1
ATOM 3138 N N . GLY B 1 165 ? -1.652 5.609 16.272 1.00 51.25 185 GLY B N 1
ATOM 3139 C CA . GLY B 1 165 ? -3.079 5.398 16.433 1.00 63.81 185 GLY B CA 1
ATOM 3140 C C . GLY B 1 165 ? -3.815 6.551 17.087 1.00 69.23 185 GLY B C 1
ATOM 3141 O O . GLY B 1 165 ? -3.214 7.559 17.460 1.00 70.56 185 GLY B O 1
ATOM 3142 N N . GLU B 1 166 ? -5.127 6.394 17.228 1.00 60.91 186 GLU B N 1
ATOM 3143 C CA . GLU B 1 166 ? -5.970 7.424 17.822 1.00 59.06 186 GLU B CA 1
ATOM 3144 C C . GLU B 1 166 ? -5.745 7.545 19.323 1.00 83.78 186 GLU B C 1
ATOM 3145 O O . GLU B 1 166 ? -6.020 8.586 19.917 1.00 96.02 186 GLU B O 1
ATOM 3151 N N . GLY B 1 167 ? -5.257 6.470 19.932 1.00 65.47 187 GLY B N 1
ATOM 3152 C CA . GLY B 1 167 ? -4.976 6.467 21.356 1.00 67.79 187 GLY B CA 1
ATOM 3153 C C . GLY B 1 167 ? -3.554 6.044 21.674 1.00 69.79 187 GLY B C 1
ATOM 3154 O O . GLY B 1 167 ? -3.257 5.649 22.804 1.00 65.77 187 GLY B O 1
ATOM 3155 N N . CYS B 1 168 ? -2.682 6.133 20.673 1.00 69.09 188 CYS B N 1
ATOM 3156 C CA . CYS B 1 168 ? -1.283 5.722 20.797 1.00 70.64 188 CYS B CA 1
ATOM 3157 C C . CYS B 1 168 ? -1.163 4.267 21.246 1.00 71.70 188 CYS B C 1
ATOM 3158 O O . CYS B 1 168 ? -0.215 3.903 21.939 1.00 76.52 188 CYS B O 1
ATOM 3161 N N . SER B 1 169 ? -2.124 3.439 20.846 1.00 66.60 189 SER B N 1
ATOM 3162 C CA . SER B 1 169 ? -2.193 2.061 21.320 1.00 61.24 189 SER B CA 1
ATOM 3163 C C . SER B 1 169 ? -1.446 1.091 20.410 1.00 55.34 189 SER B C 1
ATOM 3164 O O . SER B 1 169 ? -1.133 -0.030 20.811 1.00 69.82 189 SER B O 1
ATOM 3167 N N . VAL B 1 170 ? -1.162 1.528 19.188 1.00 51.17 190 VAL B N 1
ATOM 3168 C CA . VAL B 1 170 ? -0.482 0.688 18.209 1.00 44.37 190 VAL B CA 1
ATOM 3169 C C . VAL B 1 170 ? 1.033 0.853 18.281 1.00 50.26 190 VAL B C 1
ATOM 3170 O O . VAL B 1 170 ? 1.561 1.940 18.046 1.00 56.51 190 VAL B O 1
ATOM 3174 N N . PHE B 1 171 ? 1.731 -0.231 18.608 1.00 54.20 191 PHE B N 1
ATOM 3175 C CA . PHE B 1 171 ? 3.187 -0.203 18.678 1.00 49.92 191 PHE B CA 1
ATOM 3176 C C . PHE B 1 171 ? 3.813 -0.720 17.392 1.00 52.06 191 PHE B C 1
ATOM 3177 O O . PHE B 1 171 ? 3.351 -1.704 16.812 1.00 66.10 191 PHE B O 1
ATOM 3185 N N . CYS B 1 172 ? 4.874 -0.050 16.956 1.00 55.00 192 CYS B N 1
ATOM 3186 C CA . CYS B 1 172 ? 5.607 -0.459 15.766 1.00 56.33 192 CYS B CA 1
ATOM 3187 C C . CYS B 1 172 ? 6.990 0.182 15.739 1.00 52.67 192 CYS B C 1
ATOM 3188 O O . CYS B 1 172 ? 7.122 1.402 15.825 1.00 76.12 192 CYS B O 1
ATOM 3191 N N . ARG B 1 173 ? 8.020 -0.647 15.620 1.00 55.49 193 ARG B N 1
ATOM 3192 C CA . ARG B 1 173 ? 9.363 -0.153 15.350 1.00 60.38 193 ARG B CA 1
ATOM 3193 C C . ARG B 1 173 ? 9.947 -0.925 14.170 1.00 60.80 193 ARG B C 1
ATOM 3194 O O . ARG B 1 173 ? 9.893 -2.155 14.140 1.00 60.92 193 ARG B O 1
ATOM 3202 N N . PRO B 1 174 ? 10.483 -0.194 13.180 1.00 52.84 194 PRO B N 1
ATOM 3203 C CA . PRO B 1 174 ? 11.038 -0.761 11.945 1.00 56.44 194 PRO B CA 1
ATOM 3204 C C . PRO B 1 174 ? 12.045 -1.874 12.220 1.00 58.41 194 PRO B C 1
ATOM 3205 O O . PRO B 1 174 ? 12.764 -1.811 13.218 1.00 54.02 194 PRO B O 1
ATOM 3209 N N . ARG B 1 175 ? 12.087 -2.877 11.347 1.00 54.84 195 ARG B N 1
ATOM 3210 C CA . ARG B 1 175 ? 12.951 -4.036 11.553 1.00 50.28 195 ARG B CA 1
ATOM 3211 C C . ARG B 1 175 ? 13.563 -4.586 10.269 1.00 63.14 195 ARG B C 1
ATOM 3212 O O . ARG B 1 175 ? 12.939 -4.562 9.207 1.00 67.40 195 ARG B O 1
ATOM 3220 N N . ASP B 1 176 ? 14.790 -5.085 10.387 1.00 61.89 196 ASP B N 1
ATOM 3221 C CA . ASP B 1 176 ? 15.413 -5.889 9.343 1.00 64.84 196 ASP B CA 1
ATOM 3222 C C . ASP B 1 176 ? 16.286 -6.946 10.009 1.00 64.83 196 ASP B C 1
ATOM 3223 O O . ASP B 1 176 ? 17.499 -6.779 10.136 1.00 77.53 196 ASP B O 1
ATOM 3228 N N . ASP B 1 177 ? 15.649 -8.026 10.449 1.00 54.37 197 ASP B N 1
ATOM 3229 C CA . ASP B 1 177 ? 16.339 -9.109 11.135 1.00 60.65 197 ASP B CA 1
ATOM 3230 C C . ASP B 1 177 ? 15.527 -10.397 11.073 1.00 68.97 197 ASP B C 1
ATOM 3231 O O . ASP B 1 177 ? 14.501 -10.461 10.392 1.00 58.10 197 ASP B O 1
ATOM 3236 N N . ALA B 1 178 ? 15.987 -11.416 11.792 1.00 73.23 198 ALA B N 1
ATOM 3237 C CA . ALA B 1 178 ? 15.316 -12.710 11.810 1.00 61.15 198 ALA B CA 1
ATOM 3238 C C . ALA B 1 178 ? 13.880 -12.582 12.306 1.00 62.89 198 ALA B C 1
ATOM 3239 O O . ALA B 1 178 ? 13.004 -13.341 11.896 1.00 65.54 198 ALA B O 1
ATOM 3241 N N . PHE B 1 179 ? 13.646 -11.612 13.182 1.00 65.99 199 PHE B N 1
ATOM 3242 C CA . PHE B 1 179 ? 12.319 -11.389 13.746 1.00 60.44 199 PHE B CA 1
ATOM 3243 C C . PHE B 1 179 ? 11.368 -10.708 12.765 1.00 55.68 199 PHE B C 1
ATOM 3244 O O . PHE B 1 179 ? 10.160 -10.680 12.993 1.00 62.67 199 PHE B O 1
ATOM 3252 N N . GLY B 1 180 ? 11.902 -10.152 11.681 1.00 58.07 200 GLY B N 1
ATOM 3253 C CA . GLY B 1 180 ? 11.049 -9.546 10.673 1.00 60.64 200 GLY B CA 1
ATOM 3254 C C . GLY B 1 180 ? 11.694 -8.463 9.832 1.00 58.43 200 GLY B C 1
ATOM 3255 O O . GLY B 1 180 ? 12.770 -7.964 10.155 1.00 64.15 200 GLY B O 1
ATOM 3256 N N . HIS B 1 181 ? 11.024 -8.097 8.745 1.00 51.08 201 HIS B N 1
ATOM 3257 C CA . HIS B 1 181 ? 11.521 -7.060 7.850 1.00 56.12 201 HIS B CA 1
ATOM 3258 C C . HIS B 1 181 ? 10.392 -6.118 7.445 1.00 56.28 201 HIS B C 1
ATOM 3259 O O . HIS B 1 181 ? 9.650 -6.404 6.505 1.00 50.02 201 HIS B O 1
ATOM 3266 N N . PHE B 1 182 ? 10.258 -4.997 8.150 1.00 57.49 202 PHE B N 1
ATOM 3267 C CA . PHE B 1 182 ? 9.165 -4.069 7.869 1.00 60.05 202 PHE B CA 1
ATOM 3268 C C . PHE B 1 182 ? 9.442 -2.623 8.270 1.00 68.62 202 PHE B C 1
ATOM 3269 O O . PHE B 1 182 ? 10.311 -2.341 9.098 1.00 57.70 202 PHE B O 1
ATOM 3277 N N . THR B 1 183 ? 8.677 -1.717 7.668 1.00 79.63 203 THR B N 1
ATOM 3278 C CA . THR B 1 183 ? 8.707 -0.300 8.006 1.00 65.82 203 THR B CA 1
ATOM 3279 C C . THR B 1 183 ? 7.320 0.137 8.467 1.00 67.38 203 THR B C 1
ATOM 3280 O O . THR B 1 183 ? 6.315 -0.292 7.900 1.00 72.31 203 THR B O 1
ATOM 3284 N N . CYS B 1 184 ? 7.263 0.989 9.485 1.00 69.23 204 CYS B N 1
ATOM 3285 C CA . CYS B 1 184 ? 5.984 1.379 10.074 1.00 66.09 204 CYS B CA 1
ATOM 3286 C C . CYS B 1 184 ? 5.223 2.382 9.214 1.00 63.66 204 CYS B C 1
ATOM 3287 O O . CYS B 1 184 ? 5.818 3.274 8.610 1.00 71.07 204 CYS B O 1
ATOM 3290 N N . GLY B 1 185 ? 3.903 2.226 9.171 1.00 66.06 205 GLY B N 1
ATOM 3291 C CA . GLY B 1 185 ? 3.053 3.074 8.357 1.00 76.61 205 GLY B CA 1
ATOM 3292 C C . GLY B 1 185 ? 2.436 4.213 9.139 1.00 89.80 205 GLY B C 1
ATOM 3293 O O . GLY B 1 185 ? 2.897 4.560 10.226 1.00 93.03 205 GLY B O 1
ATOM 3294 N N . GLU B 1 186 ? 1.379 4.791 8.582 1.00 88.78 206 GLU B N 1
ATOM 3295 C CA . GLU B 1 186 ? 0.752 5.965 9.170 1.00 92.69 206 GLU B CA 1
ATOM 3296 C C . GLU B 1 186 ? -0.070 5.620 10.403 1.00 101.80 206 GLU B C 1
ATOM 3297 O O . GLU B 1 186 ? -0.010 6.319 11.412 1.00 99.58 206 GLU B O 1
ATOM 3303 N N . ARG B 1 187 ? -0.842 4.543 10.313 1.00 91.52 207 ARG B N 1
ATOM 3304 C CA . ARG B 1 187 ? -1.685 4.111 11.421 1.00 79.45 207 ARG B CA 1
ATOM 3305 C C . ARG B 1 187 ? -0.963 3.100 12.305 1.00 73.94 207 ARG B C 1
ATOM 3306 O O . ARG B 1 187 ? -1.582 2.422 13.125 1.00 74.22 207 ARG B O 1
ATOM 3308 N N . GLY B 1 188 ? 0.351 3.004 12.135 1.00 71.30 208 GLY B N 1
ATOM 3309 C CA . GLY B 1 188 ? 1.137 2.011 12.846 1.00 84.00 208 GLY B CA 1
ATOM 3310 C C . GLY B 1 188 ? 1.178 0.727 12.047 1.00 90.51 208 GLY B C 1
ATOM 3311 O O . GLY B 1 188 ? 1.640 -0.311 12.523 1.00 69.12 208 GLY B O 1
ATOM 3312 N N . GLU B 1 189 ? 0.684 0.816 10.817 1.00 93.45 209 GLU B N 1
ATOM 3313 C CA . GLU B 1 189 ? 0.627 -0.314 9.904 1.00 67.58 209 GLU B CA 1
ATOM 3314 C C . GLU B 1 189 ? 2.013 -0.852 9.584 1.00 74.06 209 GLU B C 1
ATOM 3315 O O . GLU B 1 189 ? 2.892 -0.107 9.150 1.00 89.56 209 GLU B O 1
ATOM 3321 N N . LYS B 1 190 ? 2.206 -2.147 9.797 1.00 73.54 210 LYS B N 1
ATOM 3322 C CA . LYS B 1 190 ? 3.453 -2.793 9.415 1.00 70.76 210 LYS B CA 1
ATOM 3323 C C . LYS B 1 190 ? 3.483 -3.041 7.910 1.00 67.63 210 LYS B C 1
ATOM 3324 O O . LYS B 1 190 ? 2.701 -3.835 7.387 1.00 73.49 210 LYS B O 1
ATOM 3330 N N . VAL B 1 191 ? 4.379 -2.346 7.216 1.00 66.81 211 VAL B N 1
ATOM 3331 C CA . VAL B 1 191 ? 4.547 -2.533 5.780 1.00 65.53 211 VAL B CA 1
ATOM 3332 C C . VAL B 1 191 ? 5.788 -3.372 5.506 1.00 65.57 211 VAL B C 1
ATOM 3333 O O . VAL B 1 191 ? 6.915 -2.911 5.697 1.00 66.53 211 VAL B O 1
ATOM 3337 N N . CYS B 1 192 ? 5.569 -4.607 5.065 1.00 64.39 212 CYS B N 1
ATOM 3338 C CA . CYS B 1 192 ? 6.656 -5.552 4.836 1.00 66.92 212 CYS B CA 1
ATOM 3339 C C . CYS B 1 192 ? 7.650 -5.044 3.799 1.00 65.40 212 CYS B C 1
ATOM 3340 O O . CYS B 1 192 ? 7.263 -4.488 2.771 1.00 63.27 212 CYS B O 1
ATOM 3343 N N . ASN B 1 193 ? 8.934 -5.235 4.086 1.00 58.87 213 ASN B N 1
ATOM 3344 C CA . ASN B 1 193 ? 9.993 -4.957 3.127 1.00 50.28 213 ASN B CA 1
ATOM 3345 C C . ASN B 1 193 ? 9.813 -5.818 1.878 1.00 66.68 213 ASN B C 1
ATOM 3346 O O . ASN B 1 193 ? 9.207 -6.888 1.949 1.00 80.08 213 ASN B O 1
ATOM 3351 N N . PRO B 1 194 ? 10.326 -5.349 0.728 1.00 69.16 214 PRO B N 1
ATOM 3352 C CA . PRO B 1 194 ? 10.159 -6.110 -0.517 1.00 69.23 214 PRO B CA 1
ATOM 3353 C C . PRO B 1 194 ? 10.733 -7.524 -0.429 1.00 65.73 214 PRO B C 1
ATOM 3354 O O . PRO B 1 194 ? 11.903 -7.705 -0.085 1.00 52.83 214 PRO B O 1
ATOM 3358 N N . GLY B 1 195 ? 9.898 -8.515 -0.728 1.00 64.82 215 GLY B N 1
ATOM 3359 C CA . GLY B 1 195 ? 10.319 -9.903 -0.703 1.00 80.27 215 GLY B CA 1
ATOM 3360 C C . GLY B 1 195 ? 10.039 -10.585 0.622 1.00 73.79 215 GLY B C 1
ATOM 3361 O O . GLY B 1 195 ? 10.683 -11.576 0.969 1.00 75.24 215 GLY B O 1
ATOM 3362 N N . TRP B 1 196 ? 9.075 -10.052 1.365 1.00 69.08 216 TRP B N 1
ATOM 3363 C CA . TRP B 1 196 ? 8.701 -10.617 2.655 1.00 57.44 216 TRP B CA 1
ATOM 3364 C C . TRP B 1 196 ? 7.190 -10.556 2.871 1.00 60.20 216 TRP B C 1
ATOM 3365 O O . TRP B 1 196 ? 6.510 -9.677 2.339 1.00 64.12 216 TRP B O 1
ATOM 3376 N N . LYS B 1 197 ? 6.671 -11.497 3.652 1.00 61.21 217 LYS B N 1
ATOM 3377 C CA . LYS B 1 197 ? 5.238 -11.564 3.925 1.00 51.48 217 LYS B CA 1
ATOM 3378 C C . LYS B 1 197 ? 4.971 -12.080 5.335 1.00 51.08 217 LYS B C 1
ATOM 3379 O O . LYS B 1 197 ? 5.897 -12.473 6.046 1.00 54.66 217 LYS B O 1
ATOM 3385 N N . GLY B 1 198 ? 3.703 -12.080 5.736 1.00 52.08 218 GLY B N 1
ATOM 3386 C CA . GLY B 1 198 ? 3.322 -12.535 7.060 1.00 58.99 218 GLY B CA 1
ATOM 3387 C C . GLY B 1 198 ? 2.998 -11.390 8.000 1.00 61.98 218 GLY B C 1
ATOM 3388 O O . GLY B 1 198 ? 3.354 -10.245 7.729 1.00 79.51 218 GLY B O 1
ATOM 3389 N N . PRO B 1 199 ? 2.311 -11.695 9.112 1.00 58.27 219 PRO B N 1
ATOM 3390 C CA . PRO B 1 199 ? 1.917 -10.717 10.135 1.00 64.60 219 PRO B CA 1
ATOM 3391 C C . PRO B 1 199 ? 3.097 -9.923 10.686 1.00 63.41 219 PRO B C 1
ATOM 3392 O O . PRO B 1 199 ? 2.963 -8.728 10.950 1.00 75.74 219 PRO B O 1
ATOM 3396 N N . TYR B 1 200 ? 4.234 -10.589 10.861 1.00 60.18 220 TYR B N 1
ATOM 3397 C CA . TYR B 1 200 ? 5.437 -9.933 11.363 1.00 59.15 220 TYR B CA 1
ATOM 3398 C C . TYR B 1 200 ? 6.493 -9.806 10.269 1.00 57.85 220 TYR B C 1
ATOM 3399 O O . TYR B 1 200 ? 7.652 -9.488 10.548 1.00 45.51 220 TYR B O 1
ATOM 3408 N N . CYS B 1 201 ? 6.076 -10.050 9.029 1.00 61.23 221 CYS B N 1
ATOM 3409 C CA . CYS B 1 201 ? 6.955 -9.968 7.864 1.00 62.40 221 CYS B CA 1
ATOM 3410 C C . CYS B 1 201 ? 8.198 -10.834 8.037 1.00 65.02 221 CYS B C 1
ATOM 3411 O O . CYS B 1 201 ? 9.321 -10.333 7.986 1.00 50.64 221 CYS B O 1
ATOM 3414 N N . THR B 1 202 ? 7.994 -12.131 8.242 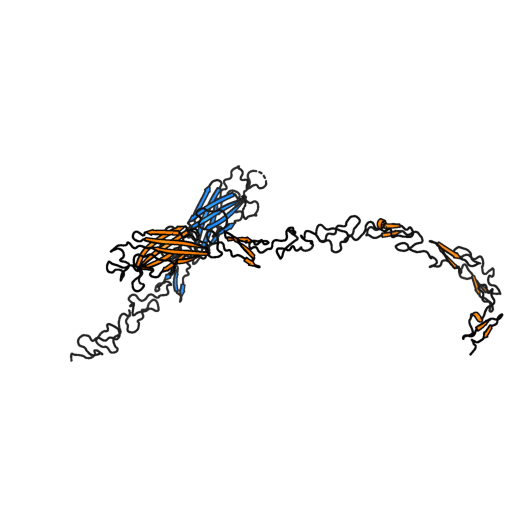1.00 67.30 222 THR B N 1
ATOM 3415 C CA . THR B 1 202 ? 9.102 -13.045 8.492 1.00 62.53 222 THR B CA 1
ATOM 3416 C C . THR B 1 202 ? 9.327 -14.000 7.329 1.00 65.60 222 THR B C 1
ATOM 3417 O O . THR B 1 202 ? 10.449 -14.153 6.850 1.00 67.34 222 THR B O 1
ATOM 3421 N N . GLU B 1 203 ? 8.257 -14.646 6.881 1.00 65.05 223 GLU B N 1
ATOM 3422 C CA . GLU B 1 203 ? 8.360 -15.609 5.792 1.00 73.54 223 GLU B CA 1
ATOM 3423 C C . GLU B 1 203 ? 8.699 -14.904 4.482 1.00 70.92 223 GLU B C 1
ATOM 3424 O O . GLU B 1 203 ? 8.045 -13.932 4.107 1.00 65.45 223 GLU B O 1
ATOM 3430 N N . PRO B 1 204 ? 9.737 -15.389 3.788 1.00 70.39 224 PRO B N 1
ATOM 3431 C CA . PRO B 1 204 ? 10.190 -14.785 2.531 1.00 71.11 224 PRO B CA 1
ATOM 3432 C C . PRO B 1 204 ? 9.250 -15.083 1.370 1.00 70.01 224 PRO B C 1
ATOM 3433 O O . PRO B 1 204 ? 8.690 -16.176 1.290 1.00 75.21 224 PRO B O 1
ATOM 3437 N N . ILE B 1 205 ? 9.079 -14.109 0.483 1.00 71.76 225 ILE B N 1
ATOM 3438 C CA . ILE B 1 205 ? 8.266 -14.302 -0.709 1.00 74.16 225 ILE B CA 1
ATOM 3439 C C . ILE B 1 205 ? 9.027 -15.127 -1.736 1.00 84.39 225 ILE B C 1
ATOM 3440 O O . ILE B 1 205 ? 10.064 -14.698 -2.241 1.00 79.91 225 ILE B O 1
ATOM 3445 N N . CYS B 1 206 ? 8.502 -16.308 -2.041 1.00 89.70 226 CYS B N 1
ATOM 3446 C CA . CYS B 1 206 ? 9.148 -17.236 -2.963 1.00 86.57 226 CYS B CA 1
ATOM 3447 C C . CYS B 1 206 ? 9.310 -16.661 -4.371 1.00 94.65 226 CYS B C 1
ATOM 3448 O O . CYS B 1 206 ? 8.611 -15.721 -4.751 1.00 101.77 226 CYS B O 1
ATOM 3451 N N . LEU B 1 207 ? 10.242 -17.236 -5.129 1.00 86.79 227 LEU B N 1
ATOM 3452 C CA . LEU B 1 207 ? 10.500 -16.846 -6.514 1.00 80.92 227 LEU B CA 1
ATOM 3453 C C . LEU B 1 207 ? 9.229 -16.930 -7.359 1.00 90.13 227 LEU B C 1
ATOM 3454 O O . LEU B 1 207 ? 8.458 -17.877 -7.227 1.00 88.17 227 LEU B O 1
ATOM 3459 N N . PRO B 1 208 ? 9.001 -15.927 -8.221 1.00 93.23 228 PRO B N 1
ATOM 3460 C CA . PRO B 1 208 ? 7.800 -15.875 -9.064 1.00 88.30 228 PRO B CA 1
ATOM 3461 C C . PRO B 1 208 ? 7.637 -17.104 -9.952 1.00 89.08 228 PRO B C 1
ATOM 3462 O O . PRO B 1 208 ? 8.520 -17.404 -10.755 1.00 93.98 228 PRO B O 1
ATOM 3466 N N . GLY B 1 209 ? 6.516 -17.803 -9.803 1.00 83.96 229 GLY B N 1
ATOM 3467 C CA . GLY B 1 209 ? 6.234 -18.971 -10.614 1.00 86.21 229 GLY B CA 1
ATOM 3468 C C . GLY B 1 209 ? 6.505 -20.270 -9.882 1.00 84.47 229 GLY B C 1
ATOM 3469 O O . GLY B 1 209 ? 6.057 -21.332 -10.311 1.00 83.16 229 GLY B O 1
ATOM 3470 N N . CYS B 1 210 ? 7.248 -20.179 -8.780 1.00 88.00 230 CYS B N 1
ATOM 3471 C CA . CYS B 1 210 ? 7.573 -21.341 -7.958 1.00 79.33 230 CYS B CA 1
ATOM 3472 C C . CYS B 1 210 ? 6.291 -22.013 -7.490 1.00 74.09 230 CYS B C 1
ATOM 3473 O O . CYS B 1 210 ? 5.364 -21.339 -7.038 1.00 87.50 230 CYS B O 1
ATOM 3476 N N . ASP B 1 211 ? 6.241 -23.336 -7.615 1.00 71.45 231 ASP B N 1
ATOM 3477 C CA . ASP B 1 211 ? 5.030 -24.099 -7.336 1.00 72.14 231 ASP B CA 1
ATOM 3478 C C . ASP B 1 211 ? 4.519 -23.850 -5.926 1.00 77.61 231 ASP B C 1
ATOM 3479 O O . ASP B 1 211 ? 5.294 -23.783 -4.973 1.00 86.03 231 ASP B O 1
ATOM 3484 N N . GLU B 1 212 ? 3.205 -23.708 -5.809 1.00 77.12 232 GLU B N 1
ATOM 3485 C CA . GLU B 1 212 ? 2.569 -23.415 -4.535 1.00 81.13 232 GLU B CA 1
ATOM 3486 C C . GLU B 1 212 ? 2.780 -24.534 -3.523 1.00 80.70 232 GLU B C 1
ATOM 3487 O O . GLU B 1 212 ? 3.262 -24.303 -2.414 1.00 78.00 232 GLU B O 1
ATOM 3493 N N . GLN B 1 213 ? 2.419 -25.750 -3.917 1.00 85.35 233 GLN B N 1
ATOM 3494 C CA . GLN B 1 213 ? 2.447 -26.886 -3.008 1.00 83.59 233 GLN B CA 1
ATOM 3495 C C . GLN B 1 213 ? 3.819 -27.542 -2.923 1.00 76.43 233 GLN B C 1
ATOM 3496 O O . GLN B 1 213 ? 4.261 -27.935 -1.846 1.00 78.45 233 GLN B O 1
ATOM 3502 N N . HIS B 1 214 ? 4.490 -27.658 -4.064 1.00 77.19 234 HIS B N 1
ATOM 3503 C CA . HIS B 1 214 ? 5.700 -28.465 -4.151 1.00 71.70 234 HIS B CA 1
ATOM 3504 C C . HIS B 1 214 ? 6.981 -27.640 -4.074 1.00 66.75 234 HIS B C 1
ATOM 3505 O O . HIS B 1 214 ? 8.053 -28.116 -4.442 1.00 66.78 234 HIS B O 1
ATOM 3512 N N . GLY B 1 215 ? 6.870 -26.407 -3.594 1.00 75.96 235 GLY B N 1
ATOM 3513 C CA . GLY B 1 215 ? 8.028 -25.541 -3.470 1.00 80.57 235 GLY B CA 1
ATOM 3514 C C . GLY B 1 215 ? 8.003 -24.708 -2.204 1.00 79.67 235 GLY B C 1
ATOM 3515 O O . GLY B 1 215 ? 6.935 -24.367 -1.698 1.00 87.09 235 GLY B O 1
ATOM 3516 N N . PHE B 1 216 ? 9.185 -24.385 -1.689 1.00 67.72 236 PHE B N 1
ATOM 3517 C CA . PHE B 1 216 ? 9.296 -23.553 -0.497 1.00 77.39 236 PHE B CA 1
ATOM 3518 C C . PHE B 1 216 ? 10.533 -22.662 -0.573 1.00 67.68 236 PHE B C 1
ATOM 3519 O O . PHE B 1 216 ? 11.302 -22.736 -1.533 1.00 58.70 236 PHE B O 1
ATOM 3527 N N . CYS B 1 217 ? 10.725 -21.826 0.443 1.00 74.82 237 CYS B N 1
ATOM 3528 C CA . CYS B 1 217 ? 11.799 -20.839 0.422 1.00 73.78 237 CYS B CA 1
ATOM 3529 C C . CYS B 1 217 ? 12.487 -20.669 1.774 1.00 75.23 237 CYS B C 1
ATOM 3530 O O . CYS B 1 217 ? 11.847 -20.742 2.823 1.00 88.52 237 CYS B O 1
ATOM 3533 N N . ASP B 1 218 ? 13.798 -20.450 1.732 1.00 71.35 238 ASP B N 1
ATOM 3534 C CA . ASP B 1 218 ? 14.563 -20.067 2.915 1.00 79.79 238 ASP B CA 1
ATOM 3535 C C . ASP B 1 218 ? 14.918 -18.590 2.815 1.00 82.45 238 ASP B C 1
ATOM 3536 O O . ASP B 1 218 ? 14.684 -17.816 3.741 1.00 86.57 238 ASP B O 1
ATOM 3541 N N . LYS B 1 219 ? 15.492 -18.215 1.677 1.00 84.90 239 LYS B N 1
ATOM 3542 C CA . LYS B 1 219 ? 15.778 -16.824 1.365 1.00 70.89 239 LYS B CA 1
ATOM 3543 C C . LYS B 1 219 ? 14.810 -16.364 0.274 1.00 80.01 239 LYS B C 1
ATOM 3544 O O . LYS B 1 219 ? 14.359 -17.182 -0.527 1.00 87.37 239 LYS B O 1
ATOM 3550 N N . PRO B 1 220 ? 14.474 -15.061 0.250 1.00 78.32 240 PRO B N 1
ATOM 3551 C CA . PRO B 1 220 ? 13.484 -14.489 -0.676 1.00 81.10 240 PRO B CA 1
ATOM 3552 C C . PRO B 1 220 ? 13.662 -14.882 -2.144 1.00 78.44 240 PRO B C 1
ATOM 3553 O O . PRO B 1 220 ? 12.681 -15.221 -2.803 1.00 82.89 240 PRO B O 1
ATOM 3557 N N . GLY B 1 221 ? 14.891 -14.842 -2.647 1.00 69.99 241 GLY B N 1
ATOM 3558 C CA . GLY B 1 221 ? 15.134 -15.091 -4.056 1.00 101.98 241 GLY B CA 1
ATOM 3559 C C . GLY B 1 221 ? 14.918 -16.526 -4.504 1.00 90.42 241 GLY B C 1
ATOM 3560 O O . GLY B 1 221 ? 14.550 -16.771 -5.652 1.00 88.41 241 GLY B O 1
ATOM 3561 N N . GLU B 1 222 ? 15.129 -17.472 -3.595 1.00 91.05 242 GLU B N 1
ATOM 3562 C CA . GLU B 1 222 ? 15.188 -18.891 -3.948 1.00 83.84 242 GLU B CA 1
ATOM 3563 C C . GLU B 1 222 ? 13.850 -19.521 -4.330 1.00 72.67 242 GLU B C 1
ATOM 3564 O O . GLU B 1 222 ? 12.813 -18.859 -4.346 1.00 66.65 242 GLU B O 1
ATOM 3570 N N . CYS B 1 223 ? 13.911 -20.812 -4.649 1.00 76.06 243 CYS B N 1
ATOM 3571 C CA . CYS B 1 223 ? 12.742 -21.665 -4.847 1.00 71.82 243 CYS B CA 1
ATOM 3572 C C . CYS B 1 223 ? 13.190 -23.120 -4.759 1.00 63.68 243 CYS B C 1
ATOM 3573 O O . CYS B 1 223 ? 13.684 -23.690 -5.734 1.00 61.30 243 CYS B O 1
ATOM 3576 N N . LYS B 1 224 ? 13.027 -23.707 -3.579 1.00 69.54 244 LYS B N 1
ATOM 3577 C CA . LYS B 1 224 ? 13.522 -25.054 -3.316 1.00 55.53 244 LYS B CA 1
ATOM 3578 C C . LYS B 1 224 ? 12.424 -26.098 -3.432 1.00 66.33 244 LYS B C 1
ATOM 3579 O O . LYS B 1 224 ? 11.310 -25.908 -2.944 1.00 69.03 244 LYS B O 1
ATOM 3585 N N . CYS B 1 225 ? 12.753 -27.211 -4.077 1.00 73.02 245 CYS B N 1
ATOM 3586 C CA . CYS B 1 225 ? 11.772 -28.246 -4.360 1.00 67.32 245 CYS B CA 1
ATOM 3587 C C . CYS B 1 225 ? 11.610 -29.219 -3.200 1.00 58.88 245 CYS B C 1
ATOM 3588 O O . CYS B 1 225 ? 12.569 -29.522 -2.488 1.00 55.90 245 CYS B O 1
ATOM 3591 N N . ARG B 1 226 ? 10.384 -29.695 -3.013 1.00 60.67 246 ARG B N 1
ATOM 3592 C CA . ARG B 1 226 ? 10.094 -30.696 -1.996 1.00 64.05 246 ARG B CA 1
ATOM 3593 C C . ARG B 1 226 ? 10.411 -32.091 -2.522 1.00 62.85 246 ARG B C 1
ATOM 3594 O O . ARG B 1 226 ? 10.860 -32.245 -3.658 1.00 69.38 246 ARG B O 1
ATOM 3602 N N . VAL B 1 227 ? 10.168 -33.102 -1.695 1.00 64.46 247 VAL B N 1
ATOM 3603 C CA . VAL B 1 227 ? 10.512 -34.476 -2.045 1.00 64.05 247 VAL B CA 1
ATOM 3604 C C . VAL B 1 227 ? 9.730 -34.979 -3.254 1.00 66.46 247 VAL B C 1
ATOM 3605 O O . VAL B 1 227 ? 8.501 -34.928 -3.280 1.00 61.01 247 VAL B O 1
ATOM 3609 N N . GLY B 1 228 ? 10.458 -35.460 -4.257 1.00 67.35 248 GLY B N 1
ATOM 3610 C CA . GLY B 1 228 ? 9.848 -36.014 -5.451 1.00 65.23 248 GLY B CA 1
ATOM 3611 C C . GLY B 1 228 ? 9.540 -34.975 -6.510 1.00 61.98 248 GLY B C 1
ATOM 3612 O O . GLY B 1 228 ? 8.729 -35.212 -7.405 1.00 67.51 248 GLY B O 1
ATOM 3613 N N . TRP B 1 229 ? 10.187 -33.819 -6.413 1.00 53.94 249 TRP B N 1
ATOM 3614 C CA . TRP B 1 229 ? 9.968 -32.746 -7.374 1.00 53.63 249 TRP B CA 1
ATOM 3615 C C . TRP B 1 229 ? 11.277 -32.047 -7.727 1.00 58.49 249 TRP B C 1
ATOM 3616 O O . TRP B 1 229 ? 12.220 -32.036 -6.934 1.00 55.13 249 TRP B O 1
ATOM 3627 N N . GLN B 1 230 ? 11.336 -31.479 -8.928 1.00 56.36 250 GLN B N 1
ATOM 3628 C CA . GLN B 1 230 ? 12.546 -30.822 -9.408 1.00 54.63 250 GLN B CA 1
ATOM 3629 C C . GLN B 1 230 ? 12.225 -29.689 -10.377 1.00 59.52 250 GLN B C 1
ATOM 3630 O O . GLN B 1 230 ? 11.060 -29.414 -10.662 1.00 59.12 250 GLN B O 1
ATOM 3636 N N . GLY B 1 231 ? 13.268 -29.038 -10.883 1.00 69.05 251 GLY B N 1
ATOM 3637 C CA . GLY B 1 231 ? 13.104 -27.943 -11.821 1.00 73.20 251 GLY B CA 1
ATOM 3638 C C . GLY B 1 231 ? 13.303 -26.589 -11.171 1.00 75.65 251 GLY B C 1
ATOM 3639 O O . GLY B 1 231 ? 13.565 -26.495 -9.972 1.00 78.06 251 GLY B O 1
ATOM 3640 N N . ARG B 1 232 ? 13.182 -25.534 -11.967 1.00 81.32 252 ARG B N 1
ATOM 3641 C CA . ARG B 1 232 ? 13.330 -24.179 -11.455 1.00 84.59 252 ARG B CA 1
ATOM 3642 C C . ARG B 1 232 ? 12.154 -23.789 -10.571 1.00 89.29 252 ARG B C 1
ATOM 3643 O O . ARG B 1 232 ? 12.339 -23.241 -9.486 1.00 99.17 252 ARG B O 1
ATOM 3651 N N . TYR B 1 233 ? 10.944 -24.078 -11.041 1.00 80.87 253 TYR B N 1
ATOM 3652 C CA . TYR B 1 233 ? 9.733 -23.694 -10.323 1.00 82.36 253 TYR B CA 1
ATOM 3653 C C . TYR B 1 233 ? 9.148 -24.856 -9.529 1.00 78.54 253 TYR B C 1
ATOM 3654 O O . TYR B 1 233 ? 8.076 -24.732 -8.936 1.00 75.18 253 TYR B O 1
ATOM 3663 N N . CYS B 1 234 ? 9.860 -25.980 -9.530 1.00 71.60 254 CYS B N 1
ATOM 3664 C CA . CYS B 1 234 ? 9.470 -27.168 -8.772 1.00 61.37 254 CYS B CA 1
ATOM 3665 C C . CYS B 1 234 ? 8.088 -27.684 -9.172 1.00 69.17 254 CYS B C 1
ATOM 3666 O O . CYS B 1 234 ? 7.357 -28.235 -8.349 1.00 74.10 254 CYS B O 1
ATOM 3669 N N . ASP B 1 235 ? 7.741 -27.499 -10.442 1.00 70.07 255 ASP B N 1
ATOM 3670 C CA . ASP B 1 235 ? 6.476 -27.986 -10.982 1.00 73.71 255 ASP B CA 1
ATOM 3671 C C . ASP B 1 235 ? 6.708 -29.244 -11.808 1.00 72.80 255 ASP B C 1
ATOM 3672 O O . ASP B 1 235 ? 5.807 -29.733 -12.489 1.00 75.12 255 ASP B O 1
ATOM 3677 N N . GLU B 1 236 ? 7.929 -29.763 -11.735 1.00 74.42 256 GLU B N 1
ATOM 3678 C CA . GLU B 1 236 ? 8.347 -30.894 -12.554 1.00 75.89 256 GLU B CA 1
ATOM 3679 C C . GLU B 1 236 ? 8.591 -32.133 -11.695 1.00 76.14 256 GLU B C 1
ATOM 3680 O O . GLU B 1 236 ? 9.414 -32.110 -10.780 1.00 69.38 256 GLU B O 1
ATOM 3686 N N . CYS B 1 237 ? 7.874 -33.212 -11.995 1.00 74.47 257 CYS B N 1
ATOM 3687 C CA . CYS B 1 237 ? 7.937 -34.431 -11.191 1.00 71.68 257 CYS B CA 1
ATOM 3688 C C . CYS B 1 237 ? 9.234 -35.218 -11.369 1.00 67.33 257 CYS B C 1
ATOM 3689 O O . CYS B 1 237 ? 10.059 -34.909 -12.231 1.00 62.06 257 CYS B O 1
ATOM 3692 N N . ILE B 1 238 ? 9.400 -36.239 -10.535 1.00 65.68 258 ILE B N 1
ATOM 3693 C CA . ILE B 1 238 ? 10.531 -37.153 -10.632 1.00 62.68 258 ILE B CA 1
ATOM 3694 C C . ILE B 1 238 ? 10.031 -38.569 -10.894 1.00 66.40 258 ILE B C 1
ATOM 3695 O O . ILE B 1 238 ? 9.218 -39.096 -10.137 1.00 61.72 258 ILE B O 1
ATOM 3700 N N . ARG B 1 239 ? 10.514 -39.178 -11.972 1.00 67.37 259 ARG B N 1
ATOM 3701 C CA . ARG B 1 239 ? 10.102 -40.530 -12.334 1.00 64.12 259 ARG B CA 1
ATOM 3702 C C . ARG B 1 239 ? 10.608 -41.572 -11.341 1.00 59.03 259 ARG B C 1
ATOM 3703 O O . ARG B 1 239 ? 11.443 -41.275 -10.488 1.00 70.06 259 ARG B O 1
ATOM 3711 N N . TYR B 1 240 ? 10.087 -42.792 -11.458 1.00 53.72 260 TYR B N 1
ATOM 3712 C CA . TYR B 1 240 ? 10.612 -43.934 -10.719 1.00 52.81 260 TYR B CA 1
ATOM 3713 C C . TYR B 1 240 ? 12.100 -44.036 -11.029 1.00 60.86 260 TYR B C 1
ATOM 3714 O O . TYR B 1 240 ? 12.483 -44.029 -12.194 1.00 85.60 260 TYR B O 1
ATOM 3723 N N . PRO B 1 241 ? 12.942 -44.120 -9.989 1.00 61.56 261 PRO B N 1
ATOM 3724 C CA . PRO B 1 241 ? 14.399 -43.939 -10.077 1.00 77.06 261 PRO B CA 1
ATOM 3725 C C . PRO B 1 241 ? 15.089 -44.681 -11.228 1.00 83.98 261 PRO B C 1
ATOM 3726 O O . PRO B 1 241 ? 16.145 -44.232 -11.675 1.00 88.97 261 PRO B O 1
ATOM 3730 N N . GLY B 1 242 ? 14.503 -45.772 -11.711 1.00 68.56 262 GLY B N 1
ATOM 3731 C CA . GLY B 1 242 ? 15.103 -46.525 -12.800 1.00 67.89 262 GLY B CA 1
ATOM 3732 C C . GLY B 1 242 ? 14.350 -46.438 -14.115 1.00 71.13 262 GLY B C 1
ATOM 3733 O O . GLY B 1 242 ? 14.584 -47.237 -15.021 1.00 71.36 262 GLY B O 1
ATOM 3734 N N . CYS B 1 243 ? 13.447 -45.467 -14.222 1.00 69.82 263 CYS B N 1
ATOM 3735 C CA . CYS B 1 243 ? 12.622 -45.302 -15.417 1.00 57.15 263 CYS B CA 1
ATOM 3736 C C . CYS B 1 243 ? 13.483 -44.926 -16.620 1.00 65.29 263 CYS B C 1
ATOM 3737 O O . CYS B 1 243 ? 14.229 -43.947 -16.578 1.00 73.22 263 CYS B O 1
ATOM 3740 N N . LEU B 1 244 ? 13.382 -45.714 -17.685 1.00 65.22 264 LEU B N 1
ATOM 3741 C CA . LEU B 1 244 ? 14.169 -45.478 -18.890 1.00 64.92 264 LEU B CA 1
ATOM 3742 C C . LEU B 1 244 ? 13.407 -44.609 -19.883 1.00 67.92 264 LEU B C 1
ATOM 3743 O O . LEU B 1 244 ? 13.618 -43.399 -19.951 1.00 84.15 264 LEU B O 1
ATOM 3748 N N . HIS B 1 245 ? 12.522 -45.231 -20.654 1.00 64.96 265 HIS B N 1
ATOM 3749 C CA . HIS B 1 245 ? 11.695 -44.499 -21.603 1.00 74.30 265 HIS B CA 1
ATOM 3750 C C . HIS B 1 245 ? 10.288 -44.319 -21.056 1.00 85.04 265 HIS B C 1
ATOM 3751 O O . HIS B 1 245 ? 9.388 -45.097 -21.373 1.00 78.53 265 HIS B O 1
ATOM 3758 N N . GLY B 1 246 ? 10.103 -43.290 -20.233 1.00 87.93 266 GLY B N 1
ATOM 3759 C CA . GLY B 1 246 ? 8.813 -43.028 -19.622 1.00 80.30 266 GLY B CA 1
ATOM 3760 C C . GLY B 1 246 ? 8.640 -41.603 -19.131 1.00 73.15 266 GLY B C 1
ATOM 3761 O O . GLY B 1 246 ? 9.570 -40.801 -19.191 1.00 73.29 266 GLY B O 1
ATOM 3762 N N . THR B 1 247 ? 7.440 -41.291 -18.650 1.00 84.49 267 THR B N 1
ATOM 3763 C CA . THR B 1 247 ? 7.130 -39.961 -18.135 1.00 84.49 267 THR B CA 1
ATOM 3764 C C . THR B 1 247 ? 6.430 -40.039 -16.784 1.00 76.31 267 THR B C 1
ATOM 3765 O O . THR B 1 247 ? 6.056 -41.121 -16.333 1.00 68.69 267 THR B O 1
ATOM 3769 N N . CYS B 1 248 ? 6.250 -38.886 -16.145 1.00 81.73 268 CYS B N 1
ATOM 3770 C CA . CYS B 1 248 ? 5.517 -38.811 -14.887 1.00 79.44 268 CYS B CA 1
ATO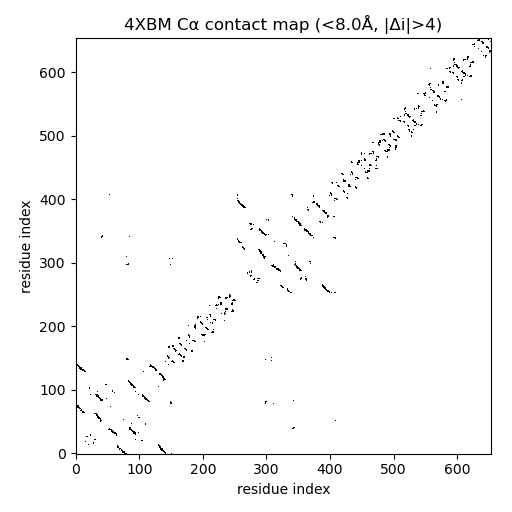M 3771 C C . CYS B 1 248 ? 4.493 -37.683 -14.909 1.00 81.76 268 CYS B C 1
ATOM 3772 O O . CYS B 1 248 ? 4.657 -36.691 -15.619 1.00 77.24 268 CYS B O 1
ATOM 3775 N N . GLN B 1 249 ? 3.428 -37.855 -14.134 1.00 81.32 269 GLN B N 1
ATOM 3776 C CA . GLN B 1 249 ? 2.513 -36.767 -13.822 1.00 72.17 269 GLN B CA 1
ATOM 3777 C C . GLN B 1 249 ? 2.737 -36.403 -12.362 1.00 67.68 269 GLN B C 1
ATOM 3778 O O . GLN B 1 249 ? 2.989 -35.248 -12.019 1.00 81.95 269 GLN B O 1
ATOM 3784 N N . GLN B 1 250 ? 2.655 -37.418 -11.511 1.00 61.04 270 GLN B N 1
ATOM 3785 C CA . GLN B 1 250 ? 3.006 -37.289 -10.108 1.00 69.41 270 GLN B CA 1
ATOM 3786 C C . GLN B 1 250 ? 4.301 -38.058 -9.874 1.00 62.05 270 GLN B C 1
ATOM 3787 O O . GLN B 1 250 ? 4.649 -38.926 -10.674 1.00 67.99 270 GLN B O 1
ATOM 3793 N N . PRO B 1 251 ? 5.034 -37.730 -8.797 1.00 63.77 271 PRO B N 1
ATOM 3794 C CA . PRO B 1 251 ? 6.325 -38.379 -8.540 1.00 69.15 271 PRO B CA 1
ATOM 3795 C C . PRO B 1 251 ? 6.253 -39.904 -8.469 1.00 64.61 271 PRO B C 1
ATOM 3796 O O . PRO B 1 251 ? 5.205 -40.470 -8.151 1.00 61.71 271 PRO B O 1
ATOM 3800 N N . TRP B 1 252 ? 7.378 -40.539 -8.792 1.00 60.36 272 TRP B N 1
ATOM 3801 C CA . TRP B 1 252 ? 7.557 -41.992 -8.744 1.00 66.94 272 TRP B CA 1
ATOM 3802 C C . TRP B 1 252 ? 6.686 -42.738 -9.750 1.00 64.24 272 TRP B C 1
ATOM 3803 O O . TRP B 1 252 ? 6.569 -43.961 -9.693 1.00 57.91 272 TRP B O 1
ATOM 3814 N N . GLN B 1 253 ? 6.088 -41.999 -10.677 1.00 67.18 273 GLN B N 1
ATOM 3815 C CA . GLN B 1 253 ? 5.380 -42.613 -11.789 1.00 66.26 273 GLN B CA 1
ATOM 3816 C C . GLN B 1 253 ? 6.358 -42.907 -12.915 1.00 68.16 273 GLN B C 1
ATOM 3817 O O . GLN B 1 253 ? 7.349 -42.198 -13.080 1.00 59.29 273 GLN B O 1
ATOM 3823 N N . CYS B 1 254 ? 6.079 -43.949 -13.688 1.00 72.54 274 CYS B N 1
ATOM 3824 C CA . CYS B 1 254 ? 6.896 -44.275 -14.851 1.00 71.45 274 CYS B CA 1
ATOM 3825 C C . CYS B 1 254 ? 6.000 -44.782 -15.979 1.00 64.67 274 CYS B C 1
ATOM 3826 O O . CYS B 1 254 ? 5.754 -45.983 -16.111 1.00 62.94 274 CYS B O 1
ATOM 3829 N N . ASN B 1 255 ? 5.507 -43.842 -16.782 1.00 65.11 275 ASN B N 1
ATOM 3830 C CA . ASN B 1 255 ? 4.568 -44.135 -17.859 1.00 61.83 275 ASN B CA 1
ATOM 3831 C C . ASN B 1 255 ? 5.259 -44.505 -19.162 1.00 71.44 275 ASN B C 1
ATOM 3832 O O . ASN B 1 255 ? 5.752 -43.636 -19.880 1.00 73.58 275 ASN B O 1
ATOM 3837 N N . CYS B 1 256 ? 5.280 -45.800 -19.461 1.00 81.53 276 CYS B N 1
ATOM 3838 C CA . CYS B 1 256 ? 5.944 -46.314 -20.653 1.00 75.33 276 CYS B CA 1
ATOM 3839 C C . CYS B 1 256 ? 5.411 -45.681 -21.929 1.00 77.10 276 CYS B C 1
ATOM 3840 O O . CYS B 1 256 ? 4.213 -45.721 -22.203 1.00 81.18 276 CYS B O 1
ATOM 3843 N N . GLN B 1 257 ? 6.312 -45.090 -22.704 1.00 77.23 277 GLN B N 1
ATOM 3844 C CA . GLN B 1 257 ? 5.958 -44.563 -24.011 1.00 81.90 277 GLN B CA 1
ATOM 3845 C C . GLN B 1 257 ? 5.601 -45.712 -24.937 1.00 85.76 277 GLN B C 1
ATOM 3846 O O . GLN B 1 257 ? 5.941 -46.864 -24.663 1.00 94.28 277 GLN B O 1
ATOM 3852 N N . GLU B 1 258 ? 4.916 -45.400 -26.031 1.00 89.82 278 GLU B N 1
ATOM 3853 C CA . GLU B 1 258 ? 4.449 -46.433 -26.946 1.00 102.36 278 GLU B CA 1
ATOM 3854 C C . GLU B 1 258 ? 5.616 -47.221 -27.534 1.00 95.66 278 GLU B C 1
ATOM 3855 O O . GLU B 1 258 ? 6.604 -46.645 -27.992 1.00 82.16 278 GLU B O 1
ATOM 3861 N N . GLY B 1 259 ? 5.495 -48.545 -27.504 1.00 85.92 279 GLY B N 1
ATOM 3862 C CA . GLY B 1 259 ? 6.531 -49.422 -28.017 1.00 100.42 279 GLY B CA 1
ATOM 3863 C C . GLY B 1 259 ? 7.395 -49.999 -26.913 1.00 91.16 279 GLY B C 1
ATOM 3864 O O . GLY B 1 259 ? 8.255 -50.847 -27.159 1.00 86.48 279 GLY B O 1
ATOM 3865 N N . TRP B 1 260 ? 7.160 -49.534 -25.690 1.00 81.75 280 TRP B N 1
ATOM 3866 C CA . TRP B 1 260 ? 7.931 -49.971 -24.534 1.00 81.00 280 TRP B CA 1
ATOM 3867 C C . TRP B 1 260 ? 7.019 -50.495 -23.432 1.00 81.43 280 TRP B C 1
ATOM 3868 O O . TRP B 1 260 ? 5.817 -50.229 -23.430 1.00 82.24 280 TRP B O 1
ATOM 3879 N N . GLY B 1 261 ? 7.595 -51.245 -22.498 1.00 70.84 281 GLY B N 1
ATOM 3880 C CA . GLY B 1 261 ? 6.835 -51.794 -21.391 1.00 69.90 281 GLY B CA 1
ATOM 3881 C C . GLY B 1 261 ? 7.714 -52.217 -20.230 1.00 69.77 281 GLY B C 1
ATOM 3882 O O . GLY B 1 261 ? 8.939 -52.134 -20.309 1.00 70.91 281 GLY B O 1
ATOM 3883 N N . GLY B 1 262 ? 7.086 -52.676 -19.152 1.00 71.99 282 GLY B N 1
ATOM 3884 C CA . GLY B 1 262 ? 7.814 -53.103 -17.971 1.00 66.69 282 GLY B CA 1
ATOM 3885 C C . GLY B 1 262 ? 7.736 -52.073 -16.862 1.00 75.93 282 GLY B C 1
ATOM 3886 O O . GLY B 1 262 ? 7.250 -50.962 -17.073 1.00 75.50 282 GLY B O 1
ATOM 3887 N N . LEU B 1 263 ? 8.212 -52.444 -15.678 1.00 80.09 283 LEU B N 1
ATOM 3888 C CA . LEU B 1 263 ? 8.200 -51.545 -14.530 1.00 70.61 283 LEU B CA 1
ATOM 3889 C C . LEU B 1 263 ? 9.072 -50.319 -14.777 1.00 69.12 283 LEU B C 1
ATOM 3890 O O . LEU B 1 263 ? 8.693 -49.198 -14.441 1.00 79.61 283 LEU B O 1
ATOM 3895 N N . PHE B 1 264 ? 10.241 -50.541 -15.370 1.00 67.29 284 PHE B N 1
ATOM 3896 C CA . PHE B 1 264 ? 11.180 -49.459 -15.634 1.00 54.37 284 PHE B CA 1
ATOM 3897 C C . PHE B 1 264 ? 11.109 -48.992 -17.087 1.00 58.49 284 PHE B C 1
ATOM 3898 O O . PHE B 1 264 ? 11.909 -48.159 -17.516 1.00 60.96 284 PHE B O 1
ATOM 3906 N N . CYS B 1 265 ? 10.142 -49.531 -17.827 1.00 60.80 285 CYS B N 1
ATOM 3907 C CA . CYS B 1 265 ? 9.965 -49.231 -19.250 1.00 76.10 285 CYS B CA 1
ATOM 3908 C C . CYS B 1 265 ? 11.260 -49.451 -20.030 1.00 77.96 285 CYS B C 1
ATOM 3909 O O . CYS B 1 265 ? 11.645 -48.632 -20.866 1.00 67.96 285 CYS B O 1
ATOM 3912 N N . ASN B 1 266 ? 11.927 -50.564 -19.742 1.00 79.22 286 ASN B N 1
ATOM 3913 C CA . ASN B 1 266 ? 13.181 -50.911 -20.398 1.00 70.17 286 ASN B CA 1
ATOM 3914 C C . ASN B 1 266 ? 12.982 -51.915 -21.524 1.00 67.38 286 ASN B C 1
ATOM 3915 O O . ASN B 1 266 ? 13.862 -52.111 -22.362 1.00 78.55 286 ASN B O 1
ATOM 3920 N N . GLN B 1 267 ? 11.815 -52.546 -21.533 1.00 65.68 287 GLN B N 1
ATOM 3921 C CA . GLN B 1 267 ? 11.526 -53.630 -22.459 1.00 64.89 287 GLN B CA 1
ATOM 3922 C C . GLN B 1 267 ? 10.979 -53.121 -23.783 1.00 77.23 287 GLN B C 1
ATOM 3923 O O . GLN B 1 267 ? 9.968 -52.421 -23.818 1.00 84.43 287 GLN B O 1
ATOM 3929 N N . ASP B 1 268 ? 11.653 -53.479 -24.871 1.00 85.05 288 ASP B N 1
ATOM 3930 C CA . ASP B 1 268 ? 11.204 -53.110 -26.207 1.00 84.87 288 ASP B CA 1
ATOM 3931 C C . ASP B 1 268 ? 10.192 -54.130 -26.715 1.00 95.23 288 ASP B C 1
ATOM 3932 O O . ASP B 1 268 ? 10.525 -55.298 -26.924 1.00 103.19 288 ASP B O 1
ATOM 3937 N N . LEU B 1 269 ? 8.955 -53.686 -26.909 1.00 91.67 289 LEU B N 1
ATOM 3938 C CA . LEU B 1 269 ? 7.889 -54.574 -27.357 1.00 103.13 289 LEU B CA 1
ATOM 3939 C C . LEU B 1 269 ? 8.091 -55.002 -28.807 1.00 109.74 289 LEU B C 1
ATOM 3940 O O . LEU B 1 269 ? 7.621 -56.062 -29.221 1.00 106.16 289 LEU B O 1
ATOM 3945 N N . ASN B 1 270 ? 8.788 -54.169 -29.574 1.00 108.32 290 ASN B N 1
ATOM 3946 C CA . ASN B 1 270 ? 9.172 -54.521 -30.935 1.00 110.98 290 ASN B CA 1
ATOM 3947 C C . ASN B 1 270 ? 10.677 -54.680 -31.039 1.00 112.29 290 ASN B C 1
ATOM 3948 O O . ASN B 1 270 ? 11.398 -53.715 -31.288 1.00 119.75 290 ASN B O 1
ATOM 3953 N N . TYR B 1 271 ? 11.142 -55.906 -30.843 1.00 113.14 291 TYR B N 1
ATOM 3954 C CA . TYR B 1 271 ? 12.566 -56.193 -30.821 1.00 113.78 291 TYR B CA 1
ATOM 3955 C C . TYR B 1 271 ? 12.982 -56.889 -32.109 1.00 128.26 291 TYR B C 1
ATOM 3956 O O . TYR B 1 271 ? 13.934 -56.478 -32.771 1.00 122.39 291 TYR B O 1
ATOM 3965 N N . CYS B 1 272 ? 12.252 -57.944 -32.458 1.00 139.35 292 CYS B N 1
ATOM 3966 C CA . CYS B 1 272 ? 12.518 -58.711 -33.668 1.00 138.35 292 CYS B CA 1
ATOM 3967 C C . CYS B 1 272 ? 12.376 -57.861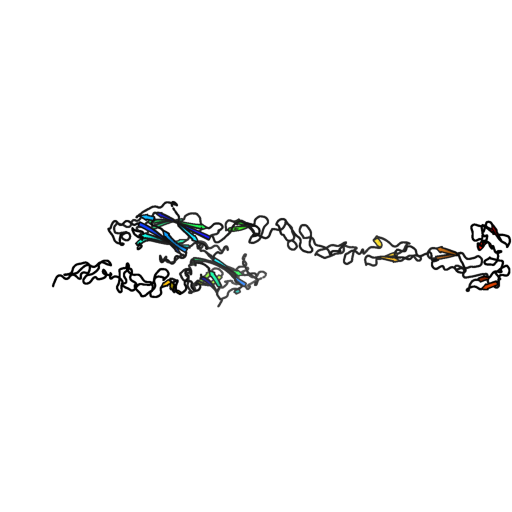 -34.922 1.00 140.54 292 CYS B C 1
ATOM 3968 O O . CYS B 1 272 ? 13.271 -57.823 -35.764 1.00 143.92 292 CYS B O 1
ATOM 3971 N N . THR B 1 273 ? 11.242 -57.178 -35.035 1.00 138.89 293 THR B N 1
ATOM 3972 C CA . THR B 1 273 ? 10.970 -56.311 -36.174 1.00 139.45 293 THR B CA 1
ATOM 3973 C C . THR B 1 273 ? 11.895 -55.096 -36.183 1.00 134.94 293 THR B C 1
ATOM 3974 O O . THR B 1 273 ? 11.944 -54.346 -37.157 1.00 128.08 293 THR B O 1
ATOM 3978 N N . HIS B 1 274 ? 12.628 -54.913 -35.088 1.00 129.44 294 HIS B N 1
ATOM 3979 C CA . HIS B 1 274 ? 13.567 -53.809 -34.962 1.00 133.71 294 HIS B CA 1
ATOM 3980 C C . HIS B 1 274 ? 14.986 -54.242 -35.323 1.00 133.31 294 HIS B C 1
ATOM 3981 O O . HIS B 1 274 ? 15.567 -53.750 -36.290 1.00 140.28 294 HIS B O 1
ATOM 3988 N N . HIS B 1 275 ? 15.536 -55.165 -34.539 1.00 136.95 295 HIS B N 1
ATOM 3989 C CA . HIS B 1 275 ? 16.926 -55.581 -34.699 1.00 148.64 295 HIS B CA 1
ATOM 3990 C C . HIS B 1 275 ? 17.105 -56.711 -35.713 1.00 145.85 295 HIS B C 1
ATOM 3991 O O . HIS B 1 275 ? 18.070 -56.713 -36.480 1.00 134.24 295 HIS B O 1
ATOM 3998 N N . LYS B 1 276 ? 16.173 -57.662 -35.705 1.00 147.08 296 LYS B N 1
ATOM 3999 C CA . LYS B 1 276 ? 16.293 -58.896 -36.485 1.00 146.01 296 LYS B CA 1
ATOM 4000 C C . LYS B 1 276 ? 17.610 -59.614 -36.176 1.00 156.36 296 LYS B C 1
ATOM 4001 O O . LYS B 1 276 ? 18.497 -59.678 -37.026 1.00 162.44 296 LYS B O 1
ATOM 4007 N N . PRO B 1 277 ? 17.738 -60.160 -34.953 1.00 152.01 297 PRO B N 1
ATOM 4008 C CA . PRO B 1 277 ? 18.998 -60.748 -34.485 1.00 149.16 297 PRO B CA 1
ATOM 4009 C C . PRO B 1 277 ? 19.256 -62.169 -34.988 1.00 154.82 297 PRO B C 1
ATOM 4010 O O . PRO B 1 277 ? 20.416 -62.559 -35.125 1.00 154.11 297 PRO B O 1
ATOM 4014 N N . CYS B 1 278 ? 18.196 -62.928 -35.253 1.00 152.98 298 CYS B N 1
ATOM 4015 C CA . CYS B 1 278 ? 18.337 -64.320 -35.673 1.00 144.07 298 CYS B CA 1
ATOM 4016 C C . CYS B 1 278 ? 18.996 -64.434 -37.048 1.00 156.77 298 CYS B C 1
ATOM 4017 O O . CYS B 1 278 ? 18.605 -63.749 -37.994 1.00 156.70 298 CYS B O 1
ATOM 4020 N N . LYS B 1 279 ? 19.993 -65.309 -37.148 1.00 155.12 299 LYS B N 1
ATOM 4021 C CA . LYS B 1 279 ? 20.739 -65.490 -38.390 1.00 150.42 299 LYS B CA 1
ATOM 4022 C C . LYS B 1 279 ? 20.459 -66.843 -39.038 1.00 146.62 299 LYS B C 1
ATOM 4023 O O . LYS B 1 279 ? 19.692 -67.646 -38.508 1.00 152.12 299 LYS B O 1
ATOM 4029 N N . ASN B 1 280 ? 21.095 -67.083 -40.183 1.00 145.23 300 ASN B N 1
ATOM 4030 C CA . ASN B 1 280 ? 20.927 -68.320 -40.945 1.00 151.80 300 ASN B CA 1
ATOM 4031 C C . ASN B 1 280 ? 19.472 -68.587 -41.324 1.00 147.76 300 ASN B C 1
ATOM 4032 O O . ASN B 1 280 ? 19.003 -69.724 -41.260 1.00 148.55 300 ASN B O 1
ATOM 4037 N N . GLY B 1 281 ? 18.772 -67.507 -41.648 1.00 143.86 301 GLY B N 1
ATOM 4038 C CA . GLY B 1 281 ? 17.409 -67.568 -42.133 1.00 151.62 301 GLY B CA 1
ATOM 4039 C C . GLY B 1 281 ? 16.388 -67.918 -41.079 1.00 156.84 301 GLY B C 1
ATOM 4040 O O . GLY B 1 281 ? 15.237 -68.195 -41.385 1.00 157.19 301 GLY B O 1
ATOM 4041 N N . ALA B 1 282 ? 16.814 -67.896 -39.830 1.00 154.49 302 ALA B N 1
ATOM 4042 C CA . ALA B 1 282 ? 15.970 -68.311 -38.714 1.00 146.21 302 ALA B CA 1
ATOM 4043 C C . ALA B 1 282 ? 14.860 -67.307 -38.469 1.00 157.87 302 ALA B C 1
ATOM 4044 O O . ALA B 1 282 ? 14.790 -66.281 -39.138 1.00 159.08 302 ALA B O 1
ATOM 4046 N N . THR B 1 283 ? 13.956 -67.621 -37.546 1.00 158.40 303 THR B N 1
ATOM 4047 C CA . THR B 1 283 ? 12.776 -66.782 -37.349 1.00 155.23 303 THR B CA 1
ATOM 4048 C C . THR B 1 283 ? 12.655 -66.187 -35.969 1.00 142.33 303 THR B C 1
ATOM 4049 O O . THR B 1 283 ? 12.430 -66.885 -34.988 1.00 122.11 303 THR B O 1
ATOM 4053 N N . CYS B 1 284 ? 12.773 -64.871 -35.927 1.00 149.86 304 CYS B N 1
ATOM 4054 C CA . CYS B 1 284 ? 12.628 -64.116 -34.701 1.00 143.64 304 CYS B CA 1
ATOM 4055 C C . CYS B 1 284 ? 11.184 -63.892 -34.334 1.00 137.26 304 CYS B C 1
ATOM 4056 O O . CYS B 1 284 ? 10.386 -63.414 -35.122 1.00 137.92 304 CYS B O 1
ATOM 4059 N N . THR B 1 285 ? 10.873 -64.234 -33.105 1.00 127.45 305 THR B N 1
ATOM 4060 C CA . THR B 1 285 ? 9.562 -64.000 -32.517 1.00 125.91 305 THR B CA 1
ATOM 4061 C C . THR B 1 285 ? 9.688 -63.307 -31.160 1.00 130.85 305 THR B C 1
ATOM 4062 O O . THR B 1 285 ? 10.473 -63.723 -30.300 1.00 131.12 305 THR B O 1
ATOM 4066 N N . ASN B 1 286 ? 8.920 -62.233 -30.991 1.00 126.53 306 ASN B N 1
ATOM 4067 C CA . ASN B 1 286 ? 8.928 -61.453 -29.759 1.00 117.49 306 ASN B CA 1
ATOM 4068 C C . ASN B 1 286 ? 8.274 -62.207 -28.605 1.00 110.11 306 ASN B C 1
ATOM 4069 O O . ASN B 1 286 ? 7.207 -62.798 -28.765 1.00 106.82 306 ASN B O 1
ATOM 4074 N N . THR B 1 287 ? 8.917 -62.182 -27.443 1.00 115.76 307 THR B N 1
ATOM 4075 C CA . THR B 1 287 ? 8.382 -62.861 -26.270 1.00 123.68 307 THR B CA 1
ATOM 4076 C C . THR B 1 287 ? 7.549 -61.911 -25.413 1.00 130.49 307 THR B C 1
ATOM 4077 O O . THR B 1 287 ? 6.948 -62.323 -24.422 1.00 123.41 307 THR B O 1
ATOM 4081 N N . GLY B 1 288 ? 7.520 -60.639 -25.802 1.00 131.59 308 GLY B N 1
ATOM 4082 C CA . GLY B 1 288 ? 6.731 -59.639 -25.104 1.00 115.93 308 GLY B CA 1
ATOM 4083 C C . GLY B 1 288 ? 7.409 -59.084 -23.865 1.00 114.63 308 GLY B C 1
ATOM 4084 O O . GLY B 1 288 ? 6.991 -58.060 -23.323 1.00 120.15 308 GLY B O 1
ATOM 4085 N N . GLN B 1 289 ? 8.459 -59.760 -23.412 1.00 117.20 309 GLN B N 1
ATOM 4086 C CA . GLN B 1 289 ? 9.185 -59.340 -22.219 1.00 105.62 309 GLN B CA 1
ATOM 4087 C C . GLN B 1 289 ? 10.315 -58.382 -22.568 1.00 97.78 309 GLN B C 1
ATOM 4088 O O . GLN B 1 289 ? 11.172 -58.091 -21.734 1.00 99.02 309 GLN B O 1
ATOM 4094 N N . GLY B 1 290 ? 10.313 -57.892 -23.803 1.00 99.07 310 GLY B N 1
ATOM 4095 C CA . GLY B 1 290 ? 11.394 -57.058 -24.291 1.00 105.64 310 GLY B CA 1
ATOM 4096 C C . GLY B 1 290 ? 12.528 -57.924 -24.797 1.00 105.44 310 GLY B C 1
ATOM 4097 O O . GLY B 1 290 ? 13.580 -57.429 -25.202 1.00 108.46 310 GLY B O 1
ATOM 4098 N N . SER B 1 291 ? 12.302 -59.233 -24.764 1.00 118.26 311 SER B N 1
ATOM 4099 C CA . SER B 1 291 ? 13.276 -60.202 -25.243 1.00 126.47 311 SER B CA 1
ATOM 4100 C C . SER B 1 291 ? 12.801 -60.832 -26.546 1.00 134.14 311 SER B C 1
ATOM 4101 O O . SER B 1 291 ? 11.790 -60.419 -27.116 1.00 135.09 311 SER B O 1
ATOM 4104 N N . TYR B 1 292 ? 13.532 -61.839 -27.007 1.00 132.12 312 TYR B N 1
ATOM 4105 C CA . TYR B 1 292 ? 13.244 -62.468 -28.287 1.00 124.12 312 TYR B CA 1
ATOM 4106 C C . TYR B 1 292 ? 13.572 -63.952 -28.247 1.00 126.11 312 TYR B C 1
ATOM 4107 O O . TYR B 1 292 ? 14.322 -64.406 -27.381 1.00 122.05 312 TYR B O 1
ATOM 4116 N N . THR B 1 293 ? 13.007 -64.706 -29.184 1.00 138.59 313 THR B N 1
ATOM 4117 C CA . THR B 1 293 ? 13.396 -66.101 -29.355 1.00 138.41 313 THR B CA 1
ATOM 4118 C C . THR B 1 293 ? 13.491 -66.458 -30.837 1.00 135.35 313 THR B C 1
ATOM 4119 O O . THR B 1 293 ? 12.672 -66.023 -31.653 1.00 138.21 313 THR B O 1
ATOM 4123 N N . CYS B 1 294 ? 14.511 -67.243 -31.175 1.00 129.74 314 CYS B N 1
ATOM 4124 C CA . CYS B 1 294 ? 14.793 -67.598 -32.560 1.00 143.82 314 CYS B CA 1
ATOM 4125 C C . CYS B 1 294 ? 14.337 -69.010 -32.902 1.00 149.16 314 CYS B C 1
ATOM 4126 O O . CYS B 1 294 ? 14.616 -69.959 -32.170 1.00 131.43 314 CYS B O 1
ATOM 4129 N N . SER B 1 295 ? 13.628 -69.133 -34.010 1.00 151.93 315 SER B N 1
ATOM 4130 C CA . SER B 1 295 ? 13.389 -70.427 -34.575 1.00 148.15 315 SER B CA 1
ATOM 4131 C C . SER B 1 295 ? 14.511 -70.584 -35.571 1.00 159.95 315 SER B C 1
ATOM 4132 O O . SER B 1 295 ? 14.652 -69.798 -36.506 1.00 161.39 315 SER B O 1
ATOM 4135 N N . CYS B 1 296 ? 15.347 -71.577 -35.328 1.00 162.89 316 CYS B N 1
ATOM 4136 C CA . CYS B 1 296 ? 16.489 -71.853 -36.197 1.00 159.68 316 CYS B CA 1
ATOM 4137 C C . CYS B 1 296 ? 16.147 -72.760 -37.375 1.00 151.30 316 CYS B C 1
ATOM 4138 O O . CYS B 1 296 ? 15.308 -73.654 -37.266 1.00 140.20 316 CYS B O 1
ATOM 4141 N N . ARG B 1 297 ? 16.811 -72.520 -38.500 1.00 149.85 317 ARG B N 1
ATOM 4142 C CA . ARG B 1 297 ? 16.760 -73.432 -39.633 1.00 137.60 317 ARG B CA 1
ATOM 4143 C C . ARG B 1 297 ? 17.458 -74.731 -39.245 1.00 144.90 317 ARG B C 1
ATOM 4144 O O . ARG B 1 297 ? 18.539 -74.693 -38.657 1.00 151.86 317 ARG B O 1
ATOM 4152 N N . PRO B 1 298 ? 16.836 -75.882 -39.556 1.00 138.28 318 PRO B N 1
ATOM 4153 C CA . PRO B 1 298 ? 17.378 -77.204 -39.215 1.00 127.83 318 PRO B CA 1
ATOM 4154 C C . PRO B 1 298 ? 18.847 -77.374 -39.598 1.00 134.29 318 PRO B C 1
ATOM 4155 O O . PRO B 1 298 ? 19.212 -77.182 -40.759 1.00 135.82 318 PRO B O 1
ATOM 4159 N N . GLY B 1 299 ? 19.676 -77.726 -38.620 1.00 124.04 319 GLY B N 1
ATOM 4160 C CA . GLY B 1 299 ? 21.105 -77.860 -38.836 1.00 127.21 319 GLY B CA 1
ATOM 4161 C C . GLY B 1 299 ? 21.881 -76.750 -38.153 1.00 125.54 319 GLY B C 1
ATOM 4162 O O . GLY B 1 299 ? 23.105 -76.673 -38.263 1.00 120.70 319 GLY B O 1
ATOM 4163 N N . TYR B 1 300 ? 21.159 -75.887 -37.445 1.00 137.55 320 TYR B N 1
ATOM 4164 C CA . TYR B 1 300 ? 21.770 -74.780 -36.717 1.00 126.98 320 TYR B CA 1
ATOM 4165 C C . TYR B 1 300 ? 21.214 -74.684 -35.297 1.00 128.43 320 TYR B C 1
ATOM 4166 O O . TYR B 1 300 ? 20.001 -74.711 -35.096 1.00 137.30 320 TYR B O 1
ATOM 4175 N N . THR B 1 301 ? 22.107 -74.580 -34.316 1.00 119.63 321 THR B N 1
ATOM 4176 C CA . THR B 1 301 ? 21.703 -74.435 -32.919 1.00 122.22 321 THR B CA 1
ATOM 4177 C C . THR B 1 301 ? 22.260 -73.141 -32.335 1.00 133.90 321 THR B C 1
ATOM 4178 O O . THR B 1 301 ? 22.997 -72.416 -33.005 1.00 135.06 321 THR B O 1
ATOM 4182 N N . GLY B 1 302 ? 21.906 -72.851 -31.087 1.00 130.12 322 GLY B N 1
ATOM 4183 C CA . GLY B 1 302 ? 22.358 -71.638 -30.427 1.00 125.94 322 GLY B CA 1
ATOM 4184 C C . GLY B 1 302 ? 21.254 -70.606 -30.280 1.00 139.21 322 GLY B C 1
ATOM 4185 O O . GLY B 1 302 ? 20.148 -70.797 -30.783 1.00 142.72 322 GLY B O 1
ATOM 4186 N N . ALA B 1 303 ? 21.553 -69.508 -29.592 1.00 139.83 323 ALA B N 1
ATOM 4187 C CA . ALA B 1 303 ? 20.568 -68.455 -29.368 1.00 129.27 323 ALA B CA 1
ATOM 4188 C C . ALA B 1 303 ? 20.214 -67.732 -30.667 1.00 133.87 323 ALA B C 1
ATOM 4189 O O . ALA B 1 303 ? 19.039 -67.554 -30.988 1.00 143.09 323 ALA B O 1
ATOM 4191 N N . THR B 1 304 ? 21.236 -67.321 -31.411 1.00 132.04 324 THR B N 1
ATOM 4192 C CA . THR B 1 304 ? 21.030 -66.600 -32.663 1.00 144.97 324 THR B CA 1
ATOM 4193 C C . THR B 1 304 ? 21.235 -67.501 -33.878 1.00 149.64 324 THR B C 1
ATOM 4194 O O . THR B 1 304 ? 21.377 -67.016 -35.002 1.00 144.62 324 THR B O 1
ATOM 4198 N N . CYS B 1 305 ? 21.243 -68.810 -33.635 1.00 143.58 325 CYS B N 1
ATOM 4199 C CA . CYS B 1 305 ? 21.449 -69.814 -34.679 1.00 144.45 325 CYS B CA 1
ATOM 4200 C C . CYS B 1 305 ? 22.736 -69.554 -35.461 1.00 149.50 325 CYS B C 1
ATOM 4201 O O . CYS B 1 305 ? 22.699 -69.017 -36.569 1.00 146.95 325 CYS B O 1
ATOM 4204 N N . GLU B 1 306 ? 23.867 -69.935 -34.876 1.00 148.25 326 GLU B N 1
ATOM 4205 C CA . GLU B 1 306 ? 25.169 -69.705 -35.493 1.00 147.49 326 GLU B CA 1
ATOM 4206 C C . GLU B 1 306 ? 25.672 -70.947 -36.221 1.00 151.88 326 GLU B C 1
ATOM 4207 O O . GLU B 1 306 ? 25.695 -70.993 -37.451 1.00 153.72 326 GLU B O 1
ATOM 4213 N N . LEU B 1 307 ? 26.085 -71.948 -35.450 1.00 141.05 327 LEU B N 1
ATOM 4214 C CA . LEU B 1 307 ? 26.540 -73.214 -36.011 1.00 145.40 327 LEU B CA 1
ATOM 4215 C C . LEU B 1 307 ? 25.631 -74.335 -35.511 1.00 145.09 327 LEU B C 1
ATOM 4216 O O . LEU B 1 307 ? 24.555 -74.071 -34.973 1.00 153.30 327 LEU B O 1
ATOM 4221 N N . GLY B 1 308 ? 26.062 -75.580 -35.683 1.00 137.53 328 GLY B N 1
ATOM 4222 C CA . GLY B 1 308 ? 25.274 -76.724 -35.264 1.00 137.55 328 GLY B CA 1
ATOM 4223 C C . GLY B 1 308 ? 25.577 -77.930 -36.127 1.00 130.85 328 GLY B C 1
ATOM 4224 O O . GLY B 1 308 ? 25.191 -79.056 -35.808 1.00 124.01 328 GLY B O 1
ATOM 4225 N N . ILE B 1 309 ? 26.275 -77.687 -37.232 1.00 144.30 329 ILE B N 1
ATOM 4226 C CA . ILE B 1 309 ? 26.728 -78.763 -38.100 1.00 152.14 329 ILE B CA 1
ATOM 4227 C C . ILE B 1 309 ? 27.962 -79.417 -37.488 1.00 154.40 329 ILE B C 1
ATOM 4228 O O . ILE B 1 309 ? 28.052 -79.547 -36.264 1.00 148.31 329 ILE B O 1
ATOM 4233 N N . ASP B 1 310 ? 28.908 -79.819 -38.336 1.00 154.74 330 ASP B N 1
ATOM 4234 C CA . ASP B 1 310 ? 30.076 -80.575 -37.894 1.00 155.44 330 ASP B CA 1
ATOM 4235 C C . ASP B 1 310 ? 29.5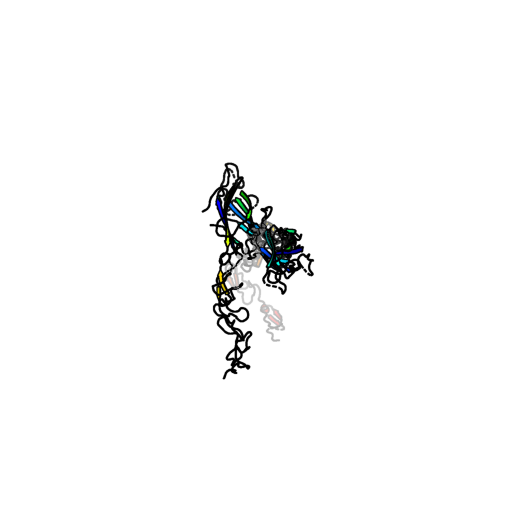89 -81.773 -37.094 1.00 153.95 330 ASP B C 1
ATOM 4236 O O . ASP B 1 310 ? 30.140 -82.110 -36.045 1.00 160.21 330 ASP B O 1
ATOM 4241 N N . GLU B 1 311 ? 28.541 -82.411 -37.609 1.00 154.31 331 GLU B N 1
ATOM 4242 C CA . GLU B 1 311 ? 27.830 -83.465 -36.893 1.00 157.11 331 GLU B CA 1
ATOM 4243 C C . GLU B 1 311 ? 28.674 -84.727 -36.745 1.00 156.56 331 GLU B C 1
ATOM 4244 O O . GLU B 1 311 ? 28.209 -85.742 -36.223 1.00 141.82 331 GLU B O 1
ATOM 4250 N N . CYS B 1 312 ? 29.918 -84.650 -37.207 1.00 156.33 332 CYS B N 1
ATOM 4251 C CA . CYS B 1 312 ? 30.897 -85.700 -36.982 1.00 150.68 332 CYS B CA 1
ATOM 4252 C C . CYS B 1 312 ? 31.507 -85.559 -35.592 1.00 160.33 332 CYS B C 1
ATOM 4253 O O . CYS B 1 312 ? 32.421 -86.300 -35.234 1.00 160.17 332 CYS B O 1
ATOM 4256 N N . ASP B 1 313 ? 31.009 -84.596 -34.819 1.00 169.31 333 ASP B N 1
ATOM 4257 C CA . ASP B 1 313 ? 31.433 -84.442 -33.432 1.00 164.10 333 ASP B CA 1
ATOM 4258 C C . ASP B 1 313 ? 30.978 -85.676 -32.643 1.00 162.68 333 ASP B C 1
ATOM 4259 O O . ASP B 1 313 ? 31.760 -86.235 -31.875 1.00 164.21 333 ASP B O 1
ATOM 4264 N N . PRO B 1 314 ? 29.716 -86.112 -32.828 1.00 164.19 334 PRO B N 1
ATOM 4265 C CA . PRO B 1 314 ? 29.491 -87.523 -32.501 1.00 166.03 334 PRO B CA 1
ATOM 4266 C C . PRO B 1 314 ? 29.665 -88.378 -33.759 1.00 169.54 334 PRO B C 1
ATOM 4267 O O . PRO B 1 314 ? 28.670 -88.741 -34.389 1.00 172.86 334 PRO B O 1
ATOM 4271 N N . SER B 1 315 ? 30.917 -88.682 -34.107 1.00 164.81 335 SER B N 1
ATOM 4272 C CA . SER B 1 315 ? 31.264 -89.307 -35.387 1.00 150.53 335 SER B CA 1
ATOM 4273 C C . SER B 1 315 ? 30.427 -90.540 -35.707 1.00 132.92 335 SER B C 1
ATOM 4274 O O . SER B 1 315 ? 30.492 -91.546 -35.001 1.00 136.88 335 SER B O 1
ATOM 4277 N N . PRO B 1 316 ? 29.633 -90.456 -36.784 1.00 125.47 336 PRO B N 1
ATOM 4278 C CA . PRO B 1 316 ? 28.709 -91.519 -37.187 1.00 124.25 336 PRO B CA 1
ATOM 4279 C C . PRO B 1 316 ? 29.390 -92.693 -37.891 1.00 115.66 336 PRO B C 1
ATOM 4280 O O . PRO B 1 316 ? 28.979 -93.831 -37.672 1.00 115.96 336 PRO B O 1
ATOM 4284 N N . CYS B 1 317 ? 30.410 -92.420 -38.703 1.00 119.82 337 CYS B N 1
ATOM 4285 C CA . CYS B 1 317 ? 31.032 -93.436 -39.552 1.00 112.15 337 CYS B CA 1
ATOM 4286 C C . CYS B 1 317 ? 31.510 -94.664 -38.778 1.00 102.41 337 CYS B C 1
ATOM 4287 O O . CYS B 1 317 ? 31.946 -94.562 -37.631 1.00 108.88 337 CYS B O 1
ATOM 4290 N N . LYS B 1 318 ? 31.426 -95.825 -39.421 1.00 96.31 338 LYS B N 1
ATOM 4291 C CA . LYS B 1 318 ? 31.869 -97.077 -38.820 1.00 94.97 338 LYS B CA 1
ATOM 4292 C C . LYS B 1 318 ? 32.997 -97.701 -39.638 1.00 91.12 338 LYS B C 1
ATOM 4293 O O . LYS B 1 318 ? 33.257 -97.284 -40.768 1.00 95.29 338 LYS B O 1
ATOM 4299 N N . ASN B 1 319 ? 33.661 -98.694 -39.050 1.00 84.49 339 ASN B N 1
ATOM 4300 C CA . ASN B 1 319 ? 34.729 -99.440 -39.714 1.00 90.61 339 ASN B CA 1
ATOM 4301 C C . ASN B 1 319 ? 35.862 -98.558 -40.233 1.00 86.41 339 ASN B C 1
ATOM 4302 O O . ASN B 1 319 ? 36.437 -98.824 -41.289 1.00 87.89 339 ASN B O 1
ATOM 4307 N N . GLY B 1 320 ? 36.177 -97.510 -39.480 1.00 89.74 340 GLY B N 1
ATOM 4308 C CA . GLY B 1 320 ? 37.298 -96.646 -39.798 1.00 97.51 340 GLY B CA 1
ATOM 4309 C C . GLY B 1 320 ? 37.066 -95.722 -40.978 1.00 85.48 340 GLY B C 1
ATOM 4310 O O . GLY B 1 320 ? 38.003 -95.380 -41.700 1.00 93.84 340 GLY B O 1
ATOM 4311 N N . GLY B 1 321 ? 35.820 -95.309 -41.176 1.00 75.48 341 GLY B N 1
ATOM 4312 C CA . GLY B 1 321 ? 35.495 -94.414 -42.271 1.00 87.03 341 GLY B CA 1
ATOM 4313 C C . GLY B 1 321 ? 35.839 -92.973 -41.949 1.00 107.63 341 GLY B C 1
ATOM 4314 O O . GLY B 1 321 ? 35.496 -92.474 -40.878 1.00 110.53 341 GLY B O 1
ATOM 4315 N N . SER B 1 322 ? 36.524 -92.303 -42.872 1.00 113.76 342 SER B N 1
ATOM 4316 C CA . SER B 1 322 ? 36.819 -90.881 -42.707 1.00 104.21 342 SER B CA 1
ATOM 4317 C C . SER B 1 322 ? 35.509 -90.103 -42.834 1.00 108.60 342 SER B C 1
ATOM 4318 O O . SER B 1 322 ? 34.524 -90.643 -43.335 1.00 102.65 342 SER B O 1
ATOM 4321 N N . CYS B 1 323 ? 35.479 -88.851 -42.384 1.00 136.64 343 CYS B N 1
ATOM 4322 C CA . CYS B 1 323 ? 34.216 -88.109 -42.367 1.00 125.73 343 CYS B CA 1
ATOM 4323 C C . CYS B 1 323 ? 34.322 -86.652 -42.821 1.00 123.28 343 CYS B C 1
ATOM 4324 O O . CYS B 1 323 ? 35.301 -85.966 -42.524 1.00 128.41 343 CYS B O 1
ATOM 4327 N N . THR B 1 324 ? 33.300 -86.195 -43.543 1.00 120.98 344 THR B N 1
ATOM 4328 C CA . THR B 1 324 ? 33.149 -84.782 -43.897 1.00 113.58 344 THR B CA 1
ATOM 4329 C C . THR B 1 324 ? 31.726 -84.312 -43.579 1.00 107.37 344 THR B C 1
ATOM 4330 O O . THR B 1 324 ? 30.800 -85.121 -43.513 1.00 108.88 344 THR B O 1
ATOM 4334 N N . ASP B 1 325 ? 31.554 -83.007 -43.386 1.00 121.01 345 ASP B N 1
ATOM 4335 C CA . ASP B 1 325 ? 30.276 -82.464 -42.921 1.00 124.04 345 ASP B CA 1
ATOM 4336 C C . ASP B 1 325 ? 29.583 -81.554 -43.938 1.00 125.66 345 ASP B C 1
ATOM 4337 O O . ASP B 1 325 ? 30.237 -80.813 -44.674 1.00 114.12 345 ASP B O 1
ATOM 4342 N N . LEU B 1 326 ? 28.253 -81.616 -43.960 1.00 131.99 346 LEU B N 1
ATOM 4343 C CA . LEU B 1 326 ? 27.442 -80.732 -44.793 1.00 136.33 346 LEU B CA 1
ATOM 4344 C C . LEU B 1 326 ? 26.333 -80.100 -43.951 1.00 136.80 346 LEU B C 1
ATOM 4345 O O . LEU B 1 326 ? 26.092 -80.523 -42.818 1.00 141.49 346 LEU B O 1
ATOM 4350 N N . GLU B 1 327 ? 25.668 -79.083 -44.492 1.00 124.44 347 GLU B N 1
ATOM 4351 C CA . GLU B 1 327 ? 24.595 -78.416 -43.761 1.00 131.75 347 GLU B CA 1
ATOM 4352 C C . GLU B 1 327 ? 23.496 -79.397 -43.360 1.00 132.21 347 GLU B C 1
ATOM 4353 O O . GLU B 1 327 ? 22.804 -79.953 -44.215 1.00 129.83 347 GLU B O 1
ATOM 4359 N N . ASN B 1 328 ? 23.359 -79.606 -42.052 1.00 129.69 348 ASN B N 1
ATOM 4360 C CA . ASN B 1 328 ? 22.375 -80.528 -41.483 1.00 135.31 348 ASN B CA 1
ATOM 4361 C C . ASN B 1 328 ? 22.553 -81.964 -41.982 1.00 133.08 348 ASN B C 1
ATOM 4362 O O . ASN B 1 328 ? 21.614 -82.765 -41.953 1.00 128.65 348 ASN B O 1
ATOM 4367 N N . SER B 1 329 ? 23.763 -82.288 -42.434 1.00 128.59 349 SER B N 1
ATOM 4368 C CA . SER B 1 329 ? 24.045 -83.632 -42.933 1.00 128.17 349 SER B CA 1
ATOM 4369 C C . SER B 1 329 ? 25.536 -83.955 -42.888 1.00 130.28 349 SER B C 1
ATOM 4370 O O . SER B 1 329 ? 26.341 -83.167 -42.392 1.00 135.55 349 SER B O 1
ATOM 4373 N N . TYR B 1 330 ? 25.898 -85.119 -43.413 1.00 127.78 350 TYR B N 1
ATOM 4374 C CA . TYR B 1 330 ? 27.287 -85.555 -43.392 1.00 121.28 350 TYR B CA 1
ATOM 4375 C C . TYR B 1 330 ? 27.542 -86.611 -44.456 1.00 122.58 350 TYR B C 1
ATOM 4376 O O . TYR B 1 330 ? 26.608 -87.237 -44.958 1.00 127.47 350 TYR B O 1
ATOM 4385 N N . SER B 1 331 ? 28.811 -86.802 -44.797 1.00 123.11 351 SER B N 1
ATOM 4386 C CA . SER B 1 331 ? 29.198 -87.839 -45.745 1.00 117.42 351 SER B CA 1
ATOM 4387 C C . SER B 1 331 ? 30.468 -88.547 -45.286 1.00 112.19 351 SER B C 1
ATOM 4388 O O . SER B 1 331 ? 31.503 -87.914 -45.064 1.00 120.11 351 SER B O 1
ATOM 4391 N N . CYS B 1 332 ? 30.375 -89.863 -45.134 1.00 110.87 352 CYS B N 1
ATOM 4392 C CA . CYS B 1 332 ? 31.523 -90.669 -44.743 1.00 112.87 352 CYS B CA 1
ATOM 4393 C C . CYS B 1 332 ? 32.263 -91.196 -45.968 1.00 107.25 352 CYS B C 1
ATOM 4394 O O . CYS B 1 332 ? 31.665 -91.836 -46.833 1.00 99.57 352 CYS B O 1
ATOM 4397 N N . THR B 1 333 ? 33.560 -90.917 -46.045 1.00 110.75 353 THR B N 1
ATOM 4398 C CA . THR B 1 333 ? 34.411 -91.563 -47.035 1.00 90.08 353 THR B CA 1
ATOM 4399 C C . THR B 1 333 ? 34.792 -92.939 -46.500 1.00 97.95 353 THR B C 1
ATOM 4400 O O . THR B 1 333 ? 35.544 -93.055 -45.528 1.00 104.53 353 THR B O 1
ATOM 4404 N N . CYS B 1 334 ? 34.250 -93.975 -47.129 1.00 104.37 354 CYS B N 1
ATOM 4405 C CA . CYS B 1 334 ? 34.430 -95.344 -46.660 1.00 102.10 354 CYS B CA 1
ATOM 4406 C C . CYS B 1 334 ? 35.735 -95.959 -47.158 1.00 94.81 354 CYS B C 1
ATOM 4407 O O . CYS B 1 334 ? 36.256 -95.564 -48.201 1.00 80.79 354 CYS B O 1
ATOM 4410 N N . PRO B 1 335 ? 36.268 -96.932 -46.402 1.00 92.80 355 PRO B N 1
ATOM 4411 C CA . PRO B 1 335 ? 37.383 -97.768 -46.858 1.00 83.23 355 PRO B CA 1
ATOM 4412 C C . PRO B 1 335 ? 37.012 -98.542 -48.125 1.00 101.47 355 PRO B C 1
ATOM 4413 O O . PRO B 1 335 ? 35.825 -98.677 -48.420 1.00 107.09 355 PRO B O 1
ATOM 4417 N N . PRO B 1 336 ? 38.014 -99.046 -48.863 1.00 102.42 356 PRO B N 1
ATOM 4418 C CA . PRO B 1 336 ? 37.786 -99.712 -50.152 1.00 112.30 356 PRO B CA 1
ATOM 4419 C C . PRO B 1 336 ? 36.841 -100.915 -50.097 1.00 114.90 356 PRO B C 1
ATOM 4420 O O . PRO B 1 336 ? 36.233 -101.250 -51.113 1.00 123.23 356 PRO B O 1
ATOM 4424 N N . GLY B 1 337 ? 36.715 -101.549 -48.936 1.00 95.13 357 GLY B N 1
ATOM 4425 C CA . GLY B 1 337 ? 35.891 -102.740 -48.823 1.00 104.51 357 GLY B CA 1
ATOM 4426 C C . GLY B 1 337 ? 34.580 -102.542 -48.085 1.00 97.95 357 GLY B C 1
ATOM 4427 O O . GLY B 1 337 ? 33.947 -103.511 -47.661 1.00 102.83 357 GLY B O 1
ATOM 4428 N N . PHE B 1 338 ? 34.162 -101.289 -47.937 1.00 95.18 358 PHE B N 1
ATOM 4429 C CA . PHE B 1 338 ? 32.945 -100.980 -47.193 1.00 96.88 358 PHE B CA 1
ATOM 4430 C C . PHE B 1 338 ? 32.030 -100.023 -47.959 1.00 90.73 358 PHE B C 1
ATOM 4431 O O . PHE B 1 338 ? 32.501 -99.122 -48.653 1.00 82.81 358 PHE B O 1
ATOM 4439 N N . TYR B 1 339 ? 30.722 -100.227 -47.824 1.00 90.26 359 TYR B N 1
ATOM 4440 C CA . TYR B 1 339 ? 29.734 -99.411 -48.526 1.00 93.80 359 TYR B CA 1
ATOM 4441 C C . TYR B 1 339 ? 28.677 -98.862 -47.572 1.00 91.34 359 TYR B C 1
ATOM 4442 O O . TYR B 1 339 ? 28.547 -99.328 -46.441 1.00 88.79 359 TYR B O 1
ATOM 4451 N N . GLY B 1 340 ? 27.922 -97.872 -48.038 1.00 87.80 360 GLY B N 1
ATOM 4452 C CA . GLY B 1 340 ? 26.891 -97.247 -47.229 1.00 90.15 360 GLY B CA 1
ATOM 4453 C C . GLY B 1 340 ? 27.218 -95.803 -46.904 1.00 104.55 360 GLY B C 1
ATOM 4454 O O . GLY B 1 340 ? 28.258 -95.287 -47.313 1.00 110.89 360 GLY B O 1
ATOM 4455 N N . LYS B 1 341 ? 26.326 -95.148 -46.167 1.00 100.84 361 LYS B N 1
ATOM 4456 C CA . LYS B 1 341 ? 26.535 -93.762 -45.762 1.00 113.32 361 LYS B CA 1
ATOM 4457 C C . LYS B 1 341 ? 27.296 -93.695 -44.443 1.00 110.87 361 LYS B C 1
ATOM 4458 O O . LYS B 1 341 ? 28.005 -92.727 -44.167 1.00 113.32 361 LYS B O 1
ATOM 4464 N N . ILE B 1 342 ? 27.133 -94.736 -43.633 1.00 103.29 362 ILE B N 1
ATOM 4465 C CA . ILE B 1 342 ? 27.829 -94.866 -42.358 1.00 100.70 362 ILE B CA 1
ATOM 4466 C C . ILE B 1 342 ? 28.960 -95.888 -42.534 1.00 98.47 362 ILE B C 1
ATOM 4467 O O . ILE B 1 342 ? 29.790 -96.090 -41.644 1.00 102.95 362 ILE B O 1
ATOM 4472 N N . CYS B 1 343 ? 29.002 -96.494 -43.719 1.00 95.09 363 CYS B N 1
ATOM 4473 C CA . CYS B 1 343 ? 29.962 -97.547 -44.046 1.00 94.12 363 CYS B CA 1
ATOM 4474 C C . CYS B 1 343 ? 29.773 -98.742 -43.119 1.00 97.10 363 CYS B C 1
ATOM 4475 O O . CYS B 1 343 ? 30.742 -99.367 -42.690 1.00 103.05 363 CYS B O 1
ATOM 4478 N N . GLU B 1 344 ? 28.517 -99.051 -42.815 1.00 96.62 364 GLU B N 1
ATOM 4479 C CA . GLU B 1 344 ? 28.192 -100.155 -41.921 1.00 97.99 364 GLU B CA 1
ATOM 4480 C C . GLU B 1 344 ? 28.142 -101.477 -42.677 1.00 96.01 364 GLU B C 1
ATOM 4481 O O . GLU B 1 344 ? 28.170 -102.552 -42.076 1.00 95.65 364 GLU B O 1
ATOM 4487 N N . LEU B 1 345 ? 28.065 -101.388 -44.001 1.00 91.30 365 LEU B N 1
ATOM 4488 C CA . LEU B 1 345 ? 27.994 -102.570 -44.849 1.00 90.50 365 LEU B CA 1
ATOM 4489 C C . LEU B 1 345 ? 29.370 -102.933 -45.394 1.00 94.85 365 LEU B C 1
ATOM 4490 O O . LEU B 1 345 ? 30.139 -102.061 -45.796 1.00 91.17 365 LEU B O 1
ATOM 4495 N N . SER B 1 346 ? 29.674 -104.226 -45.401 1.00 98.72 366 SER B N 1
ATOM 4496 C CA . SER B 1 346 ? 30.947 -104.710 -45.920 1.00 100.05 366 SER B CA 1
ATOM 4497 C C . SER B 1 346 ? 30.739 -105.821 -46.940 1.00 108.94 366 SER B C 1
ATOM 4498 O O . SER B 1 346 ? 30.005 -106.777 -46.690 1.00 116.46 366 SER B O 1
ATOM 4501 N N . ALA B 1 347 ? 31.390 -105.689 -48.090 1.00 104.34 367 ALA B N 1
ATOM 4502 C CA . ALA B 1 347 ? 31.334 -106.719 -49.117 1.00 116.40 367 ALA B CA 1
ATOM 4503 C C . ALA B 1 347 ? 32.406 -107.775 -48.865 1.00 116.41 367 ALA B C 1
ATOM 4504 O O . ALA B 1 347 ? 32.529 -108.739 -49.620 1.00 117.67 367 ALA B O 1
ATOM 4506 N N . MET B 1 348 ? 33.172 -107.587 -47.795 1.00 110.01 368 MET B N 1
ATOM 4507 C CA . MET B 1 348 ? 34.261 -108.498 -47.456 1.00 102.47 368 MET B CA 1
ATOM 4508 C C . MET B 1 348 ? 34.090 -109.067 -46.046 1.00 96.91 368 MET B C 1
ATOM 4509 O O . MET B 1 348 ? 34.019 -108.320 -45.069 1.00 90.31 368 MET B O 1
ATOM 4514 N N . THR B 1 349 ? 34.018 -110.393 -45.951 1.00 101.64 369 THR B N 1
ATOM 4515 C CA . THR B 1 349 ? 33.924 -111.082 -44.666 1.00 103.89 369 THR B CA 1
ATOM 4516 C C . THR B 1 349 ? 35.120 -112.013 -44.474 1.00 89.87 369 THR B C 1
ATOM 4517 O O . THR B 1 349 ? 35.960 -112.138 -45.364 1.00 94.66 369 THR B O 1
ATOM 4521 N N . CYS B 1 350 ? 35.192 -112.671 -43.319 1.00 81.66 370 CYS B N 1
ATOM 4522 C CA . CYS B 1 350 ? 36.295 -113.589 -43.029 1.00 97.43 370 CYS B CA 1
ATOM 4523 C C . CYS B 1 350 ? 36.252 -114.840 -43.906 1.00 97.06 370 CYS B C 1
ATOM 4524 O O . CYS B 1 350 ? 37.236 -115.574 -43.996 1.00 104.20 370 CYS B O 1
ATOM 4527 N N . ALA B 1 351 ? 35.113 -115.079 -44.548 1.00 102.76 371 ALA B N 1
ATOM 4528 C CA . ALA B 1 351 ? 34.973 -116.209 -45.460 1.00 93.55 371 ALA B CA 1
ATOM 4529 C C . ALA B 1 351 ? 35.740 -115.953 -46.753 1.00 88.68 371 ALA B C 1
ATOM 4530 O O . ALA B 1 351 ? 36.204 -116.888 -47.406 1.00 82.46 371 ALA B O 1
ATOM 4532 N N . ASP B 1 352 ? 35.873 -114.681 -47.114 1.00 86.99 372 ASP B N 1
ATOM 4533 C CA . ASP B 1 352 ? 36.605 -114.297 -48.316 1.00 90.14 372 ASP B CA 1
ATOM 4534 C C . ASP B 1 352 ? 38.099 -114.185 -48.031 1.00 80.64 372 ASP B C 1
ATOM 4535 O O . ASP B 1 352 ? 38.899 -113.939 -48.935 1.00 73.06 372 ASP B O 1
ATOM 4540 N N . GLY B 1 353 ? 38.460 -114.368 -46.764 1.00 80.62 373 GLY B N 1
ATOM 4541 C CA . GLY B 1 353 ? 39.843 -114.304 -46.324 1.00 84.73 373 GLY B CA 1
ATOM 4542 C C . GLY B 1 353 ? 40.572 -113.034 -46.722 1.00 75.66 373 GLY B C 1
ATOM 4543 O O . GLY B 1 353 ? 41.513 -113.084 -47.513 1.00 74.88 373 GLY B O 1
ATOM 4544 N N . PRO B 1 354 ? 40.151 -111.886 -46.165 1.00 70.67 374 PRO B N 1
ATOM 4545 C CA . PRO B 1 354 ? 40.741 -110.591 -46.518 1.00 67.28 374 PRO B CA 1
ATOM 4546 C C . PRO B 1 354 ? 42.171 -110.440 -46.009 1.00 62.15 374 PRO B C 1
ATOM 4547 O O . PRO B 1 354 ? 42.884 -109.533 -46.435 1.00 60.29 374 PRO B O 1
ATOM 4551 N N . CYS B 1 355 ? 42.578 -111.322 -45.104 1.00 64.34 375 CYS B N 1
ATOM 4552 C CA . CYS B 1 355 ? 43.925 -111.283 -44.553 1.00 64.01 375 CYS B CA 1
ATOM 4553 C C . CYS B 1 355 ? 44.880 -112.097 -45.420 1.00 55.02 375 CYS B C 1
ATOM 4554 O O . CYS B 1 355 ? 44.712 -113.306 -45.578 1.00 75.24 375 CYS B O 1
ATOM 4557 N N . PHE B 1 356 ? 45.879 -111.424 -45.979 1.00 49.30 376 PHE B N 1
ATOM 4558 C CA . PHE B 1 356 ? 46.836 -112.061 -46.878 1.00 54.54 376 PHE B CA 1
ATOM 4559 C C . PHE B 1 356 ? 48.023 -112.669 -46.133 1.00 60.42 376 PHE B C 1
ATOM 4560 O O . PHE B 1 356 ? 48.176 -112.476 -44.926 1.00 62.42 376 PHE B O 1
ATOM 4568 N N . ASN B 1 357 ? 48.850 -113.405 -46.873 1.00 58.77 377 ASN B N 1
ATOM 4569 C CA . ASN B 1 357 ? 50.097 -113.980 -46.370 1.00 51.59 377 ASN B CA 1
ATOM 4570 C C . ASN B 1 357 ? 49.929 -114.852 -45.126 1.00 59.07 377 ASN B C 1
ATOM 4571 O O . ASN B 1 357 ? 50.825 -114.927 -44.284 1.00 60.35 377 ASN B O 1
ATOM 4576 N N . GLY B 1 358 ? 48.783 -115.516 -45.023 1.00 56.61 378 GLY B N 1
ATOM 4577 C CA . GLY B 1 358 ? 48.541 -116.454 -43.941 1.00 64.36 378 GLY B CA 1
ATOM 4578 C C . GLY B 1 358 ? 48.070 -115.805 -42.655 1.00 59.78 378 GLY B C 1
ATOM 4579 O O . GLY B 1 358 ? 48.131 -116.409 -41.583 1.00 78.64 378 GLY B O 1
ATOM 4580 N N . GLY B 1 359 ? 47.598 -114.568 -42.761 1.00 58.90 379 GLY B N 1
ATOM 4581 C CA . GLY B 1 359 ? 47.087 -113.853 -41.607 1.00 65.47 379 GLY B CA 1
ATOM 4582 C C . GLY B 1 359 ? 45.769 -114.438 -41.141 1.00 64.74 379 GLY B C 1
ATOM 4583 O O . GLY B 1 359 ? 44.921 -114.802 -41.957 1.00 74.81 379 GLY B O 1
ATOM 4584 N N . ARG B 1 360 ? 45.593 -114.535 -39.827 1.00 66.37 380 ARG B N 1
ATOM 4585 C CA . ARG B 1 360 ? 44.368 -115.102 -39.279 1.00 75.12 380 ARG B CA 1
ATOM 4586 C C . ARG B 1 360 ? 43.259 -114.061 -39.259 1.00 75.71 380 ARG B C 1
ATOM 4587 O O . ARG B 1 360 ? 43.430 -112.963 -38.719 1.00 70.19 380 ARG B O 1
ATOM 4595 N N . CYS B 1 361 ? 42.125 -114.416 -39.856 1.00 86.70 381 CYS B N 1
ATOM 4596 C CA . CYS B 1 361 ? 40.985 -113.516 -39.937 1.00 75.90 381 CYS B CA 1
ATOM 4597 C C . CYS B 1 361 ? 40.131 -113.611 -38.685 1.00 82.83 381 CYS B C 1
ATOM 4598 O O . CYS B 1 361 ? 39.582 -114.666 -38.368 1.00 91.34 381 CYS B O 1
ATOM 4601 N N . SER B 1 362 ? 40.034 -112.496 -37.974 1.00 85.77 382 SER B N 1
ATOM 4602 C CA . SER B 1 362 ? 39.194 -112.406 -36.794 1.00 94.98 382 SER B CA 1
ATOM 4603 C C . SER B 1 362 ? 38.006 -111.496 -37.069 1.00 97.86 382 SER B C 1
ATOM 4604 O O . SER B 1 362 ? 38.173 -110.310 -37.354 1.00 90.41 382 SER B O 1
ATOM 4607 N N . ASP B 1 363 ? 36.807 -112.061 -36.993 1.00 105.18 383 ASP B N 1
ATOM 4608 C CA . ASP B 1 363 ? 35.591 -111.292 -37.196 1.00 100.14 383 ASP B CA 1
ATOM 4609 C C . ASP B 1 363 ? 35.481 -110.203 -36.137 1.00 108.78 383 ASP B C 1
ATOM 4610 O O . ASP B 1 363 ? 35.308 -110.490 -34.953 1.00 118.65 383 ASP B O 1
ATOM 4615 N N . SER B 1 364 ? 35.492 -108.948 -36.553 1.00 112.61 384 SER B N 1
ATOM 4616 C CA . SER B 1 364 ? 35.351 -107.869 -35.585 1.00 120.81 384 SER B CA 1
ATOM 4617 C C . SER B 1 364 ? 33.905 -107.532 -35.280 1.00 130.64 384 SER B C 1
ATOM 4618 O O . SER B 1 364 ? 32.989 -108.162 -35.793 1.00 122.56 384 SER B O 1
ATOM 4621 N N . PRO B 1 365 ? 33.726 -106.529 -34.429 1.00 136.10 385 PRO B N 1
ATOM 4622 C CA . PRO B 1 365 ? 32.417 -106.115 -33.931 1.00 131.39 385 PRO B CA 1
ATOM 4623 C C . PRO B 1 365 ? 31.420 -105.939 -35.052 1.00 140.89 385 PRO B C 1
ATOM 4624 O O . PRO B 1 365 ? 31.536 -105.011 -35.845 1.00 148.56 385 PRO B O 1
ATOM 4628 N N . ASP B 1 366 ? 30.441 -106.827 -35.100 1.00 133.99 386 ASP B N 1
ATOM 4629 C CA . ASP B 1 366 ? 29.443 -106.819 -36.154 1.00 140.00 386 ASP B CA 1
ATOM 4630 C C . ASP B 1 366 ? 29.582 -105.694 -37.174 1.00 136.91 386 ASP B C 1
ATOM 4631 O O . ASP B 1 366 ? 29.529 -104.512 -36.846 1.00 123.30 386 ASP B O 1
ATOM 4636 N N . GLY B 1 367 ? 29.748 -106.104 -38.423 1.00 131.91 387 GLY B N 1
ATOM 4637 C CA . GLY B 1 367 ? 29.718 -105.221 -39.573 1.00 120.02 387 GLY B CA 1
ATOM 4638 C C . GLY B 1 367 ? 31.089 -104.992 -40.179 1.00 125.41 387 GLY B C 1
ATOM 4639 O O . GLY B 1 367 ? 31.232 -104.221 -41.127 1.00 144.71 387 GLY B O 1
ATOM 4640 N N . GLY B 1 368 ? 32.100 -105.662 -39.635 1.00 105.74 388 GLY B N 1
ATOM 4641 C CA . GLY B 1 368 ? 33.458 -105.491 -40.116 1.00 97.18 388 GLY B CA 1
ATOM 4642 C C . GLY B 1 368 ? 34.366 -106.655 -39.774 1.00 99.93 388 GLY B C 1
ATOM 4643 O O . GLY B 1 368 ? 33.925 -107.655 -39.207 1.00 110.77 388 GLY B O 1
ATOM 4644 N N . TYR B 1 369 ? 35.642 -106.522 -40.122 1.00 85.47 389 TYR B N 1
ATOM 4645 C CA . TYR B 1 369 ? 36.613 -107.576 -39.864 1.00 75.29 389 TYR B CA 1
ATOM 4646 C C . TYR B 1 369 ? 37.934 -107.016 -39.351 1.00 76.53 389 TYR B C 1
ATOM 4647 O O . TYR B 1 369 ? 38.181 -105.812 -39.414 1.00 87.02 389 TYR B O 1
ATOM 4656 N N . SER B 1 370 ? 38.778 -107.905 -38.841 1.00 86.06 390 SER B N 1
ATOM 4657 C CA . SER B 1 370 ? 40.113 -107.541 -38.389 1.00 77.48 390 SER B CA 1
ATOM 4658 C C . SER B 1 370 ? 41.089 -108.661 -38.716 1.00 78.21 390 SER B C 1
ATOM 4659 O O . SER B 1 370 ? 40.695 -109.820 -38.840 1.00 91.60 390 SER B O 1
ATOM 4662 N N . CYS B 1 371 ? 42.363 -108.316 -38.858 1.00 76.48 391 CYS B N 1
ATOM 4663 C CA . CYS B 1 371 ? 43.372 -109.305 -39.215 1.00 72.84 391 CYS B CA 1
ATOM 4664 C C . CYS B 1 371 ? 44.491 -109.368 -38.190 1.00 74.31 391 CYS B C 1
ATOM 4665 O O . CYS B 1 371 ? 45.019 -108.336 -37.778 1.00 85.99 391 CYS B O 1
ATOM 4668 N N . ARG B 1 372 ? 44.857 -110.577 -37.776 1.00 72.87 392 ARG B N 1
ATOM 4669 C CA . ARG B 1 372 ? 46.093 -110.738 -37.022 1.00 65.21 392 ARG B CA 1
ATOM 4670 C C . ARG B 1 372 ? 47.162 -111.268 -37.966 1.00 65.27 392 ARG B C 1
ATOM 4671 O O . ARG B 1 372 ? 47.019 -112.350 -38.535 1.00 71.56 392 ARG B O 1
ATOM 4679 N N . CYS B 1 373 ? 48.231 -110.498 -38.135 1.00 61.36 393 CYS B N 1
ATOM 4680 C CA . CYS B 1 373 ? 49.247 -110.812 -39.132 1.00 69.44 393 CYS B CA 1
ATOM 4681 C C . CYS B 1 373 ? 50.340 -111.735 -38.605 1.00 58.57 393 CYS B C 1
ATOM 4682 O O . CYS B 1 373 ? 50.639 -111.730 -37.413 1.00 63.10 393 CYS B O 1
ATOM 4685 N N . PRO B 1 374 ? 50.943 -112.530 -39.503 1.00 57.89 394 PRO B N 1
ATOM 4686 C CA . PRO B 1 374 ? 52.099 -113.371 -39.182 1.00 59.71 394 PRO B CA 1
ATOM 4687 C C . PRO B 1 374 ? 53.294 -112.552 -38.707 1.00 73.70 394 PRO B C 1
ATOM 4688 O O . PRO B 1 374 ? 53.245 -111.322 -38.695 1.00 87.62 394 PRO B O 1
ATOM 4692 N N . VAL B 1 375 ? 54.365 -113.243 -38.336 1.00 80.32 395 VAL B N 1
ATOM 4693 C CA . VAL B 1 375 ? 55.515 -112.615 -37.698 1.00 88.38 395 VAL B CA 1
ATOM 4694 C C . VAL B 1 375 ? 56.258 -111.606 -38.577 1.00 86.37 395 VAL B C 1
ATOM 4695 O O . VAL B 1 375 ? 56.966 -110.741 -38.063 1.00 102.17 395 VAL B O 1
ATOM 4699 N N . GLY B 1 376 ? 56.098 -111.708 -39.893 1.00 69.31 396 GLY B N 1
ATOM 4700 C CA . GLY B 1 376 ? 56.878 -110.883 -40.801 1.00 82.02 396 GLY B CA 1
ATOM 4701 C C . GLY B 1 376 ? 56.108 -109.915 -41.681 1.00 71.42 396 GLY B C 1
ATOM 4702 O O . GLY B 1 376 ? 56.648 -109.406 -42.664 1.00 72.99 396 GLY B O 1
ATOM 4703 N N . TYR B 1 377 ? 54.852 -109.651 -41.333 1.00 63.27 397 TYR B N 1
ATOM 4704 C CA . TYR B 1 377 ? 54.009 -108.777 -42.144 1.00 72.11 397 TYR B CA 1
ATOM 4705 C C . TYR B 1 377 ? 53.270 -107.758 -41.281 1.00 74.34 397 TYR B C 1
ATOM 4706 O O . TYR B 1 377 ? 52.720 -108.095 -40.234 1.00 68.33 397 TYR B O 1
ATOM 4715 N N . SER B 1 378 ? 53.259 -106.508 -41.733 1.00 70.14 398 SER B N 1
ATOM 4716 C CA . SER B 1 378 ? 52.827 -105.399 -40.890 1.00 81.85 398 SER B CA 1
ATOM 4717 C C . SER B 1 378 ? 51.563 -104.699 -41.385 1.00 88.99 398 SER B C 1
ATOM 4718 O O . SER B 1 378 ? 51.078 -103.768 -40.743 1.00 103.44 398 SER B O 1
ATOM 4721 N N . GLY B 1 379 ? 51.026 -105.145 -42.515 1.00 64.45 399 GLY B N 1
ATOM 4722 C CA . GLY B 1 379 ? 49.854 -104.506 -43.089 1.00 64.82 399 GLY B CA 1
ATOM 4723 C C . GLY B 1 379 ? 48.587 -104.680 -42.269 1.00 61.86 399 GLY B C 1
ATOM 4724 O O . GLY B 1 379 ? 48.564 -105.426 -41.292 1.00 75.75 399 GLY B O 1
ATOM 4725 N N . PHE B 1 380 ? 47.531 -103.976 -42.662 1.00 68.65 400 PHE B N 1
ATOM 4726 C CA . PHE B 1 380 ? 46.220 -104.151 -42.048 1.00 74.52 400 PHE B CA 1
ATOM 4727 C C . PHE B 1 380 ? 45.566 -105.417 -42.580 1.00 72.77 400 PHE B C 1
ATOM 4728 O O . PHE B 1 380 ? 44.889 -106.142 -41.848 1.00 68.20 400 PHE B O 1
ATOM 4736 N N . ASN B 1 381 ? 45.762 -105.656 -43.873 1.00 70.22 401 ASN B N 1
ATOM 4737 C CA . ASN B 1 381 ? 45.408 -106.925 -44.490 1.00 61.01 401 ASN B CA 1
ATOM 4738 C C . ASN B 1 381 ? 46.649 -107.800 -44.614 1.00 56.72 401 ASN B C 1
ATOM 4739 O O . ASN B 1 381 ? 46.658 -108.772 -45.370 1.00 66.09 401 ASN B O 1
ATOM 4744 N N . CYS B 1 382 ? 47.695 -107.434 -43.874 1.00 54.95 402 CYS B N 1
ATOM 4745 C CA . CYS B 1 382 ? 48.966 -108.158 -43.877 1.00 63.36 402 CYS B CA 1
ATOM 4746 C C . CYS B 1 382 ? 49.568 -108.221 -45.278 1.00 60.64 402 CYS B C 1
ATOM 4747 O O . CYS B 1 382 ? 50.042 -109.270 -45.717 1.00 60.72 402 CYS B O 1
ATOM 4750 N N . GLU B 1 383 ? 49.551 -107.089 -45.972 1.00 64.83 403 GLU B N 1
ATOM 4751 C CA . GLU B 1 383 ? 49.977 -107.047 -47.363 1.00 60.42 403 GLU B CA 1
ATOM 4752 C C . GLU B 1 383 ? 51.410 -106.544 -47.510 1.00 57.11 403 GLU B C 1
ATOM 4753 O O . GLU B 1 383 ? 52.012 -106.664 -48.578 1.00 65.92 403 GLU B O 1
ATOM 4759 N N . LYS B 1 384 ? 51.956 -105.991 -46.432 1.00 52.76 404 LYS B N 1
ATOM 4760 C CA . LYS B 1 384 ? 53.289 -105.401 -46.471 1.00 58.70 404 LYS B CA 1
ATOM 4761 C C . LYS B 1 384 ? 54.277 -106.169 -45.604 1.00 62.90 404 LYS B C 1
ATOM 4762 O O . LYS B 1 384 ? 53.949 -106.573 -44.489 1.00 68.43 404 LYS B O 1
ATOM 4768 N N . LYS B 1 385 ? 55.488 -106.367 -46.117 1.00 63.36 405 LYS B N 1
ATOM 4769 C CA . LYS B 1 385 ? 56.560 -106.952 -45.321 1.00 70.96 405 LYS B CA 1
ATOM 4770 C C . LYS B 1 385 ? 57.022 -105.943 -44.279 1.00 79.23 405 LYS B C 1
ATOM 4771 O O . LYS B 1 385 ? 57.250 -104.774 -44.590 1.00 95.71 405 LYS B O 1
ATOM 4777 N N . ILE B 1 386 ? 57.165 -106.406 -43.042 1.00 77.87 406 ILE B N 1
ATOM 4778 C CA . ILE B 1 386 ? 57.383 -105.524 -41.902 1.00 76.31 406 ILE B CA 1
ATOM 4779 C C . ILE B 1 386 ? 58.707 -104.756 -41.975 1.00 73.43 406 ILE B C 1
ATOM 4780 O O . ILE B 1 386 ? 59.743 -105.298 -42.363 1.00 77.13 406 ILE B O 1
ATOM 4785 N N . ASP B 1 387 ? 58.644 -103.475 -41.624 1.00 66.14 407 ASP B N 1
ATOM 4786 C CA . ASP B 1 387 ? 59.826 -102.631 -41.521 1.00 62.49 407 ASP B CA 1
ATOM 4787 C C . ASP B 1 387 ? 60.173 -102.475 -40.046 1.00 70.67 407 ASP B C 1
ATOM 4788 O O . ASP B 1 387 ? 59.406 -101.893 -39.283 1.00 84.79 407 ASP B O 1
ATOM 4793 N N . TYR B 1 388 ? 61.322 -103.006 -39.643 1.00 74.03 408 TYR B N 1
ATOM 4794 C CA . TYR B 1 388 ? 61.690 -103.045 -38.233 1.00 74.80 408 TYR B CA 1
ATOM 4795 C C . TYR B 1 388 ? 62.148 -101.682 -37.721 1.00 68.79 408 TYR B C 1
ATOM 4796 O O . TYR B 1 388 ? 61.906 -101.334 -36.560 1.00 81.78 408 TYR B O 1
ATOM 4805 N N . CYS B 1 389 ? 62.781 -100.899 -38.592 1.00 63.91 409 CYS B N 1
ATOM 4806 C CA . CYS B 1 389 ? 63.220 -99.550 -38.236 1.00 72.77 409 CYS B CA 1
ATOM 4807 C C . CYS B 1 389 ? 62.064 -98.651 -37.800 1.00 78.26 409 CYS B C 1
ATOM 4808 O O . CYS B 1 389 ? 62.282 -97.553 -37.294 1.00 75.96 409 CYS B O 1
ATOM 4811 N N . SER B 1 390 ? 60.839 -99.121 -38.011 1.00 77.33 410 SER B N 1
ATOM 4812 C CA . SER B 1 390 ? 59.651 -98.416 -37.554 1.00 64.81 410 SER B CA 1
ATOM 4813 C C . SER B 1 390 ? 59.596 -98.310 -36.030 1.00 64.46 410 SER B C 1
ATOM 4814 O O . SER B 1 390 ? 59.020 -97.364 -35.494 1.00 71.68 410 SER B O 1
ATOM 4817 N N . SER B 1 391 ? 60.183 -99.280 -35.330 1.00 79.92 411 SER B N 1
ATOM 4818 C CA . SER B 1 391 ? 60.143 -99.262 -33.867 1.00 70.58 411 SER B CA 1
ATOM 4819 C C . SER B 1 391 ? 61.221 -98.351 -33.275 1.00 87.50 411 SER B C 1
ATOM 4820 O O . SER B 1 391 ? 61.279 -98.159 -32.059 1.00 93.64 411 SER B O 1
ATOM 4823 N N . SER B 1 392 ? 62.048 -97.781 -34.147 1.00 83.87 412 SER B N 1
ATOM 4824 C CA . SER B 1 392 ? 63.171 -96.932 -33.749 1.00 76.11 412 SER B CA 1
ATOM 4825 C C . SER B 1 392 ? 64.040 -97.592 -32.680 1.00 91.41 412 SER B C 1
ATOM 4826 O O . SER B 1 392 ? 64.086 -97.129 -31.542 1.00 112.23 412 SER B O 1
ATOM 4829 N N . PRO B 1 393 ? 64.742 -98.674 -33.048 1.00 88.34 413 PRO B N 1
ATOM 4830 C CA . PRO B 1 393 ? 65.538 -99.445 -32.088 1.00 99.65 413 PRO B CA 1
ATOM 4831 C C . PRO B 1 393 ? 66.809 -98.723 -31.642 1.00 114.16 413 PRO B C 1
ATOM 4832 O O . PRO B 1 393 ? 67.235 -98.894 -30.500 1.00 120.02 413 PRO B O 1
ATOM 4836 N N . CYS B 1 394 ? 67.402 -97.930 -32.530 1.00 113.71 414 CYS B N 1
ATOM 4837 C CA . CYS B 1 394 ? 68.598 -97.167 -32.189 1.00 121.43 414 CYS B CA 1
ATOM 4838 C C . CYS B 1 394 ? 68.225 -96.041 -31.227 1.00 132.93 414 CYS B C 1
ATOM 4839 O O . CYS B 1 394 ? 67.389 -95.195 -31.545 1.00 136.43 414 CYS B O 1
ATOM 4842 N N . SER B 1 395 ? 68.848 -96.034 -30.052 1.00 144.00 415 SER B N 1
ATOM 4843 C CA . SER B 1 395 ? 68.429 -95.150 -28.966 1.00 151.97 415 SER B CA 1
ATOM 4844 C C . SER B 1 395 ? 69.144 -93.799 -28.952 1.00 148.19 415 SER B C 1
ATOM 4845 O O . SER B 1 395 ? 68.862 -92.954 -28.101 1.00 150.23 415 SER B O 1
ATOM 4848 N N . ASN B 1 396 ? 70.069 -93.595 -29.884 1.00 136.73 416 ASN B N 1
ATOM 4849 C CA . ASN B 1 396 ? 70.762 -92.314 -29.985 1.00 132.14 416 ASN B CA 1
ATOM 4850 C C . ASN B 1 396 ? 70.496 -91.628 -31.319 1.00 133.64 416 ASN B C 1
ATOM 4851 O O . ASN B 1 396 ? 69.533 -91.957 -32.014 1.00 144.56 416 ASN B O 1
ATOM 4856 N N . GLY B 1 397 ? 71.351 -90.674 -31.678 1.00 119.65 417 GLY B N 1
ATOM 4857 C CA . GLY B 1 397 ? 71.201 -89.937 -32.920 1.00 126.66 417 GLY B CA 1
ATOM 4858 C C . GLY B 1 397 ? 71.508 -90.770 -34.152 1.00 132.72 417 GLY B C 1
ATOM 4859 O O . GLY B 1 397 ? 71.466 -90.271 -35.277 1.00 112.66 417 GLY B O 1
ATOM 4860 N N . ALA B 1 398 ? 71.816 -92.045 -33.932 1.00 143.89 418 ALA B N 1
ATOM 4861 C CA . ALA B 1 398 ? 72.141 -92.975 -35.007 1.00 127.51 418 ALA B CA 1
ATOM 4862 C C . ALA B 1 398 ? 70.968 -93.185 -35.957 1.00 108.35 418 ALA B C 1
ATOM 4863 O O . ALA B 1 398 ? 69.813 -93.184 -35.540 1.00 100.49 418 ALA B O 1
ATOM 4865 N N . LYS B 1 399 ? 71.277 -93.371 -37.235 1.00 110.83 419 LYS B N 1
ATOM 4866 C CA . LYS B 1 399 ? 70.260 -93.692 -38.226 1.00 99.75 419 LYS B CA 1
ATOM 4867 C C . LYS B 1 399 ? 69.953 -95.182 -38.218 1.00 100.34 419 LYS B C 1
ATOM 4868 O O . LYS B 1 399 ? 70.856 -96.009 -38.080 1.00 108.04 419 LYS B O 1
ATOM 4874 N N . CYS B 1 400 ? 68.678 -95.520 -38.370 1.00 105.93 420 CYS B N 1
ATOM 4875 C CA . CYS B 1 400 ? 68.278 -96.908 -38.554 1.00 88.45 420 CYS B CA 1
ATOM 4876 C C . CYS B 1 400 ? 68.189 -97.221 -40.044 1.00 88.35 420 CYS B C 1
ATOM 4877 O O . CYS B 1 400 ? 67.259 -96.789 -40.723 1.00 98.05 420 CYS B O 1
ATOM 4880 N N . VAL B 1 401 ? 69.170 -97.962 -40.549 1.00 81.58 421 VAL B N 1
ATOM 4881 C CA . VAL B 1 401 ? 69.167 -98.400 -41.938 1.00 75.78 421 VAL B CA 1
ATOM 4882 C C . VAL B 1 401 ? 68.304 -99.646 -42.107 1.00 80.14 421 VAL B C 1
ATOM 4883 O O . VAL B 1 401 ? 68.572 -100.693 -41.500 1.00 85.30 421 VAL B O 1
ATOM 4887 N N . ASP B 1 402 ? 67.267 -99.515 -42.930 1.00 76.23 422 ASP B N 1
ATOM 4888 C CA . ASP B 1 402 ? 66.333 -100.598 -43.211 1.00 67.17 422 ASP B CA 1
ATOM 4889 C C . ASP B 1 402 ? 66.831 -101.483 -44.348 1.00 59.17 422 ASP B C 1
ATOM 4890 O O . ASP B 1 402 ? 67.228 -100.991 -45.406 1.00 72.09 422 ASP B O 1
ATOM 4895 N N . LEU B 1 403 ? 66.809 -102.792 -44.121 1.00 70.50 423 LEU B N 1
ATOM 4896 C CA . LEU B 1 403 ? 67.216 -103.757 -45.135 1.00 66.34 423 LEU B CA 1
ATOM 4897 C C . LEU B 1 403 ? 66.022 -104.627 -45.540 1.00 68.66 423 LEU B C 1
ATOM 4898 O O . LEU B 1 403 ? 64.894 -104.384 -45.106 1.00 71.13 423 LEU B O 1
ATOM 4903 N N . GLY B 1 404 ? 66.269 -105.639 -46.367 1.00 71.05 424 GLY B N 1
ATOM 4904 C CA . GLY B 1 404 ? 65.194 -106.429 -46.945 1.00 95.13 424 GLY B CA 1
ATOM 4905 C C . GLY B 1 404 ? 64.496 -107.433 -46.040 1.00 102.97 424 GLY B C 1
ATOM 4906 O O . GLY B 1 404 ? 63.902 -108.385 -46.552 1.00 112.59 424 GLY B O 1
ATOM 4907 N N . ASP B 1 405 ? 64.581 -107.193 -44.726 1.00 75.55 425 ASP B N 1
ATOM 4908 C CA . ASP B 1 405 ? 63.991 -107.975 -43.617 1.00 74.08 425 ASP B CA 1
ATOM 4909 C C . ASP B 1 405 ? 64.956 -107.902 -42.440 1.00 68.80 425 ASP B C 1
ATOM 4910 O O . ASP B 1 405 ? 64.771 -108.569 -41.421 1.00 70.15 425 ASP B O 1
ATOM 4915 N N . ALA B 1 406 ? 65.997 -107.094 -42.603 1.00 60.13 426 ALA B N 1
ATOM 4916 C CA . ALA B 1 406 ? 66.971 -106.864 -41.548 1.00 54.45 426 ALA B CA 1
ATOM 4917 C C . ALA B 1 406 ? 67.115 -105.368 -41.323 1.00 55.10 426 ALA B C 1
ATOM 4918 O O . ALA B 1 406 ? 66.486 -104.570 -42.017 1.00 66.61 426 ALA B O 1
ATOM 4920 N N . TYR B 1 407 ? 67.936 -104.990 -40.352 1.00 41.00 427 TYR B N 1
ATOM 4921 C CA . TYR B 1 407 ? 68.169 -103.584 -40.064 1.00 48.73 427 TYR B CA 1
ATOM 4922 C C . TYR B 1 407 ? 69.507 -103.410 -39.363 1.00 66.25 427 TYR B C 1
ATOM 4923 O O . TYR B 1 407 ? 70.017 -104.348 -38.751 1.00 66.32 427 TYR B O 1
ATOM 4932 N N . LEU B 1 408 ? 70.077 -102.212 -39.447 1.00 77.36 428 LEU B N 1
ATOM 4933 C CA . LEU B 1 408 ? 71.298 -101.934 -38.695 1.00 72.97 428 LEU B CA 1
ATOM 4934 C C . LEU B 1 408 ? 71.365 -100.485 -38.229 1.00 78.94 428 LEU B C 1
ATOM 4935 O O . LEU B 1 408 ? 70.886 -99.586 -38.913 1.00 95.83 428 LEU B O 1
ATOM 4940 N N . CYS B 1 409 ? 71.967 -100.266 -37.065 1.00 84.77 429 CYS B N 1
ATOM 4941 C CA . CYS B 1 409 ? 72.128 -98.917 -36.536 1.00 92.58 429 CYS B CA 1
ATOM 4942 C C . CYS B 1 409 ? 73.481 -98.341 -36.935 1.00 97.08 429 CYS B C 1
ATOM 4943 O O . CYS B 1 409 ? 74.524 -98.862 -36.539 1.00 92.26 429 CYS B O 1
ATOM 4946 N N . ARG B 1 410 ? 73.460 -97.273 -37.727 1.00 102.47 430 ARG B N 1
ATOM 4947 C CA . ARG B 1 410 ? 74.690 -96.586 -38.109 1.00 100.93 430 ARG B CA 1
ATOM 4948 C C . ARG B 1 410 ? 74.827 -95.287 -37.326 1.00 104.48 430 ARG B C 1
ATOM 4949 O O . ARG B 1 410 ? 73.975 -94.403 -37.414 1.00 102.07 430 ARG B O 1
ATOM 4957 N N . CYS B 1 411 ? 75.907 -95.179 -36.562 1.00 112.97 431 CYS B N 1
ATOM 4958 C CA . CYS B 1 411 ? 76.096 -94.059 -35.650 1.00 117.77 431 CYS B CA 1
ATOM 4959 C C . CYS B 1 411 ? 77.376 -93.285 -35.947 1.00 106.28 431 CYS B C 1
ATOM 4960 O O . CYS B 1 411 ? 77.345 -92.249 -36.613 1.00 113.20 431 CYS B O 1
ATOM 4963 N N . HIS B 1 419 ? 71.206 -100.680 -30.833 1.00 127.57 439 HIS B N 1
ATOM 4964 C CA . HIS B 1 419 ? 71.368 -99.752 -29.721 1.00 145.49 439 HIS B CA 1
ATOM 4965 C C . HIS B 1 419 ? 72.523 -98.786 -29.972 1.00 152.86 439 HIS B C 1
ATOM 4966 O O . HIS B 1 419 ? 72.383 -97.578 -29.785 1.00 152.41 439 HIS B O 1
ATOM 4968 N N . CYS B 1 420 ? 73.653 -99.339 -30.406 1.00 154.78 440 CYS B N 1
ATOM 4969 C CA . CYS B 1 420 ? 74.897 -98.596 -30.625 1.00 164.37 440 CYS B CA 1
ATOM 4970 C C . CYS B 1 420 ? 75.329 -97.753 -29.426 1.00 168.07 440 CYS B C 1
ATOM 4971 O O . CYS B 1 420 ? 74.860 -96.629 -29.237 1.00 167.59 440 CYS B O 1
ATOM 4974 N N . ASP B 1 421 ? 76.238 -98.298 -28.623 1.00 157.96 441 ASP B N 1
ATOM 4975 C CA . ASP B 1 421 ? 76.857 -97.534 -27.551 1.00 148.15 441 ASP B CA 1
ATOM 4976 C C . ASP B 1 421 ? 77.992 -96.687 -28.119 1.00 150.05 441 ASP B C 1
ATOM 4977 O O . ASP B 1 421 ? 79.079 -97.198 -28.395 1.00 136.57 441 ASP B O 1
ATOM 4979 N N . ASP B 1 422 ? 77.733 -95.396 -28.301 1.00 158.41 442 ASP B N 1
ATOM 4980 C CA . ASP B 1 422 ? 78.720 -94.493 -28.882 1.00 149.43 442 ASP B CA 1
ATOM 4981 C C . ASP B 1 422 ? 78.400 -93.038 -28.557 1.00 132.77 442 ASP B C 1
ATOM 4982 O O . ASP B 1 422 ? 77.246 -92.689 -28.307 1.00 116.59 442 ASP B O 1
#

GO terms:
  GO:0005112 Notch binding (F, IPI)
  GO:0005515 protein binding (F, IPI)
  GO:0030957 Tat protein binding (F, IPI)
  GO:0005886 plasma membrane (C, TAS)
  GO:0010628 positive regulation of gene expression (P, IDA)
  GO:0007219 Notch signaling pathway (P, IDA)
  GO:0048018 receptor ligand activity (F, IDA)
  GO:0097150 neuronal stem cell population maintenance (P, IEP)
  GO:0030154 cell differentiation (P, TAS)
  GO:0030155 regulation of cell adhesion (P, TAS)
  GO:0032693 negative regulation of interleukin-10 production (P, IMP)
  GO:0007219 Notch signaling pathway (P, IMP)

Radius of gyration: 63.51 Å; Cα contacts (8 Å, |Δi|>4): 1543; chains: 2; bounding box: 120×160×162 Å